Protein AF-A0AA36N0H1-F1 (afdb_monomer_lite)

pLDDT: mean 73.66, std 26.02, range [23.48, 98.62]

Radius of gyration: 35.35 Å; chains: 1; bounding box: 102×101×85 Å

Structure (mmCIF, N/CA/C/O backbone):
data_AF-A0AA36N0H1-F1
#
_entry.id   AF-A0AA36N0H1-F1
#
loop_
_atom_site.group_PDB
_atom_site.id
_atom_site.type_symbol
_atom_site.label_atom_id
_atom_site.label_alt_id
_atom_site.label_comp_id
_atom_site.label_asym_id
_atom_site.label_entity_id
_atom_site.label_seq_id
_atom_site.pdbx_PDB_ins_code
_atom_site.Cartn_x
_atom_site.Cartn_y
_atom_site.Cartn_z
_atom_site.occupancy
_atom_site.B_iso_or_equiv
_atom_site.auth_seq_id
_atom_site.auth_comp_id
_atom_site.auth_asym_id
_atom_site.auth_atom_id
_atom_site.pdbx_PDB_model_num
ATOM 1 N N . MET A 1 1 ? 51.788 9.303 34.465 1.00 32.78 1 MET A N 1
ATOM 2 C CA . MET A 1 1 ? 52.676 9.367 33.285 1.00 32.78 1 MET A CA 1
ATOM 3 C C . MET A 1 1 ? 52.301 8.208 32.376 1.00 32.78 1 MET A C 1
ATOM 5 O O . MET A 1 1 ? 52.505 7.072 32.776 1.00 32.78 1 MET A O 1
ATOM 9 N N . LEU A 1 2 ? 51.646 8.478 31.244 1.00 27.34 2 LEU A N 1
ATOM 10 C CA . LEU A 1 2 ? 51.284 7.454 30.258 1.00 27.34 2 LEU A CA 1
ATOM 11 C C . LEU A 1 2 ? 52.495 7.196 29.352 1.00 27.34 2 LEU A C 1
ATOM 13 O O . LEU A 1 2 ? 53.109 8.145 28.865 1.00 27.34 2 LEU A O 1
ATOM 17 N N . SER A 1 3 ? 52.852 5.928 29.170 1.00 23.48 3 SER A N 1
ATOM 18 C CA . SER A 1 3 ? 53.960 5.489 28.316 1.00 23.48 3 SER A CA 1
ATOM 19 C C . SER A 1 3 ? 53.719 5.873 26.846 1.00 23.48 3 SER A C 1
ATOM 21 O O . SER A 1 3 ? 52.572 5.820 26.393 1.00 23.48 3 SER A O 1
ATOM 23 N N . PRO A 1 4 ? 54.759 6.247 26.076 1.00 28.19 4 PRO A N 1
ATOM 24 C CA . PRO A 1 4 ? 54.595 6.610 24.674 1.00 28.19 4 PRO A CA 1
ATOM 25 C C . PRO A 1 4 ? 54.142 5.406 23.839 1.00 28.19 4 PRO A C 1
ATOM 27 O O . PRO A 1 4 ? 54.700 4.314 23.935 1.00 28.19 4 PRO A O 1
ATOM 30 N N . THR A 1 5 ? 53.133 5.631 22.996 1.00 26.50 5 THR A N 1
ATOM 31 C CA . THR A 1 5 ? 52.636 4.657 22.015 1.00 26.50 5 THR A CA 1
ATOM 32 C C . THR A 1 5 ? 53.769 4.258 21.057 1.00 26.50 5 THR A C 1
ATOM 34 O O . THR A 1 5 ? 54.412 5.153 20.496 1.00 26.50 5 THR A O 1
ATOM 37 N N . PRO A 1 6 ? 54.036 2.958 20.833 1.00 26.45 6 PRO A N 1
ATOM 38 C CA . PRO A 1 6 ? 55.079 2.529 19.909 1.00 26.45 6 PRO A CA 1
ATOM 39 C C . PRO A 1 6 ? 54.736 2.967 18.478 1.00 26.45 6 PRO A C 1
ATOM 41 O O . PRO A 1 6 ? 53.617 2.769 18.004 1.00 26.45 6 PRO A O 1
ATOM 44 N N . ARG A 1 7 ? 55.703 3.579 17.784 1.00 28.95 7 ARG A N 1
ATOM 45 C CA . ARG A 1 7 ? 55.581 3.889 16.353 1.00 28.95 7 ARG A CA 1
ATOM 46 C C . ARG A 1 7 ? 55.680 2.584 15.564 1.00 28.95 7 ARG A C 1
ATOM 48 O O . ARG A 1 7 ? 56.698 1.900 15.641 1.00 28.95 7 ARG A O 1
ATOM 55 N N . LEU A 1 8 ? 54.628 2.253 14.821 1.00 30.11 8 LEU A N 1
ATOM 56 C CA . LEU A 1 8 ? 54.619 1.104 13.919 1.00 30.11 8 LEU A CA 1
ATOM 57 C C . LEU A 1 8 ? 55.523 1.374 12.712 1.00 30.11 8 LEU A C 1
ATOM 59 O O . LEU A 1 8 ? 55.534 2.474 12.158 1.00 30.11 8 LEU A O 1
ATOM 63 N N . LYS A 1 9 ? 56.287 0.354 12.323 1.00 34.47 9 LYS A N 1
ATOM 64 C CA . LYS A 1 9 ? 57.103 0.354 11.110 1.00 34.47 9 LYS A CA 1
ATOM 65 C C . LYS A 1 9 ? 56.195 -0.022 9.926 1.00 34.47 9 LYS A C 1
ATOM 67 O O . LYS A 1 9 ? 55.383 -0.930 10.097 1.00 34.47 9 LYS A O 1
ATOM 72 N N . PRO A 1 10 ? 56.278 0.658 8.767 1.00 35.78 10 PRO A N 1
ATOM 73 C CA . PRO A 1 10 ? 55.526 0.251 7.583 1.00 35.78 10 PRO A CA 1
ATOM 74 C C . PRO A 1 10 ? 55.892 -1.183 7.185 1.00 35.78 10 PRO A C 1
ATOM 76 O O . PRO A 1 10 ? 57.054 -1.579 7.321 1.00 35.78 10 PRO A O 1
ATOM 79 N N . LEU A 1 11 ? 54.887 -1.934 6.727 1.00 36.00 11 LEU A N 1
ATOM 80 C CA . LEU A 1 11 ? 55.044 -3.317 6.283 1.00 36.00 11 LEU A CA 1
ATOM 81 C C . LEU A 1 11 ? 56.016 -3.375 5.098 1.00 36.00 11 LEU A C 1
ATOM 83 O O . LEU A 1 11 ? 55.912 -2.568 4.172 1.00 36.00 11 LEU A O 1
ATOM 87 N N . GLY A 1 12 ? 56.968 -4.302 5.141 1.00 53.69 12 GLY A N 1
ATOM 88 C CA . GLY A 1 12 ? 57.890 -4.563 4.039 1.00 53.69 12 GLY A CA 1
ATOM 89 C C . GLY A 1 12 ? 57.222 -5.340 2.903 1.00 53.69 12 GLY A C 1
ATOM 90 O O . GLY A 1 12 ? 56.177 -5.962 3.087 1.00 53.69 12 GLY A O 1
ATOM 91 N N . ASP A 1 13 ? 57.849 -5.354 1.727 1.00 48.09 13 ASP A N 1
ATOM 92 C CA . ASP A 1 13 ? 57.298 -5.986 0.515 1.00 48.09 13 ASP A CA 1
ATOM 93 C C . ASP A 1 13 ? 56.938 -7.474 0.713 1.00 48.09 13 ASP A C 1
ATOM 95 O O . ASP A 1 13 ? 55.920 -7.951 0.216 1.00 48.09 13 ASP A O 1
ATOM 99 N N . ALA A 1 14 ? 57.702 -8.197 1.539 1.00 44.94 14 ALA A N 1
ATOM 100 C CA . ALA A 1 14 ? 57.425 -9.595 1.876 1.00 44.94 14 ALA A CA 1
ATOM 101 C C . ALA A 1 14 ? 56.129 -9.792 2.690 1.00 44.94 14 ALA A C 1
ATOM 103 O O . ALA A 1 14 ? 55.500 -10.845 2.612 1.00 44.94 14 ALA A O 1
ATOM 104 N N . GLU A 1 15 ? 55.715 -8.795 3.475 1.00 45.62 15 GLU A N 1
ATOM 105 C CA . GLU A 1 15 ? 54.471 -8.833 4.254 1.00 45.62 15 GLU A CA 1
ATOM 106 C C . GLU A 1 15 ? 53.260 -8.499 3.362 1.00 45.62 15 GLU A C 1
ATOM 108 O O . GLU A 1 15 ? 52.176 -9.061 3.548 1.00 45.62 15 GLU A O 1
ATOM 113 N N . TRP A 1 16 ? 53.458 -7.674 2.326 1.00 48.97 16 TRP A N 1
ATOM 114 C CA . TRP A 1 16 ? 52.464 -7.422 1.277 1.00 48.97 16 TRP A CA 1
ATOM 115 C C . TRP A 1 16 ? 52.196 -8.651 0.399 1.00 48.97 16 TRP A C 1
ATOM 117 O O . TRP A 1 16 ? 51.037 -8.942 0.090 1.00 48.97 16 TRP A O 1
ATOM 127 N N . ASP A 1 17 ? 53.230 -9.429 0.072 1.00 46.94 17 ASP A N 1
ATOM 128 C CA . ASP A 1 17 ? 53.090 -10.686 -0.677 1.00 46.94 17 ASP A CA 1
ATOM 129 C C . ASP A 1 17 ? 52.258 -11.742 0.071 1.00 46.94 17 ASP A C 1
ATOM 131 O O . ASP A 1 17 ? 51.576 -12.566 -0.547 1.00 46.94 17 ASP A O 1
ATOM 135 N N . VAL A 1 18 ? 52.267 -11.718 1.409 1.00 51.19 18 VAL A N 1
ATOM 136 C CA . VAL A 1 18 ? 51.399 -12.578 2.227 1.00 51.19 18 VAL A CA 1
ATOM 137 C C . VAL A 1 18 ? 49.949 -12.103 2.150 1.00 51.19 18 VAL A C 1
ATOM 139 O O . VAL A 1 18 ? 49.066 -12.933 1.941 1.00 51.19 18 VAL A O 1
ATOM 142 N N . ALA A 1 19 ? 49.688 -10.794 2.238 1.00 49.66 19 ALA A N 1
ATOM 143 C CA . ALA A 1 19 ? 48.339 -10.228 2.133 1.00 49.66 19 ALA A CA 1
ATOM 144 C C . ALA A 1 19 ? 47.683 -10.506 0.764 1.00 49.66 19 ALA A C 1
ATOM 146 O O . ALA A 1 19 ? 46.480 -10.758 0.686 1.00 49.66 19 ALA A O 1
ATOM 147 N N . GLY A 1 20 ? 48.479 -10.563 -0.311 1.00 48.78 20 GLY A N 1
ATOM 148 C CA . GLY A 1 20 ? 48.015 -10.881 -1.665 1.00 48.78 20 GLY A CA 1
ATOM 149 C C . GLY A 1 20 ? 47.431 -12.291 -1.854 1.00 48.78 20 GLY A C 1
ATOM 150 O O . GLY A 1 20 ? 46.756 -12.526 -2.861 1.00 48.78 20 GLY A O 1
ATOM 151 N N . LYS A 1 21 ? 47.638 -13.219 -0.908 1.00 52.44 21 LYS A N 1
ATOM 152 C CA . LYS A 1 21 ? 47.177 -14.624 -0.979 1.00 52.44 21 LYS A CA 1
ATOM 153 C C . LYS A 1 21 ? 45.789 -14.871 -0.381 1.00 52.44 21 LYS A C 1
ATOM 155 O O . LYS A 1 21 ? 45.275 -15.984 -0.476 1.00 52.44 21 LYS A O 1
ATOM 160 N N . TRP A 1 22 ? 45.160 -13.846 0.187 1.00 54.78 22 TRP A N 1
ATOM 161 C CA . TRP A 1 22 ? 43.882 -13.971 0.889 1.00 54.78 22 TRP A CA 1
ATOM 162 C C . TRP A 1 22 ? 42.776 -13.189 0.176 1.00 54.78 22 TRP A C 1
ATOM 164 O O . TRP A 1 22 ? 43.028 -12.171 -0.473 1.00 54.78 22 TRP A O 1
ATOM 174 N N . ARG A 1 23 ? 41.538 -13.686 0.257 1.00 51.28 23 ARG A N 1
ATOM 175 C CA . ARG A 1 23 ? 40.329 -12.992 -0.204 1.00 51.28 23 ARG A CA 1
ATOM 176 C C . ARG A 1 23 ? 39.486 -12.639 1.020 1.00 51.28 23 ARG A C 1
ATOM 178 O O . ARG A 1 23 ? 39.202 -13.508 1.839 1.00 51.28 23 ARG A O 1
ATOM 185 N N . LEU A 1 24 ? 39.098 -11.369 1.121 1.00 56.41 24 LEU A N 1
ATOM 186 C CA . LEU A 1 24 ? 38.133 -10.886 2.107 1.00 56.41 24 LEU A CA 1
ATOM 187 C C . LEU A 1 24 ? 36.730 -10.997 1.515 1.00 56.41 24 LEU A C 1
ATOM 189 O O . LEU A 1 24 ? 36.490 -10.510 0.409 1.00 56.41 24 LEU A O 1
ATOM 193 N N . GLN A 1 25 ? 35.815 -11.614 2.251 1.00 55.75 25 GLN A N 1
ATOM 194 C CA . GLN A 1 25 ? 34.393 -11.618 1.936 1.00 55.75 25 GLN A CA 1
ATOM 195 C C . GLN A 1 25 ? 33.644 -10.981 3.107 1.00 55.75 25 GLN A C 1
ATOM 197 O O . GLN A 1 25 ? 33.822 -11.380 4.258 1.00 55.75 25 GLN A O 1
ATOM 202 N N . ALA A 1 26 ? 32.854 -9.942 2.830 1.00 53.56 26 ALA A N 1
ATOM 203 C CA . ALA A 1 26 ? 32.046 -9.295 3.857 1.00 53.56 26 ALA A CA 1
ATOM 204 C C . ALA A 1 26 ? 30.972 -10.278 4.346 1.00 53.56 26 ALA A C 1
ATOM 206 O O . ALA A 1 26 ? 30.194 -10.787 3.542 1.00 53.56 26 ALA A O 1
ATOM 207 N N . ALA A 1 27 ? 30.953 -10.547 5.652 1.00 51.19 27 ALA A N 1
ATOM 208 C CA . ALA A 1 27 ? 29.993 -11.445 6.297 1.00 51.19 27 ALA A CA 1
ATOM 209 C C . ALA A 1 27 ? 28.874 -10.679 7.032 1.00 51.19 27 ALA A C 1
ATOM 211 O O . ALA A 1 27 ? 27.872 -11.273 7.417 1.00 51.19 27 ALA A O 1
ATOM 212 N N . GLY A 1 28 ? 29.029 -9.362 7.216 1.00 46.56 28 GLY A N 1
ATOM 213 C CA . GLY A 1 28 ? 28.003 -8.474 7.766 1.00 46.56 28 GLY A CA 1
ATOM 214 C C . GLY A 1 28 ? 28.587 -7.206 8.393 1.00 46.56 28 GLY A C 1
ATOM 215 O O . GLY A 1 28 ? 29.769 -7.156 8.738 1.00 46.56 28 GLY A O 1
ATOM 216 N N . ALA A 1 29 ? 27.752 -6.179 8.563 1.00 55.22 29 ALA A N 1
ATOM 217 C CA . ALA A 1 29 ? 28.107 -4.927 9.228 1.00 55.22 29 ALA A CA 1
ATOM 218 C C . ALA A 1 29 ? 26.998 -4.502 10.200 1.00 55.22 29 ALA A C 1
ATOM 220 O O . ALA A 1 29 ? 25.815 -4.634 9.901 1.00 55.22 29 ALA A O 1
ATOM 221 N N . VAL A 1 30 ? 27.381 -3.991 11.371 1.00 49.50 30 VAL A N 1
ATOM 222 C CA . VAL A 1 30 ? 26.464 -3.478 12.397 1.00 49.50 30 VAL A CA 1
ATOM 223 C C . VAL A 1 30 ? 26.988 -2.133 12.891 1.00 49.50 30 VAL A C 1
ATOM 225 O O . VAL A 1 30 ? 28.095 -2.051 13.429 1.00 49.50 30 VAL A O 1
ATOM 228 N N . ALA A 1 31 ? 26.187 -1.080 12.743 1.00 58.91 31 ALA A N 1
ATOM 229 C CA . ALA A 1 31 ? 26.469 0.239 13.300 1.00 58.91 31 ALA A CA 1
ATOM 230 C C . ALA A 1 31 ? 25.674 0.448 14.594 1.00 58.91 31 ALA A C 1
ATOM 232 O O . ALA A 1 31 ? 24.497 0.103 14.666 1.00 58.91 31 ALA A O 1
ATOM 233 N N . ARG A 1 32 ? 26.317 0.997 15.628 1.00 61.44 32 ARG A N 1
ATOM 234 C CA . ARG A 1 32 ? 25.663 1.388 16.884 1.00 61.44 32 ARG A CA 1
ATOM 235 C C . ARG A 1 32 ? 26.231 2.717 17.375 1.00 61.44 32 ARG A C 1
ATOM 237 O O . ARG A 1 32 ? 27.434 2.968 17.256 1.00 61.44 32 ARG A O 1
ATOM 244 N N . SER A 1 33 ? 25.374 3.558 17.942 1.00 54.16 33 SER A N 1
ATOM 245 C CA . SER A 1 33 ? 25.821 4.656 18.797 1.00 54.16 33 SER A CA 1
ATOM 246 C C . SER A 1 33 ? 26.412 4.060 20.077 1.00 54.16 33 SER A C 1
ATOM 248 O O . SER A 1 33 ? 25.852 3.121 20.644 1.00 54.16 33 SER A O 1
ATOM 250 N N . ASP A 1 34 ? 27.585 4.539 20.494 1.00 57.97 34 ASP A N 1
ATOM 251 C CA . ASP A 1 34 ? 28.226 4.062 21.721 1.00 57.97 34 ASP A CA 1
ATOM 252 C C . ASP A 1 34 ? 27.785 4.959 22.896 1.00 57.97 34 ASP A C 1
ATOM 254 O O . ASP A 1 34 ? 28.158 6.134 22.930 1.00 57.97 34 ASP A O 1
ATOM 258 N N . PRO A 1 35 ? 26.960 4.464 23.838 1.00 51.69 35 PRO A N 1
ATOM 259 C CA . PRO A 1 35 ? 26.375 5.295 24.890 1.00 51.69 35 PRO A CA 1
ATOM 260 C C . PRO A 1 35 ? 27.415 5.839 25.880 1.00 51.69 35 PRO A C 1
ATOM 262 O O . PRO A 1 35 ? 27.178 6.876 26.496 1.00 51.69 35 PRO A O 1
ATOM 265 N N . GLU A 1 36 ? 28.583 5.199 26.008 1.00 56.59 36 GLU A N 1
ATOM 266 C CA . GLU A 1 36 ? 29.684 5.707 26.841 1.00 56.59 36 GLU A CA 1
ATOM 267 C C . GLU A 1 36 ? 30.500 6.794 26.125 1.00 56.59 36 GLU A C 1
ATOM 269 O O . GLU A 1 36 ? 31.177 7.606 26.760 1.00 56.59 36 GLU A O 1
ATOM 274 N N . MET A 1 37 ? 30.407 6.856 24.795 1.00 59.75 37 MET A N 1
ATOM 275 C CA . MET A 1 37 ? 31.049 7.862 23.961 1.00 59.75 37 MET A CA 1
ATOM 276 C C . MET A 1 37 ? 29.988 8.652 23.199 1.00 59.75 37 MET A C 1
ATOM 278 O O . MET A 1 37 ? 29.859 8.506 21.988 1.00 59.75 37 MET A O 1
ATOM 282 N N . ALA A 1 38 ? 29.279 9.547 23.894 1.00 56.31 38 ALA A N 1
ATOM 283 C CA . ALA A 1 38 ? 28.154 10.361 23.396 1.00 56.31 38 ALA A CA 1
ATOM 284 C C . ALA A 1 38 ? 28.392 11.177 22.094 1.00 56.31 38 ALA A C 1
ATOM 286 O O . ALA A 1 38 ? 27.498 11.878 21.629 1.00 56.31 38 ALA A O 1
ATOM 287 N N . LYS A 1 39 ? 29.589 11.111 21.497 1.00 70.88 39 LYS A N 1
ATOM 288 C CA . LYS A 1 39 ? 29.977 11.733 20.222 1.00 70.88 39 LYS A CA 1
ATOM 289 C C . LYS A 1 39 ? 30.722 10.787 19.267 1.00 70.88 39 LYS A C 1
ATOM 291 O O . LYS A 1 39 ? 31.436 11.255 18.377 1.00 70.88 39 LYS A O 1
ATOM 296 N N . ALA A 1 40 ? 30.628 9.475 19.473 1.00 71.81 40 ALA A N 1
ATOM 297 C CA . ALA A 1 40 ? 31.291 8.490 18.634 1.00 71.81 40 ALA A CA 1
ATOM 298 C C . ALA A 1 40 ? 30.291 7.533 17.977 1.00 71.81 40 ALA A C 1
ATOM 300 O O . ALA A 1 40 ? 29.394 6.993 18.624 1.00 71.81 40 ALA A O 1
ATOM 301 N N . LEU A 1 41 ? 30.482 7.300 16.678 1.00 71.50 41 LEU A N 1
ATOM 302 C CA . LEU A 1 41 ? 29.772 6.267 15.932 1.00 71.50 41 LEU A CA 1
ATOM 303 C C . LEU A 1 41 ? 30.672 5.038 15.833 1.00 71.50 41 LEU A C 1
ATOM 305 O O . LEU A 1 41 ? 31.784 5.117 15.306 1.00 71.50 41 LEU A O 1
ATOM 309 N N . ARG A 1 42 ? 30.189 3.895 16.317 1.00 76.31 42 ARG A N 1
ATOM 310 C CA . ARG A 1 42 ? 30.919 2.632 16.270 1.00 76.31 42 ARG A CA 1
ATOM 311 C C . ARG A 1 42 ? 30.312 1.726 15.210 1.00 76.31 42 ARG A C 1
ATOM 313 O O . ARG A 1 42 ? 29.188 1.254 15.345 1.00 76.31 42 ARG A O 1
ATOM 320 N N . VAL A 1 43 ? 31.087 1.436 14.176 1.00 76.38 43 VAL A N 1
ATOM 321 C CA . VAL A 1 43 ? 30.733 0.482 13.124 1.00 76.38 43 VAL A CA 1
ATOM 322 C C . VAL A 1 43 ? 31.564 -0.777 13.331 1.00 76.38 43 VAL A C 1
ATOM 324 O O . VAL A 1 43 ? 32.784 -0.705 13.436 1.00 76.38 43 VAL A O 1
ATOM 327 N N . SER A 1 44 ? 30.918 -1.930 13.461 1.00 69.69 44 SER A N 1
ATOM 328 C CA . SER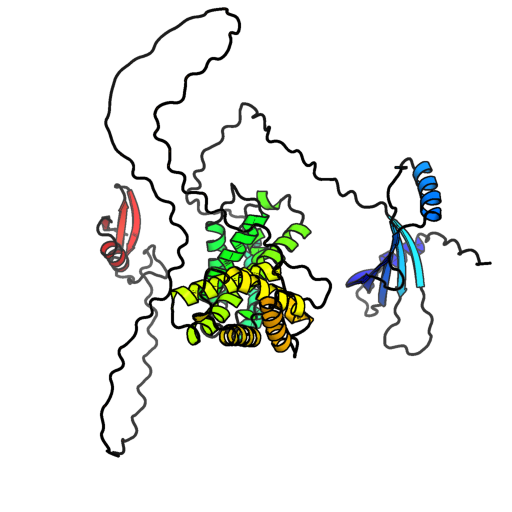 A 1 44 ? 31.581 -3.234 13.512 1.00 69.69 44 SER A CA 1
ATOM 329 C C . SER A 1 44 ? 31.282 -3.993 12.230 1.00 69.69 44 SER A C 1
ATOM 331 O O . SER A 1 44 ? 30.128 -4.298 11.955 1.00 69.69 44 SER A O 1
ATOM 333 N N . GLU A 1 45 ? 32.318 -4.337 11.485 1.00 76.75 45 GLU A N 1
ATOM 334 C CA . GLU A 1 45 ? 32.256 -5.150 10.277 1.00 76.75 45 GLU A CA 1
ATOM 335 C C . GLU A 1 45 ? 32.917 -6.498 10.565 1.00 76.75 45 GLU A C 1
ATOM 337 O O . GLU A 1 45 ? 33.949 -6.572 11.241 1.00 76.75 45 GLU A O 1
ATOM 342 N N . LEU A 1 46 ? 32.302 -7.578 10.093 1.00 70.31 46 LEU A N 1
ATOM 343 C CA . LEU A 1 46 ? 32.854 -8.922 10.182 1.00 70.31 46 LEU A CA 1
ATOM 344 C C . LEU A 1 46 ? 33.203 -9.397 8.774 1.00 70.31 46 LEU A C 1
ATOM 346 O O . LEU A 1 46 ? 32.365 -9.389 7.873 1.00 70.31 46 LEU A O 1
ATOM 350 N N . PHE A 1 47 ? 34.446 -9.822 8.602 1.00 75.81 47 PHE A N 1
ATOM 351 C CA . PHE A 1 47 ? 34.969 -10.358 7.358 1.00 75.81 47 PHE A CA 1
ATOM 352 C C . PHE A 1 47 ? 35.347 -11.816 7.558 1.00 75.81 47 PHE A C 1
ATOM 354 O O . PHE A 1 47 ? 36.020 -12.171 8.527 1.00 75.81 47 PHE A O 1
ATOM 361 N N . GLU A 1 48 ? 34.950 -12.649 6.610 1.00 74.19 48 GLU A N 1
ATOM 362 C CA . GLU A 1 48 ? 35.507 -13.981 6.461 1.00 74.19 48 GLU A CA 1
ATOM 363 C C . GLU A 1 48 ? 36.742 -13.886 5.561 1.00 74.19 48 GLU A C 1
ATOM 365 O O . GLU A 1 48 ? 36.704 -13.289 4.479 1.00 74.19 48 GLU A O 1
ATOM 370 N N . VAL A 1 49 ? 37.858 -14.441 6.022 1.00 76.56 49 VAL A N 1
ATOM 371 C CA . VAL A 1 49 ? 39.125 -14.446 5.295 1.00 76.56 49 VAL A CA 1
ATOM 372 C C . VAL A 1 49 ? 39.406 -15.864 4.841 1.00 76.56 49 VAL A C 1
ATOM 374 O O . VAL A 1 49 ? 39.618 -16.749 5.668 1.00 76.56 49 VAL A O 1
ATOM 377 N N . ARG A 1 50 ? 39.432 -16.071 3.522 1.00 70.44 50 ARG A N 1
ATOM 378 C CA . ARG A 1 50 ? 39.739 -17.373 2.918 1.00 70.44 50 ARG A CA 1
ATOM 379 C C . ARG A 1 50 ? 41.046 -17.331 2.121 1.00 70.44 50 ARG A C 1
ATOM 381 O O . ARG A 1 50 ? 41.340 -16.301 1.498 1.00 70.44 50 ARG A O 1
ATOM 388 N N . PRO A 1 51 ? 41.822 -18.429 2.085 1.00 73.69 51 PRO A N 1
ATOM 389 C CA . PRO A 1 51 ? 42.924 -18.576 1.144 1.00 73.69 51 PRO A CA 1
ATOM 390 C C . PRO A 1 51 ? 42.386 -18.500 -0.289 1.00 73.69 51 PRO A C 1
ATOM 392 O O . PRO A 1 51 ? 41.360 -19.108 -0.598 1.00 73.69 51 PRO A O 1
ATOM 395 N N . LYS A 1 52 ? 43.075 -17.789 -1.190 1.00 71.88 52 LYS A N 1
ATOM 396 C CA . LYS A 1 52 ? 42.669 -17.714 -2.608 1.00 71.88 52 LYS A CA 1
ATOM 397 C C . LYS A 1 52 ? 42.636 -19.081 -3.297 1.00 71.88 52 LYS A C 1
ATOM 399 O O . LYS A 1 52 ? 41.837 -19.266 -4.209 1.00 71.88 52 LYS A O 1
ATOM 404 N N . ASP A 1 53 ? 43.447 -20.020 -2.821 1.00 80.44 53 ASP A N 1
ATOM 405 C CA . ASP A 1 53 ? 43.580 -21.362 -3.392 1.00 80.44 53 ASP A CA 1
ATOM 406 C C . ASP A 1 53 ? 42.501 -22.349 -2.893 1.00 80.44 53 ASP A C 1
ATOM 408 O O . ASP A 1 53 ? 42.557 -23.531 -3.216 1.00 80.44 53 ASP A O 1
ATOM 412 N N . GLY A 1 54 ? 41.508 -21.883 -2.119 1.00 68.19 54 GLY A N 1
ATOM 413 C CA . GLY A 1 54 ? 40.341 -22.688 -1.733 1.00 68.19 54 GLY A CA 1
ATOM 414 C C . GLY A 1 54 ? 40.570 -23.685 -0.591 1.00 68.19 54 GLY A C 1
ATOM 415 O O . GLY A 1 54 ? 39.878 -24.694 -0.534 1.00 68.19 54 GLY A O 1
ATOM 416 N N . GLY A 1 55 ? 41.532 -23.428 0.303 1.00 72.00 55 GLY A N 1
ATOM 417 C CA . GLY A 1 55 ? 41.748 -24.247 1.504 1.00 72.00 55 GLY A CA 1
ATOM 418 C C . GLY A 1 55 ? 40.693 -24.023 2.601 1.00 72.00 55 GLY A C 1
ATOM 419 O O . GLY A 1 55 ? 40.130 -22.936 2.704 1.00 72.00 55 GLY A O 1
ATOM 420 N N . ASP A 1 56 ? 40.487 -25.037 3.449 1.00 65.81 56 ASP A N 1
ATOM 421 C CA . ASP A 1 56 ? 39.415 -25.102 4.466 1.00 65.81 56 ASP A CA 1
ATOM 422 C C . ASP A 1 56 ? 39.591 -24.161 5.678 1.00 65.81 56 ASP A C 1
ATOM 424 O O . ASP A 1 56 ? 38.687 -24.031 6.500 1.00 65.81 56 ASP A O 1
ATOM 428 N N . LEU A 1 57 ? 40.736 -23.485 5.809 1.00 57.16 57 LEU A N 1
ATOM 429 C CA . LEU A 1 57 ? 41.014 -22.585 6.933 1.00 57.16 57 LEU A CA 1
ATOM 430 C C . LEU A 1 57 ? 40.443 -21.187 6.668 1.00 57.16 57 LEU A C 1
ATOM 432 O O . LEU A 1 57 ? 41.107 -20.340 6.068 1.00 57.16 57 LEU A O 1
ATOM 436 N N . ALA A 1 58 ? 39.220 -20.944 7.138 1.00 64.31 58 ALA A N 1
ATOM 437 C CA . ALA A 1 58 ? 38.624 -19.614 7.182 1.00 64.31 58 ALA A CA 1
ATOM 438 C C . ALA A 1 58 ? 38.923 -18.945 8.533 1.00 64.31 58 ALA A C 1
ATOM 440 O O . ALA A 1 58 ? 38.525 -19.441 9.585 1.00 64.31 58 ALA A O 1
ATOM 441 N N . ALA A 1 59 ? 39.606 -17.800 8.518 1.00 74.00 59 ALA A N 1
ATOM 442 C CA . ALA A 1 59 ? 39.732 -16.957 9.705 1.00 74.00 59 ALA A CA 1
ATOM 443 C C . ALA A 1 59 ? 38.630 -15.892 9.690 1.00 74.00 59 ALA A C 1
ATOM 445 O O . ALA A 1 59 ? 38.337 -15.315 8.643 1.00 74.00 59 ALA A O 1
ATOM 446 N N . ALA A 1 60 ? 38.043 -15.584 10.845 1.00 75.00 60 ALA A N 1
ATOM 447 C CA . ALA A 1 60 ? 37.134 -14.451 10.967 1.00 75.00 60 ALA A CA 1
ATOM 448 C C . ALA A 1 60 ? 37.910 -13.219 11.450 1.00 75.00 60 ALA A C 1
ATOM 450 O O . ALA A 1 60 ? 38.590 -13.246 12.478 1.00 75.00 60 ALA A O 1
ATOM 451 N N . VAL A 1 61 ? 37.805 -12.121 10.707 1.00 80.50 61 VAL A N 1
ATOM 452 C CA . VAL A 1 61 ? 38.382 -10.826 11.065 1.00 80.50 61 VAL A CA 1
ATOM 453 C C . VAL A 1 61 ? 37.256 -9.877 11.420 1.00 80.50 61 VAL A C 1
ATOM 455 O O . VAL A 1 61 ? 36.376 -9.599 10.611 1.00 80.50 61 VAL A O 1
ATOM 458 N N . ARG A 1 62 ? 37.300 -9.331 12.632 1.00 77.44 62 ARG A N 1
ATOM 459 C CA . ARG A 1 62 ? 36.412 -8.247 13.040 1.00 77.44 62 ARG A CA 1
ATOM 460 C C . ARG A 1 62 ? 37.139 -6.920 12.878 1.00 77.44 62 ARG A C 1
ATOM 462 O O . ARG A 1 62 ? 38.182 -6.715 13.496 1.00 77.44 62 ARG A O 1
ATOM 469 N N . VAL A 1 63 ? 36.567 -6.011 12.101 1.00 80.94 63 VAL A N 1
ATOM 470 C CA . VAL A 1 63 ? 37.026 -4.626 11.984 1.00 80.94 63 VAL A CA 1
ATOM 471 C C . VAL A 1 63 ? 36.041 -3.741 12.727 1.00 80.94 63 VAL A C 1
ATOM 473 O O . VAL A 1 63 ? 34.855 -3.707 12.423 1.00 80.94 63 VAL A O 1
ATOM 476 N N . VAL A 1 64 ? 36.513 -3.027 13.740 1.00 77.62 64 VAL A N 1
ATOM 477 C CA . VAL A 1 64 ? 35.714 -2.034 14.457 1.00 77.62 64 VAL A CA 1
ATOM 478 C C . VAL A 1 64 ? 36.218 -0.657 14.063 1.00 77.62 64 VAL A C 1
ATOM 480 O O . VAL A 1 64 ? 37.321 -0.278 14.446 1.00 77.62 64 VAL A O 1
ATOM 483 N N . THR A 1 65 ? 35.411 0.092 13.321 1.00 83.12 65 THR A N 1
ATOM 484 C CA . THR A 1 65 ? 35.670 1.489 12.974 1.00 83.12 65 THR A CA 1
ATOM 485 C C . THR A 1 65 ? 34.944 2.395 13.961 1.00 83.12 65 THR A C 1
ATOM 487 O O . THR A 1 65 ? 33.717 2.410 14.024 1.00 83.12 65 THR A O 1
ATOM 490 N N . ILE A 1 66 ? 35.699 3.160 14.743 1.00 79.00 66 ILE A N 1
ATOM 491 C CA . ILE A 1 66 ? 35.167 4.154 15.677 1.00 79.00 66 ILE A CA 1
ATOM 492 C C . ILE A 1 66 ? 35.392 5.532 15.074 1.00 79.00 66 ILE A C 1
ATOM 494 O O . ILE A 1 66 ? 36.530 5.993 14.991 1.00 79.00 66 ILE A O 1
ATOM 498 N N . TRP A 1 67 ? 34.314 6.191 14.675 1.00 80.50 67 TRP A N 1
ATOM 499 C CA . TRP A 1 67 ? 34.324 7.578 14.231 1.00 80.50 67 TRP A CA 1
ATOM 500 C C . TRP A 1 67 ? 34.134 8.483 15.433 1.00 80.50 67 TRP A C 1
ATOM 502 O O . TRP A 1 67 ? 33.171 8.313 16.174 1.00 80.50 67 TRP A O 1
ATOM 512 N N . ARG A 1 68 ? 35.025 9.451 15.625 1.00 81.44 68 ARG A N 1
ATOM 513 C CA . ARG A 1 68 ? 34.909 10.458 16.681 1.00 81.44 68 ARG A CA 1
ATOM 514 C C . ARG A 1 68 ? 35.236 11.843 16.151 1.00 81.44 68 ARG A C 1
ATOM 516 O O . ARG A 1 68 ? 36.089 11.997 15.276 1.00 81.44 68 ARG A O 1
ATOM 523 N N . GLU A 1 69 ? 34.589 12.846 16.724 1.00 77.56 69 GLU A N 1
ATOM 524 C CA . GLU A 1 69 ? 34.990 14.240 16.555 1.00 77.56 69 GLU A CA 1
ATOM 525 C C . GLU A 1 69 ? 36.421 14.408 17.098 1.00 77.56 69 GLU A C 1
ATOM 527 O O . GLU A 1 69 ? 36.728 13.964 18.210 1.00 77.56 69 GLU A O 1
ATOM 532 N N . SER A 1 70 ? 37.334 14.961 16.293 1.00 71.94 70 SER A N 1
ATOM 533 C CA . SER A 1 70 ? 38.707 15.192 16.744 1.00 71.94 70 SER A CA 1
ATOM 534 C C . SER A 1 70 ? 38.706 16.159 17.930 1.00 71.94 70 SER A C 1
ATOM 536 O O . SER A 1 70 ? 38.014 17.176 17.905 1.00 71.94 70 SER A O 1
ATOM 538 N N . SER A 1 71 ? 39.499 15.873 18.969 1.00 76.06 71 SER A N 1
ATOM 539 C CA . SER A 1 71 ? 39.713 16.837 20.055 1.00 76.06 71 SER A CA 1
ATOM 540 C C . SER A 1 71 ? 40.343 18.120 19.505 1.00 76.06 71 SER A C 1
ATOM 542 O O . SER A 1 71 ? 41.007 18.077 18.468 1.00 76.06 71 SER A O 1
ATOM 544 N N . ALA A 1 72 ? 40.173 19.247 20.203 1.00 71.88 72 ALA A N 1
ATOM 545 C CA . ALA A 1 72 ? 40.751 20.531 19.793 1.00 71.88 72 ALA A CA 1
ATOM 546 C C . ALA A 1 72 ? 42.276 20.435 19.571 1.00 71.88 72 ALA A C 1
ATOM 548 O O . ALA A 1 72 ? 42.764 20.831 18.519 1.00 71.88 72 ALA A O 1
ATOM 549 N N . GLU A 1 73 ? 43.003 19.790 20.490 1.00 73.12 73 GLU A N 1
ATOM 550 C CA . GLU A 1 73 ? 44.451 19.548 20.358 1.00 73.12 73 GLU A CA 1
ATOM 551 C C . GLU A 1 73 ? 44.798 18.642 19.163 1.00 73.12 73 GLU A C 1
ATOM 553 O O . GLU A 1 73 ? 45.767 18.885 18.444 1.00 73.12 73 GLU A O 1
ATOM 558 N N . GLY A 1 74 ? 43.992 17.600 18.920 1.00 70.50 74 GLY A N 1
ATOM 559 C CA . GLY A 1 74 ? 44.172 16.713 17.771 1.00 70.50 74 GLY A CA 1
ATOM 560 C C . GLY A 1 74 ? 43.876 17.418 16.450 1.00 70.50 74 GLY A C 1
ATOM 561 O O . GLY A 1 74 ? 44.559 17.172 15.463 1.00 70.50 74 GLY A O 1
ATOM 562 N N . ALA A 1 75 ? 42.896 18.323 16.437 1.00 69.00 75 ALA A N 1
ATOM 563 C CA . ALA A 1 75 ? 42.539 19.119 15.273 1.00 69.00 75 ALA A CA 1
ATOM 564 C C . ALA A 1 75 ? 43.622 20.159 14.945 1.00 69.00 75 ALA A C 1
ATOM 566 O O . ALA A 1 75 ? 43.883 20.382 13.767 1.00 69.00 75 ALA A O 1
ATOM 567 N N . GLU A 1 76 ? 44.286 20.744 15.948 1.00 74.56 76 GLU A N 1
ATOM 568 C CA . GLU A 1 76 ? 45.387 21.698 15.751 1.00 74.56 76 GLU A CA 1
ATOM 569 C C . GLU A 1 76 ? 46.639 21.038 15.158 1.00 74.56 76 GLU A C 1
ATOM 571 O O . GLU A 1 76 ? 47.119 21.497 14.121 1.00 74.56 76 GLU A O 1
ATOM 576 N N . GLN A 1 77 ? 47.117 19.920 15.725 1.00 73.56 77 GLN A N 1
ATOM 577 C CA . GLN A 1 77 ? 48.248 19.166 15.148 1.00 73.56 77 GLN A CA 1
ATOM 578 C C . GLN A 1 77 ? 47.970 18.727 13.707 1.00 73.56 77 GLN A C 1
ATOM 580 O O . GLN A 1 77 ? 48.850 18.744 12.848 1.00 73.56 77 GLN A O 1
ATOM 585 N N . LEU A 1 78 ? 46.726 18.342 13.431 1.00 65.50 78 LEU A N 1
ATOM 586 C CA . LEU A 1 78 ? 46.312 17.871 12.120 1.00 65.50 78 LEU A CA 1
ATOM 587 C C . LEU A 1 78 ? 46.157 19.014 11.112 1.00 65.50 78 LEU A C 1
ATOM 589 O O . LEU A 1 78 ? 46.528 18.857 9.952 1.00 65.50 78 LEU A O 1
ATOM 593 N N . GLN A 1 79 ? 45.645 20.171 11.542 1.00 71.31 79 GLN A N 1
ATOM 594 C CA . GLN A 1 79 ? 45.628 21.383 10.726 1.00 71.31 79 GLN A CA 1
ATOM 595 C C . GLN A 1 79 ? 47.044 21.840 10.387 1.00 71.31 79 GLN A C 1
ATOM 597 O O . GLN A 1 79 ? 47.263 22.308 9.275 1.00 71.31 79 GLN A O 1
ATOM 602 N N . GLU A 1 80 ? 48.003 21.678 11.298 1.00 75.25 80 GLU A N 1
ATOM 603 C CA . GLU A 1 80 ? 49.410 21.986 11.044 1.00 75.25 80 GLU A CA 1
ATOM 604 C C . GLU A 1 80 ? 50.010 21.043 9.986 1.00 75.25 80 GLU A C 1
ATOM 606 O O . GLU A 1 80 ? 50.558 21.526 8.997 1.00 75.25 80 GLU A O 1
ATOM 611 N N . SER A 1 81 ? 49.776 19.726 10.078 1.00 68.06 81 SER A N 1
ATOM 612 C CA . SER A 1 81 ? 50.186 18.770 9.030 1.00 68.06 81 SER A CA 1
ATOM 613 C C . SER A 1 81 ? 49.480 18.994 7.681 1.00 68.06 81 SER A C 1
ATOM 615 O O . SER A 1 81 ? 50.112 18.920 6.631 1.00 68.06 81 SER A O 1
ATOM 617 N N . LEU A 1 82 ? 48.182 19.317 7.669 1.00 66.25 82 LEU A N 1
ATOM 618 C CA . LEU A 1 82 ? 47.441 19.636 6.435 1.00 66.25 82 LEU A CA 1
ATOM 619 C C . LEU A 1 82 ? 47.900 20.962 5.811 1.00 66.25 82 LEU A C 1
ATOM 621 O O . LEU A 1 82 ? 47.876 21.119 4.590 1.00 66.25 82 LEU A O 1
ATOM 625 N N . LYS A 1 83 ? 48.353 21.912 6.635 1.00 73.56 83 LYS A N 1
ATOM 626 C CA . LYS A 1 83 ? 48.947 23.177 6.189 1.00 73.56 83 LYS A CA 1
ATOM 627 C C . LYS A 1 83 ? 50.299 22.959 5.521 1.00 73.56 83 LYS A C 1
ATOM 629 O O . LYS A 1 83 ? 50.574 23.624 4.526 1.00 73.56 83 LYS A O 1
ATOM 634 N N . GLU A 1 84 ? 51.094 22.008 6.005 1.00 75.12 84 GLU A N 1
ATOM 635 C CA . GLU A 1 84 ? 52.332 21.579 5.342 1.00 75.12 84 GLU A CA 1
ATOM 636 C C . GLU A 1 84 ? 52.066 20.899 3.987 1.00 75.12 84 GLU A C 1
ATOM 638 O O . GLU A 1 84 ? 52.854 21.070 3.060 1.00 75.12 84 GLU A O 1
ATOM 643 N N . MET A 1 85 ? 50.928 20.207 3.829 1.00 61.84 85 MET A N 1
ATOM 644 C CA . MET A 1 85 ? 50.505 19.603 2.553 1.00 61.84 85 MET A CA 1
ATOM 645 C C . MET A 1 85 ? 49.755 20.563 1.606 1.00 61.84 85 MET A C 1
ATOM 647 O O . MET A 1 85 ? 49.375 20.162 0.509 1.00 61.84 85 MET A O 1
ATOM 651 N N . GLY A 1 86 ? 49.545 21.827 1.993 1.00 64.75 86 GLY A N 1
ATOM 652 C CA . GLY A 1 86 ? 48.868 22.832 1.159 1.00 64.75 86 GLY A CA 1
ATOM 653 C C . GLY A 1 86 ? 47.334 22.743 1.126 1.00 64.75 86 GLY A C 1
ATOM 654 O O . GLY A 1 86 ? 46.713 23.405 0.298 1.00 64.75 86 GLY A O 1
ATOM 655 N N . GLU A 1 87 ? 46.712 21.982 2.031 1.00 60.69 87 GLU A N 1
ATOM 656 C CA . GLU A 1 87 ? 45.260 21.713 2.062 1.00 60.69 87 GLU A CA 1
ATOM 657 C C . GLU A 1 87 ? 44.534 22.349 3.267 1.00 60.69 87 GLU A C 1
ATOM 659 O O . GLU A 1 87 ? 43.422 21.956 3.627 1.00 60.69 87 GLU A O 1
ATOM 664 N N . ALA A 1 88 ? 45.142 23.335 3.934 1.00 51.50 88 ALA A N 1
ATOM 665 C CA . ALA A 1 88 ? 44.555 23.939 5.130 1.00 51.50 88 ALA A CA 1
ATOM 666 C C . ALA A 1 88 ? 43.335 24.828 4.821 1.00 51.50 88 ALA A C 1
ATOM 668 O O . ALA A 1 88 ? 43.471 25.997 4.457 1.00 51.50 88 ALA A O 1
ATOM 669 N N . GLU A 1 89 ? 42.134 24.310 5.080 1.00 56.31 89 GLU A N 1
ATOM 670 C CA . GLU A 1 89 ? 40.912 25.107 5.206 1.00 56.31 89 GLU A CA 1
ATOM 671 C C . GLU A 1 89 ? 40.529 25.310 6.681 1.00 56.31 89 GLU A C 1
ATOM 673 O O . GLU A 1 89 ? 40.414 24.361 7.459 1.00 56.31 89 GLU A O 1
ATOM 678 N N . LYS A 1 90 ? 40.302 26.569 7.076 1.00 56.00 90 LYS A N 1
ATOM 679 C CA . LYS A 1 90 ? 39.852 26.927 8.429 1.00 56.00 90 LYS A CA 1
ATOM 680 C C . LYS A 1 90 ? 38.369 26.585 8.613 1.00 56.00 90 LYS A C 1
ATOM 682 O O . LYS A 1 90 ? 37.537 27.063 7.850 1.00 56.00 90 LYS A O 1
ATOM 687 N N . GLY A 1 91 ? 38.045 25.847 9.678 1.00 57.34 91 GLY A N 1
ATOM 688 C CA . GLY A 1 91 ? 36.674 25.729 10.199 1.00 57.34 91 GLY A CA 1
ATOM 689 C C . GLY A 1 91 ? 35.928 24.420 9.918 1.00 57.34 91 GLY A C 1
ATOM 690 O O . GLY A 1 91 ? 34.714 24.388 10.089 1.00 57.34 91 GLY A O 1
ATOM 691 N N . ARG A 1 92 ? 36.607 23.343 9.500 1.00 62.06 92 ARG A N 1
ATOM 692 C CA . ARG A 1 92 ? 35.972 22.025 9.316 1.00 62.06 92 ARG A CA 1
ATOM 693 C C . ARG A 1 92 ? 36.133 21.149 10.559 1.00 62.06 92 ARG A C 1
ATOM 695 O O . ARG A 1 92 ? 37.240 21.020 11.080 1.00 62.06 92 ARG A O 1
ATOM 702 N N . ASN A 1 93 ? 35.048 20.499 10.980 1.00 63.19 93 ASN A N 1
ATOM 703 C CA . ASN A 1 93 ? 35.102 19.444 11.990 1.00 63.19 93 ASN A CA 1
ATOM 704 C C . ASN A 1 93 ? 35.764 18.211 11.364 1.00 63.19 93 ASN A C 1
ATOM 706 O O . ASN A 1 93 ? 35.228 17.607 10.434 1.00 63.19 93 ASN A O 1
ATOM 710 N N . LEU A 1 94 ? 36.962 17.875 11.838 1.00 64.00 94 LEU A N 1
ATOM 711 C CA . LEU A 1 94 ? 37.710 16.711 11.374 1.00 64.00 94 LEU A CA 1
ATOM 712 C C . LEU A 1 94 ? 37.207 15.480 12.131 1.00 64.00 94 LEU A C 1
ATOM 714 O O . LEU A 1 94 ? 37.209 15.455 13.365 1.00 64.00 94 LEU A O 1
ATOM 718 N N . LEU A 1 95 ? 36.762 14.467 11.387 1.00 69.44 95 LEU A N 1
ATOM 719 C CA . LEU A 1 95 ? 36.380 13.179 11.951 1.00 69.44 95 LEU A CA 1
ATOM 720 C C . LEU A 1 95 ? 37.600 12.260 11.940 1.00 69.44 95 LEU A C 1
ATOM 722 O O . LEU A 1 95 ? 38.229 12.023 10.908 1.00 69.44 95 LEU A O 1
ATOM 726 N N . GLN A 1 96 ? 37.936 11.729 13.108 1.00 74.75 96 GLN A N 1
ATOM 727 C CA . GLN A 1 96 ? 38.962 10.712 13.241 1.00 74.75 96 GLN A CA 1
ATOM 728 C C . GLN A 1 96 ? 38.297 9.341 13.248 1.00 74.75 96 GLN A C 1
ATOM 730 O O . GLN A 1 96 ? 37.406 9.097 14.061 1.00 74.75 96 GLN A O 1
ATOM 735 N N . ALA A 1 97 ? 38.766 8.437 12.392 1.00 75.75 97 ALA A N 1
ATOM 736 C CA . ALA A 1 97 ? 38.356 7.044 12.421 1.00 75.75 97 ALA A CA 1
ATOM 737 C C . ALA A 1 97 ? 39.478 6.192 13.022 1.00 75.75 97 ALA A C 1
ATOM 739 O O . ALA A 1 97 ? 40.619 6.182 12.553 1.00 75.75 97 ALA A O 1
ATOM 740 N N . VAL A 1 98 ? 39.167 5.454 14.077 1.00 77.12 98 VAL A N 1
ATOM 741 C CA . VAL A 1 98 ? 40.076 4.454 14.637 1.00 77.12 98 VAL A CA 1
ATOM 742 C C . VAL A 1 98 ? 39.576 3.090 14.199 1.00 77.12 98 VAL A C 1
ATOM 744 O O . VAL A 1 98 ? 38.480 2.696 14.587 1.00 77.12 98 VAL A O 1
ATOM 747 N N . GLN A 1 99 ? 40.366 2.382 13.395 1.00 78.31 99 GLN A N 1
ATOM 748 C CA . GLN A 1 99 ? 40.064 1.015 12.991 1.00 78.31 99 GLN A CA 1
ATOM 749 C C . GLN A 1 99 ? 40.832 0.039 13.875 1.00 78.31 99 GLN A C 1
ATOM 751 O O . GLN A 1 99 ? 42.062 0.052 13.938 1.00 78.31 99 GLN A O 1
ATOM 756 N N . ILE A 1 100 ? 40.092 -0.807 14.578 1.00 77.19 100 ILE A N 1
ATOM 757 C CA . ILE A 1 100 ? 40.637 -1.889 15.390 1.00 77.19 100 ILE A CA 1
ATOM 758 C C . ILE A 1 100 ? 40.338 -3.184 14.653 1.00 77.19 100 ILE A C 1
ATOM 760 O O . ILE A 1 100 ? 39.176 -3.547 14.482 1.00 77.19 100 ILE A O 1
ATOM 764 N N . VAL A 1 101 ? 41.387 -3.874 14.223 1.00 76.44 101 VAL A N 1
ATOM 765 C CA . VAL A 1 101 ? 41.285 -5.160 13.538 1.00 76.44 101 VAL A CA 1
ATOM 766 C C . VAL A 1 101 ? 41.627 -6.254 14.540 1.00 76.44 101 VAL A C 1
ATOM 768 O O . VAL A 1 101 ? 42.696 -6.243 15.154 1.00 76.44 101 VAL A O 1
ATOM 771 N N . SER A 1 102 ? 40.696 -7.180 14.747 1.00 75.06 102 SER A N 1
ATOM 772 C CA . SER A 1 102 ? 40.860 -8.333 15.632 1.00 75.06 102 SER A CA 1
ATOM 773 C C . SER A 1 102 ? 40.697 -9.622 14.839 1.00 75.06 102 SER A C 1
ATOM 775 O O . SER A 1 102 ? 39.672 -9.822 14.187 1.00 75.06 102 SER A O 1
ATOM 777 N N . LEU A 1 103 ? 41.700 -10.493 14.914 1.00 75.56 103 LEU A N 1
ATOM 778 C CA . LEU A 1 103 ? 41.588 -11.879 14.466 1.00 75.56 103 LEU A CA 1
ATOM 779 C C . LEU A 1 103 ? 40.816 -12.669 15.524 1.00 75.56 103 LEU A C 1
ATOM 781 O O . LEU A 1 103 ? 41.189 -12.656 16.699 1.00 75.56 103 LEU A O 1
ATOM 785 N N . LEU A 1 104 ? 39.724 -13.313 15.122 1.00 71.12 104 LEU A N 1
ATOM 786 C CA . LEU A 1 104 ? 38.945 -14.182 15.996 1.00 71.12 104 LEU A CA 1
ATOM 787 C C . LEU A 1 104 ? 39.498 -15.614 15.897 1.00 71.12 104 LEU A C 1
ATOM 789 O O . LEU A 1 104 ? 39.739 -16.082 14.781 1.00 71.12 104 LEU A O 1
ATOM 793 N N . PRO A 1 105 ? 39.722 -16.310 17.026 1.00 60.78 105 PRO A N 1
ATOM 794 C CA . PRO A 1 105 ? 40.154 -17.702 16.999 1.00 60.78 105 PRO A CA 1
ATOM 795 C C . PRO A 1 105 ? 39.058 -18.607 16.421 1.00 60.78 105 PRO A C 1
ATOM 797 O O . PRO A 1 105 ? 37.867 -18.297 16.513 1.00 60.78 105 PRO A O 1
ATOM 800 N N . GLU A 1 106 ? 39.465 -19.747 15.859 1.00 57.44 106 GLU A N 1
ATOM 801 C CA . GLU A 1 106 ? 38.532 -20.809 15.484 1.00 57.44 106 GLU A CA 1
ATOM 802 C C . GLU A 1 106 ? 37.733 -21.269 16.717 1.00 57.44 106 GLU A C 1
ATOM 804 O O . GLU A 1 106 ? 38.305 -21.437 17.799 1.00 57.44 106 GLU A O 1
ATOM 809 N N . PRO A 1 107 ? 36.427 -21.551 16.576 1.00 49.16 107 PRO A N 1
ATOM 810 C CA . PRO A 1 107 ? 35.583 -21.972 17.694 1.00 49.16 107 PRO A CA 1
ATOM 811 C C . PRO A 1 107 ? 35.982 -23.328 18.317 1.00 49.16 107 PRO A C 1
ATOM 813 O O . PRO A 1 107 ? 35.389 -23.722 19.318 1.00 49.16 107 PRO A O 1
ATOM 816 N N . ALA A 1 108 ? 36.974 -24.043 17.767 1.00 45.50 108 ALA A N 1
ATOM 817 C CA . ALA A 1 108 ? 37.363 -25.387 18.196 1.00 45.50 108 ALA A CA 1
ATOM 818 C C . ALA A 1 108 ? 38.625 -25.474 19.085 1.00 45.50 108 ALA A C 1
ATOM 820 O O . ALA A 1 108 ? 38.868 -26.536 19.658 1.00 45.50 108 ALA A O 1
ATOM 821 N N . SER A 1 109 ? 39.427 -24.413 19.258 1.00 45.53 109 SER A N 1
ATOM 822 C CA . SER A 1 109 ? 40.652 -24.489 20.077 1.00 45.53 109 SER A CA 1
ATOM 823 C C . SER A 1 109 ? 40.459 -23.847 21.455 1.00 45.53 109 SER A C 1
ATOM 825 O O . SER A 1 109 ? 40.628 -22.643 21.632 1.00 45.53 109 SER A O 1
ATOM 827 N N . SER A 1 110 ? 40.128 -24.655 22.464 1.00 44.69 110 SER A N 1
ATOM 828 C CA . SER A 1 110 ? 39.907 -24.218 23.852 1.00 44.69 110 SER A CA 1
ATOM 829 C C . SER A 1 110 ? 41.191 -23.934 24.651 1.00 44.69 110 SER A C 1
ATOM 831 O O . SER A 1 110 ? 41.180 -24.038 25.878 1.00 44.69 110 SER A O 1
ATOM 833 N N . THR A 1 111 ? 42.310 -23.601 24.010 1.00 45.84 111 THR A N 1
ATOM 834 C CA . THR A 1 111 ? 43.565 -23.322 24.719 1.00 45.84 111 THR A CA 1
ATOM 835 C C . THR A 1 111 ? 44.327 -22.163 24.084 1.00 45.84 111 THR A C 1
ATOM 837 O O . THR A 1 111 ? 44.744 -22.251 22.936 1.00 45.84 111 THR A O 1
ATOM 840 N N . GLU A 1 112 ? 44.537 -21.139 24.920 1.00 39.97 112 GLU A N 1
ATOM 841 C CA . GLU A 1 112 ? 45.397 -19.948 24.793 1.00 39.97 112 GLU A CA 1
ATOM 842 C C . GLU A 1 112 ? 44.768 -18.647 24.243 1.00 39.97 112 GLU A C 1
ATOM 844 O O . GLU A 1 112 ? 44.624 -18.405 23.049 1.00 39.97 112 GLU A O 1
ATOM 849 N N . ASN A 1 113 ? 44.462 -17.754 25.196 1.00 42.00 113 ASN A N 1
ATOM 850 C CA . ASN A 1 113 ? 43.984 -16.376 25.044 1.00 42.00 113 ASN A CA 1
ATOM 851 C C . ASN A 1 113 ? 45.083 -15.420 24.534 1.00 42.00 113 ASN A C 1
ATOM 853 O O . ASN A 1 113 ? 45.510 -14.531 25.269 1.00 42.00 113 ASN A O 1
ATOM 857 N N . ASN A 1 114 ? 45.530 -15.560 23.288 1.00 39.06 114 ASN A N 1
ATOM 858 C CA . ASN A 1 114 ? 46.386 -14.553 22.656 1.00 39.06 114 ASN A CA 1
ATOM 859 C C . ASN A 1 114 ? 45.659 -13.909 21.473 1.00 39.06 114 ASN A C 1
ATOM 861 O O . ASN A 1 114 ? 45.754 -14.356 20.334 1.00 39.06 114 ASN A O 1
ATOM 865 N N . PHE A 1 115 ? 44.929 -12.827 21.748 1.00 43.84 115 PHE A N 1
ATOM 866 C CA . PHE A 1 115 ? 44.386 -11.971 20.698 1.00 43.84 115 PHE A CA 1
ATOM 867 C C . PHE A 1 115 ? 45.519 -11.144 20.086 1.00 43.84 115 PHE A C 1
ATOM 869 O O . PHE A 1 115 ? 46.108 -10.295 20.754 1.00 43.84 115 PHE A O 1
ATOM 876 N N . ALA A 1 116 ? 45.802 -11.344 18.801 1.00 48.41 116 ALA A N 1
ATOM 877 C CA . ALA A 1 116 ? 46.563 -10.369 18.032 1.00 48.41 116 ALA A CA 1
ATOM 878 C C . ALA A 1 116 ? 45.600 -9.253 17.592 1.00 48.41 116 ALA A C 1
ATOM 880 O O . ALA A 1 116 ? 44.782 -9.443 16.691 1.00 48.41 116 ALA A O 1
ATOM 881 N N . SER A 1 117 ? 45.663 -8.096 18.256 1.00 45.22 117 SER A N 1
ATOM 882 C CA . SER A 1 117 ? 44.927 -6.896 17.843 1.00 45.22 117 SER A CA 1
ATOM 883 C C . SER A 1 117 ? 45.866 -5.914 17.153 1.00 45.22 117 SER A C 1
ATOM 885 O O . SER A 1 117 ? 46.873 -5.512 17.739 1.00 45.22 117 SER A O 1
ATOM 887 N N . VAL A 1 118 ? 45.509 -5.467 15.950 1.00 51.59 118 VAL A N 1
ATOM 888 C CA . VAL A 1 118 ? 46.194 -4.365 15.262 1.00 51.59 118 VAL A CA 1
ATOM 889 C C . VAL A 1 118 ? 45.273 -3.154 15.289 1.00 51.59 118 VAL A C 1
ATOM 891 O O . VAL A 1 118 ? 44.117 -3.226 14.880 1.00 51.59 118 VAL A O 1
ATOM 894 N N . THR A 1 119 ? 45.772 -2.034 15.809 1.00 46.06 119 THR A N 1
ATOM 895 C CA . THR A 1 119 ? 45.040 -0.762 15.817 1.00 46.06 119 THR A CA 1
ATOM 896 C C . THR A 1 119 ? 45.670 0.180 14.808 1.00 46.06 119 THR A C 1
ATOM 898 O O . THR A 1 119 ? 46.820 0.586 14.979 1.00 46.06 119 THR A O 1
ATOM 901 N N . THR A 1 120 ? 44.898 0.574 13.801 1.00 48.62 120 THR A N 1
ATOM 902 C CA . THR A 1 120 ? 45.317 1.549 12.794 1.00 48.62 120 THR A CA 1
ATOM 903 C C . THR A 1 120 ? 44.455 2.801 12.916 1.00 48.62 120 THR A C 1
ATOM 905 O O . THR A 1 120 ? 43.239 2.734 13.097 1.00 48.62 120 THR A O 1
ATOM 908 N N . ARG A 1 121 ? 45.085 3.977 12.866 1.00 41.97 121 ARG A N 1
ATOM 909 C CA . ARG A 1 121 ? 44.380 5.262 12.921 1.00 41.97 121 ARG A CA 1
ATOM 910 C C . ARG A 1 121 ? 44.367 5.885 11.538 1.00 41.97 121 ARG A C 1
ATOM 912 O O . ARG A 1 121 ? 45.431 6.137 10.982 1.00 41.97 121 ARG A O 1
ATOM 919 N N . PHE A 1 122 ? 43.172 6.170 11.039 1.00 52.50 122 PHE A N 1
ATOM 920 C CA . PHE A 1 122 ? 42.965 6.885 9.791 1.00 52.50 122 PHE A CA 1
ATOM 921 C C . PHE A 1 122 ? 42.298 8.227 10.081 1.00 52.50 122 PHE A C 1
ATOM 923 O O . PHE A 1 122 ? 41.498 8.384 11.006 1.00 52.50 122 PHE A O 1
ATOM 930 N N . VAL A 1 123 ? 42.664 9.228 9.298 1.00 45.94 123 VAL A N 1
ATOM 931 C CA . VAL A 1 123 ? 42.077 10.559 9.383 1.00 45.94 123 VAL A CA 1
ATOM 932 C C . VAL A 1 123 ? 41.387 10.813 8.062 1.00 45.94 123 VAL A C 1
ATOM 934 O O . VAL A 1 123 ? 42.023 10.750 7.014 1.00 45.94 123 VAL A O 1
ATOM 937 N N . TYR A 1 124 ? 40.090 11.087 8.126 1.00 51.41 124 TYR A N 1
ATOM 938 C CA . TYR A 1 124 ? 39.289 11.363 6.949 1.00 51.41 124 TYR A CA 1
ATOM 939 C C . TYR A 1 124 ? 38.895 12.839 6.953 1.00 51.41 124 TYR A C 1
ATOM 941 O O . TYR A 1 124 ? 38.406 13.370 7.951 1.00 51.41 124 TYR A O 1
ATOM 949 N N . SER A 1 125 ? 39.094 13.505 5.818 1.00 37.62 125 SER A N 1
ATOM 950 C CA . SER A 1 125 ? 38.401 14.762 5.542 1.00 37.62 125 SER A CA 1
ATOM 951 C C . SER A 1 125 ? 36.945 14.420 5.202 1.00 37.62 125 SER A C 1
ATOM 953 O O . SER A 1 125 ? 36.729 13.458 4.457 1.00 37.62 125 SER A O 1
ATOM 955 N N . PRO A 1 126 ? 35.937 15.126 5.746 1.00 41.22 126 PRO A N 1
ATOM 956 C CA . PRO A 1 126 ? 34.545 14.845 5.418 1.00 41.22 126 PRO A CA 1
ATOM 957 C C . PRO A 1 126 ? 34.322 14.897 3.900 1.00 41.22 126 PRO A C 1
ATOM 959 O O . PRO A 1 126 ? 34.813 15.796 3.211 1.00 41.22 126 PRO A O 1
ATOM 962 N N . ILE A 1 127 ? 33.580 13.910 3.388 1.00 36.84 127 ILE A N 1
ATOM 963 C CA . ILE A 1 127 ? 33.171 13.829 1.982 1.00 36.84 127 ILE A CA 1
ATOM 964 C C . ILE A 1 127 ? 32.443 15.129 1.630 1.00 36.84 127 ILE A C 1
ATOM 966 O O . ILE A 1 127 ? 31.538 15.556 2.349 1.00 36.84 127 ILE A O 1
ATOM 970 N N . ARG A 1 128 ? 32.848 15.774 0.528 1.00 32.59 128 ARG A N 1
ATOM 971 C CA . ARG A 1 128 ? 32.169 16.965 0.006 1.00 32.59 128 ARG A CA 1
ATOM 972 C C . ARG A 1 128 ? 30.724 16.605 -0.334 1.00 32.59 128 ARG A C 1
ATOM 974 O O . ARG A 1 128 ? 30.462 16.064 -1.402 1.00 32.59 128 ARG A O 1
ATOM 981 N N . VAL A 1 129 ? 29.784 16.958 0.532 1.00 30.81 129 VAL A N 1
ATOM 982 C CA . VAL A 1 129 ? 28.397 17.141 0.112 1.00 30.81 129 VAL A CA 1
ATOM 983 C C . VAL A 1 129 ? 28.318 18.572 -0.395 1.00 30.81 129 VAL A C 1
ATOM 985 O O . VAL A 1 129 ? 28.243 19.518 0.387 1.00 30.81 129 VAL A O 1
ATOM 988 N N . SER A 1 130 ? 28.462 18.753 -1.708 1.00 27.25 130 SER A N 1
ATOM 989 C CA . SER A 1 130 ? 28.249 20.063 -2.323 1.00 27.25 130 SER A CA 1
ATOM 990 C C . SER A 1 130 ? 26.832 20.533 -1.973 1.00 27.25 130 SER A C 1
ATOM 992 O O . SER A 1 130 ? 25.888 19.777 -2.214 1.00 27.25 130 SER A O 1
ATOM 994 N N . PRO A 1 131 ? 26.638 21.743 -1.419 1.00 29.77 131 PRO A N 1
ATOM 995 C CA . PRO A 1 131 ? 25.297 22.282 -1.272 1.00 29.77 131 PRO A CA 1
ATOM 996 C C . PRO A 1 131 ? 24.684 22.421 -2.667 1.00 29.77 131 PRO A C 1
ATOM 998 O O . PRO A 1 131 ? 25.280 23.030 -3.557 1.00 29.77 131 PRO A O 1
ATOM 1001 N N . ILE A 1 132 ? 23.498 21.844 -2.857 1.00 34.28 132 ILE A N 1
ATOM 1002 C CA . ILE A 1 132 ? 22.661 22.124 -4.024 1.00 34.28 132 ILE A CA 1
ATOM 1003 C C . ILE A 1 132 ? 22.356 23.631 -3.969 1.00 34.28 132 ILE A C 1
ATOM 1005 O O . ILE A 1 132 ? 21.778 24.087 -2.978 1.00 34.28 132 ILE A O 1
ATOM 1009 N N . PRO A 1 133 ? 22.772 24.442 -4.958 1.00 32.00 133 PRO A N 1
ATOM 1010 C CA . PRO A 1 133 ? 22.506 25.871 -4.922 1.00 32.00 133 PRO A CA 1
ATOM 1011 C C . PRO A 1 133 ? 20.997 26.114 -5.020 1.00 32.00 133 PRO A C 1
ATOM 1013 O O . PRO A 1 133 ? 20.349 25.706 -5.980 1.00 32.00 133 PRO A O 1
ATOM 1016 N N . ALA A 1 134 ? 20.450 26.828 -4.036 1.00 38.03 134 ALA A N 1
ATOM 1017 C CA . ALA A 1 134 ? 19.026 27.145 -3.895 1.00 38.03 134 ALA A CA 1
ATOM 1018 C C . ALA A 1 134 ? 18.470 28.127 -4.952 1.00 38.03 134 ALA A C 1
ATOM 1020 O O . ALA A 1 134 ? 17.374 28.644 -4.782 1.00 38.03 134 ALA A O 1
ATOM 1021 N N . ASN A 1 135 ? 19.200 28.394 -6.038 1.00 38.47 135 ASN A N 1
ATOM 1022 C CA . ASN A 1 135 ? 18.783 29.286 -7.118 1.00 38.47 135 ASN A CA 1
ATOM 1023 C C . ASN A 1 135 ? 19.221 28.717 -8.473 1.00 38.47 135 ASN A C 1
ATOM 1025 O O . ASN A 1 135 ? 20.183 29.189 -9.074 1.00 38.47 135 ASN A O 1
ATOM 1029 N N . PHE A 1 136 ? 18.491 27.721 -8.970 1.00 34.91 136 PHE A N 1
ATOM 1030 C CA . PHE A 1 136 ? 18.392 27.487 -10.410 1.00 34.91 136 PHE A CA 1
ATOM 1031 C C . PHE A 1 136 ? 17.075 28.097 -10.887 1.00 34.91 136 PHE A C 1
ATOM 1033 O O . PHE A 1 136 ? 16.039 27.443 -10.976 1.00 34.91 136 PHE A O 1
ATOM 1040 N N . GLY A 1 137 ? 17.123 29.408 -11.122 1.00 32.25 137 GLY A N 1
ATOM 1041 C CA . GLY A 1 137 ? 16.103 30.102 -11.889 1.00 32.25 137 GLY A CA 1
ATOM 1042 C C . GLY A 1 137 ? 16.103 29.574 -13.320 1.00 32.25 137 GLY A C 1
ATOM 1043 O O . GLY A 1 137 ? 17.149 29.396 -13.941 1.00 32.25 137 GLY A O 1
ATOM 1044 N N . THR A 1 138 ? 14.908 29.308 -13.823 1.00 41.19 138 THR A N 1
ATOM 1045 C CA . THR A 1 138 ? 14.601 29.040 -15.224 1.00 41.19 138 THR A CA 1
ATOM 1046 C C . THR A 1 138 ? 15.090 30.181 -16.115 1.00 41.19 138 THR A C 1
ATOM 1048 O O . THR A 1 138 ? 14.380 31.164 -16.306 1.00 41.19 138 THR A O 1
ATOM 1051 N N . GLU A 1 139 ? 16.273 30.035 -16.699 1.00 32.47 139 GLU A N 1
ATOM 1052 C CA . GLU A 1 139 ? 16.666 30.792 -17.886 1.00 32.47 139 GLU A CA 1
ATOM 1053 C C . GLU A 1 139 ? 17.493 29.892 -18.814 1.00 32.47 139 GLU A C 1
ATOM 1055 O O . GLU A 1 139 ? 18.708 30.005 -18.952 1.00 32.47 139 GLU A O 1
ATOM 1060 N N . LEU A 1 140 ? 16.809 28.934 -19.449 1.00 33.16 140 LEU A N 1
ATOM 1061 C CA . LEU A 1 140 ? 17.327 28.291 -20.651 1.00 33.16 140 LEU A CA 1
ATOM 1062 C C . LEU A 1 140 ? 17.110 29.272 -21.809 1.00 33.16 140 LEU A C 1
ATOM 1064 O O . LEU A 1 140 ? 16.034 29.332 -22.407 1.00 33.16 140 LEU A O 1
ATOM 1068 N N . VAL A 1 141 ? 18.134 30.066 -22.114 1.00 32.41 141 VAL A N 1
ATOM 1069 C CA . VAL A 1 141 ? 18.213 30.768 -23.396 1.00 32.41 141 VAL A CA 1
ATOM 1070 C C . VAL A 1 141 ? 18.309 29.695 -24.476 1.00 32.41 141 VAL A C 1
ATOM 1072 O O . VAL A 1 141 ? 19.309 28.986 -24.590 1.00 32.41 141 VAL A O 1
ATOM 1075 N N . ALA A 1 142 ? 17.230 29.544 -25.241 1.00 32.69 142 ALA A N 1
ATOM 1076 C CA . ALA A 1 142 ? 17.178 28.669 -26.396 1.00 32.69 142 ALA A CA 1
ATOM 1077 C C . ALA A 1 142 ? 18.286 29.057 -27.388 1.00 32.69 142 ALA A C 1
ATOM 1079 O O . ALA A 1 142 ? 18.310 30.174 -27.906 1.00 32.69 142 ALA A O 1
ATOM 1080 N N . ALA A 1 143 ? 19.186 28.118 -27.680 1.00 29.89 143 ALA A N 1
ATOM 1081 C CA . ALA A 1 143 ? 20.031 28.217 -28.859 1.00 29.89 143 ALA A CA 1
ATOM 1082 C C . ALA A 1 143 ? 19.121 28.183 -30.106 1.00 29.89 143 ALA A C 1
ATOM 1084 O O . ALA A 1 143 ? 18.306 27.262 -30.239 1.00 29.89 143 ALA A O 1
ATOM 1085 N N . PRO A 1 144 ? 19.211 29.158 -31.026 1.00 30.34 144 PRO A N 1
ATOM 1086 C CA . PRO A 1 144 ? 18.408 29.144 -32.239 1.00 30.34 144 PRO A CA 1
ATOM 1087 C C . PRO A 1 144 ? 18.909 28.021 -33.154 1.00 30.34 144 PRO A C 1
ATOM 1089 O O . PRO A 1 144 ? 20.007 28.107 -33.699 1.00 30.34 144 PRO A O 1
ATOM 1092 N N . GLY A 1 145 ? 18.116 26.957 -33.320 1.00 34.38 145 GLY A N 1
ATOM 1093 C CA . GLY A 1 145 ? 18.392 25.938 -34.339 1.00 34.38 145 GLY A CA 1
ATOM 1094 C C . GLY A 1 145 ? 17.915 24.512 -34.068 1.00 34.38 145 GLY A C 1
ATOM 1095 O O . GLY A 1 145 ? 17.954 23.706 -34.993 1.00 34.38 145 GLY A O 1
ATOM 1096 N N . VAL A 1 146 ? 17.435 24.172 -32.867 1.00 31.45 146 VAL A N 1
ATOM 1097 C CA . VAL A 1 146 ? 16.929 22.813 -32.599 1.00 31.45 146 VAL A CA 1
ATOM 1098 C C . VAL A 1 146 ? 15.405 22.796 -32.690 1.00 31.45 146 VAL A C 1
ATOM 1100 O O . VAL A 1 146 ? 14.695 23.289 -31.817 1.00 31.45 146 VAL A O 1
ATOM 1103 N N . SER A 1 147 ? 14.906 22.252 -33.798 1.00 32.59 147 SER A N 1
ATOM 1104 C CA . SER A 1 147 ? 13.487 21.993 -34.029 1.00 32.59 147 SER A CA 1
ATOM 1105 C C . SER A 1 147 ? 12.982 20.944 -33.031 1.00 32.59 147 SER A C 1
ATOM 1107 O O . SER A 1 147 ? 13.364 19.777 -33.099 1.00 32.59 147 SER A O 1
ATOM 1109 N N . LEU A 1 148 ? 12.127 21.363 -32.095 1.00 32.97 148 LEU A N 1
ATOM 1110 C CA . LEU A 1 148 ? 11.306 20.466 -31.282 1.00 32.97 148 LEU A CA 1
ATOM 1111 C C . LEU A 1 148 ? 10.305 19.763 -32.207 1.00 32.97 148 LEU A C 1
ATOM 1113 O O . LEU A 1 148 ? 9.349 20.376 -32.686 1.00 32.97 148 LEU A O 1
ATOM 1117 N N . MET A 1 149 ? 10.546 18.482 -32.486 1.00 28.88 149 MET A N 1
ATOM 1118 C CA . MET A 1 149 ? 9.593 17.647 -33.213 1.00 28.88 149 MET A CA 1
ATOM 1119 C C . MET A 1 149 ? 8.343 17.373 -32.360 1.00 28.88 149 MET A C 1
ATOM 1121 O O . MET A 1 149 ? 8.469 17.096 -31.167 1.00 28.88 149 MET A O 1
ATOM 1125 N N . PRO A 1 150 ? 7.133 17.391 -32.949 1.00 34.47 150 PRO A N 1
ATOM 1126 C CA . PRO A 1 150 ? 5.921 16.992 -32.248 1.00 34.47 150 PRO A CA 1
ATOM 1127 C C . PRO A 1 150 ? 5.901 15.474 -32.018 1.00 34.47 150 PRO A C 1
ATOM 1129 O O . PRO A 1 150 ? 6.154 14.677 -32.924 1.00 34.47 150 PRO A O 1
ATOM 1132 N N . ALA A 1 151 ? 5.570 15.077 -30.790 1.00 39.38 151 ALA A N 1
ATOM 1133 C CA . ALA A 1 151 ? 5.481 13.690 -30.359 1.00 39.38 151 ALA A CA 1
ATOM 1134 C C . ALA A 1 151 ? 4.334 12.945 -31.069 1.00 39.38 151 ALA A C 1
ATOM 1136 O O . ALA A 1 151 ? 3.182 12.972 -30.645 1.00 39.38 151 ALA A O 1
ATOM 1137 N N . ARG A 1 152 ? 4.671 12.214 -32.136 1.00 33.34 152 ARG A N 1
ATOM 1138 C CA . ARG A 1 152 ? 3.935 11.022 -32.578 1.00 33.34 152 ARG A CA 1
ATOM 1139 C C . ARG A 1 152 ? 4.635 9.789 -32.009 1.00 33.34 152 ARG A C 1
ATOM 1141 O O . ARG A 1 152 ? 5.417 9.141 -32.697 1.00 33.34 152 ARG A O 1
ATOM 1148 N N . TRP A 1 153 ? 4.337 9.439 -30.760 1.00 38.44 153 TRP A N 1
ATOM 1149 C CA . TRP A 1 153 ? 4.571 8.083 -30.251 1.00 38.44 153 TRP A CA 1
ATOM 1150 C C . TRP A 1 153 ? 3.407 7.202 -30.723 1.00 38.44 153 TRP A C 1
ATOM 1152 O O . TRP A 1 153 ? 2.525 6.810 -29.968 1.00 38.44 153 TRP A O 1
ATOM 1162 N N . ALA A 1 154 ? 3.357 6.977 -32.038 1.00 34.25 154 ALA A N 1
ATOM 1163 C CA . ALA A 1 154 ? 2.499 5.966 -32.632 1.00 34.25 154 ALA A CA 1
ATOM 1164 C C . ALA A 1 154 ? 3.090 4.589 -32.315 1.00 34.25 154 ALA A C 1
ATOM 1166 O O . ALA A 1 154 ? 4.308 4.441 -32.371 1.00 34.25 154 ALA A O 1
ATOM 1167 N N . LYS A 1 155 ? 2.206 3.632 -32.001 1.00 37.03 155 LYS A N 1
ATOM 1168 C CA . LYS A 1 155 ? 2.349 2.166 -31.871 1.00 37.03 155 LYS A CA 1
ATOM 1169 C C . LYS A 1 155 ? 3.474 1.520 -32.712 1.00 37.03 155 LYS A C 1
ATOM 1171 O O . LYS A 1 155 ? 3.219 0.678 -33.568 1.00 37.03 155 LYS A O 1
ATOM 1176 N N . LYS A 1 156 ? 4.735 1.873 -32.480 1.00 30.64 156 LYS A N 1
ATOM 1177 C CA . LYS A 1 156 ? 5.876 1.188 -33.067 1.00 30.64 156 LYS A CA 1
ATOM 1178 C C . LYS A 1 156 ? 6.109 -0.019 -32.178 1.00 30.64 156 LYS A C 1
ATOM 1180 O O . LYS A 1 156 ? 6.522 0.134 -31.031 1.00 30.64 156 LYS A O 1
ATOM 1185 N N . LYS A 1 157 ? 5.766 -1.206 -32.691 1.00 37.75 157 LYS A N 1
ATOM 1186 C CA . LYS A 1 157 ? 6.246 -2.480 -32.148 1.00 37.75 157 LYS A CA 1
ATOM 1187 C C . LYS A 1 157 ? 7.745 -2.297 -31.908 1.00 37.75 157 LYS A C 1
ATOM 1189 O O . LYS A 1 157 ? 8.491 -2.071 -32.859 1.00 37.75 157 LYS A O 1
ATOM 1194 N N . TRP A 1 158 ? 8.142 -2.287 -30.641 1.00 38.56 158 TRP A N 1
ATOM 1195 C CA . TRP A 1 158 ? 9.537 -2.350 -30.231 1.00 38.56 158 TRP A CA 1
ATOM 1196 C C . TRP A 1 158 ? 10.057 -3.711 -30.718 1.00 38.56 158 TRP A C 1
ATOM 1198 O O . TRP A 1 158 ? 9.837 -4.735 -30.087 1.00 38.56 158 TRP A O 1
ATOM 1208 N N . GLN A 1 159 ? 10.607 -3.725 -31.930 1.00 34.72 159 GLN A N 1
ATOM 1209 C CA . GLN A 1 159 ? 11.417 -4.801 -32.492 1.00 34.72 159 GLN A CA 1
ATOM 1210 C C . GLN A 1 159 ? 12.838 -4.243 -32.520 1.00 34.72 159 GLN A C 1
ATOM 1212 O O . GLN A 1 159 ? 13.236 -3.574 -33.472 1.00 34.72 159 GLN A O 1
ATOM 1217 N N . GLY A 1 160 ? 13.529 -4.368 -31.390 1.00 37.19 160 GLY A N 1
ATOM 1218 C CA . GLY A 1 160 ? 14.962 -4.143 -31.291 1.00 37.19 160 GLY A CA 1
ATOM 1219 C C . GLY A 1 160 ? 15.621 -5.499 -31.100 1.00 37.19 160 GLY A C 1
ATOM 1220 O O . GLY A 1 160 ? 15.496 -6.082 -30.029 1.00 37.19 160 GLY A O 1
ATOM 1221 N N . ASP A 1 161 ? 16.309 -5.987 -32.130 1.00 36.50 161 ASP A N 1
ATOM 1222 C CA . ASP A 1 161 ? 16.937 -7.317 -32.207 1.00 36.50 161 ASP A CA 1
ATOM 1223 C C . ASP A 1 161 ? 18.219 -7.440 -31.342 1.00 36.50 161 ASP A C 1
ATOM 1225 O O . ASP A 1 161 ? 19.227 -8.008 -31.752 1.00 36.50 161 ASP A O 1
ATOM 1229 N N . GLY A 1 162 ? 18.204 -6.868 -30.136 1.00 42.16 162 GLY A N 1
ATOM 1230 C CA . GLY A 1 162 ? 19.315 -6.884 -29.175 1.00 42.16 162 GLY A CA 1
ATOM 1231 C C . GLY A 1 162 ? 18.854 -6.780 -27.717 1.00 42.16 162 GLY A C 1
ATOM 1232 O O . GLY A 1 162 ? 19.579 -6.247 -26.882 1.00 42.16 162 GLY A O 1
ATOM 1233 N N . GLN A 1 163 ? 17.628 -7.230 -27.433 1.00 44.75 163 GLN A N 1
ATOM 1234 C CA . GLN A 1 163 ? 16.895 -7.020 -26.180 1.00 44.75 163 GLN A CA 1
ATOM 1235 C C . GLN A 1 163 ? 16.470 -8.344 -25.517 1.00 44.75 163 GLN A C 1
ATOM 1237 O O . GLN A 1 163 ? 15.405 -8.407 -24.917 1.00 44.75 163 GLN A O 1
ATOM 1242 N N . ASP A 1 164 ? 17.275 -9.403 -25.621 1.00 47.69 164 ASP A N 1
ATOM 1243 C CA . ASP A 1 164 ? 16.935 -10.681 -24.972 1.00 47.69 164 ASP A CA 1
ATOM 1244 C C . ASP A 1 164 ? 17.463 -10.770 -23.525 1.00 47.69 164 ASP A C 1
ATOM 1246 O O . ASP A 1 164 ? 16.778 -11.309 -22.668 1.00 47.69 164 ASP A O 1
ATOM 1250 N N . ASP A 1 165 ? 18.598 -10.144 -23.187 1.00 52.56 165 ASP A N 1
ATOM 1251 C CA . ASP A 1 165 ? 19.235 -10.348 -21.864 1.00 52.56 165 ASP A CA 1
ATOM 1252 C C . ASP A 1 165 ? 18.578 -9.547 -20.713 1.00 52.56 165 ASP A C 1
ATOM 1254 O O . ASP A 1 165 ? 18.638 -9.920 -19.545 1.00 52.56 165 ASP A O 1
ATOM 1258 N N . TRP A 1 166 ? 17.901 -8.432 -21.019 1.00 49.25 166 TRP A N 1
ATOM 1259 C CA . TRP A 1 166 ? 17.244 -7.604 -19.991 1.00 49.25 166 TRP A CA 1
ATOM 1260 C C . TRP A 1 166 ? 15.816 -8.053 -19.671 1.00 49.25 166 TRP A C 1
ATOM 1262 O O . TRP A 1 166 ? 15.366 -7.846 -18.547 1.00 49.25 166 TRP A O 1
ATOM 1272 N N . GLN A 1 167 ? 15.123 -8.713 -20.610 1.00 58.09 167 GLN A N 1
ATOM 1273 C CA . GLN A 1 167 ? 13.805 -9.319 -20.351 1.00 58.09 167 GLN A CA 1
ATOM 1274 C C . GLN A 1 167 ? 13.874 -10.457 -19.319 1.00 58.09 167 GLN A C 1
ATOM 1276 O O . GLN A 1 167 ? 12.855 -10.824 -18.711 1.00 58.09 167 GLN A O 1
ATOM 1281 N N . ASP A 1 168 ? 15.079 -10.973 -19.079 1.00 81.50 168 ASP A N 1
ATOM 1282 C CA . ASP A 1 168 ? 15.334 -12.000 -18.084 1.00 81.50 168 ASP A CA 1
ATOM 1283 C C . ASP A 1 168 ? 15.383 -11.449 -16.658 1.00 81.50 168 ASP A C 1
ATOM 1285 O O . ASP A 1 168 ? 14.957 -12.153 -15.747 1.00 81.50 168 ASP A O 1
ATOM 1289 N N . GLN A 1 169 ? 15.787 -10.193 -16.423 1.00 93.25 169 GLN A N 1
ATOM 1290 C CA . GLN A 1 169 ? 15.913 -9.677 -15.050 1.00 93.25 169 GLN A CA 1
ATOM 1291 C C . GLN A 1 169 ? 14.562 -9.569 -14.345 1.00 93.25 169 GLN A C 1
ATOM 1293 O O . GLN A 1 169 ? 14.408 -10.060 -13.226 1.00 93.25 169 GLN A O 1
ATOM 1298 N N . LEU A 1 170 ? 13.555 -8.990 -15.008 1.00 96.00 170 LEU A N 1
ATOM 1299 C CA . LEU A 1 170 ? 12.212 -8.934 -14.442 1.00 96.00 170 LEU A CA 1
ATOM 1300 C C . LEU A 1 170 ? 11.599 -10.330 -14.312 1.00 96.00 170 LEU A C 1
ATOM 1302 O O . LEU A 1 170 ? 10.941 -10.629 -13.318 1.00 96.00 170 LEU A O 1
ATOM 1306 N N . SER A 1 171 ? 11.803 -11.199 -15.302 1.00 96.00 171 SER A N 1
ATOM 1307 C CA . SER A 1 171 ? 11.281 -12.567 -15.244 1.00 96.00 171 SER A CA 1
ATOM 1308 C C . SER A 1 171 ? 11.901 -13.357 -14.087 1.00 96.00 171 SER A C 1
ATOM 1310 O O . SER A 1 171 ? 11.165 -14.015 -13.351 1.00 96.00 171 SER A O 1
ATOM 1312 N N . ALA A 1 172 ? 13.211 -13.234 -13.868 1.00 96.62 172 ALA A N 1
ATOM 1313 C CA . ALA A 1 172 ? 13.919 -13.838 -12.747 1.00 96.62 172 ALA A CA 1
ATOM 1314 C C . ALA A 1 172 ? 13.431 -13.279 -11.405 1.00 96.62 172 ALA A C 1
ATOM 1316 O O . ALA A 1 172 ? 13.106 -14.061 -10.515 1.00 96.62 172 ALA A O 1
ATOM 1317 N N . ALA A 1 173 ? 13.286 -11.954 -11.281 1.00 97.75 173 ALA A N 1
ATOM 1318 C CA . ALA A 1 173 ? 12.780 -11.320 -10.063 1.00 97.75 173 ALA A CA 1
ATOM 1319 C C . ALA A 1 173 ? 11.358 -11.788 -9.715 1.00 97.75 173 ALA A C 1
ATOM 1321 O O . ALA A 1 173 ? 11.073 -12.101 -8.561 1.00 97.75 173 ALA A O 1
ATOM 1322 N N . VAL A 1 174 ? 10.466 -11.889 -10.709 1.00 98.00 174 VAL A N 1
ATOM 1323 C CA . VAL A 1 174 ? 9.098 -12.394 -10.500 1.00 98.00 174 VAL A CA 1
ATOM 1324 C C . VAL A 1 174 ? 9.115 -13.872 -10.107 1.00 98.00 174 VAL A C 1
ATOM 1326 O O . VAL A 1 174 ? 8.410 -14.253 -9.178 1.00 98.00 174 VAL A O 1
ATOM 1329 N N . THR A 1 175 ? 9.931 -14.696 -10.767 1.00 97.56 175 THR A N 1
ATOM 1330 C CA . THR A 1 175 ? 10.074 -16.125 -10.430 1.00 97.56 175 THR A CA 1
ATOM 1331 C C . THR A 1 175 ? 10.540 -16.290 -8.981 1.00 97.56 175 THR A C 1
ATOM 1333 O O . THR A 1 175 ? 9.923 -17.021 -8.210 1.00 97.56 175 THR A O 1
ATOM 1336 N N . GLN A 1 176 ? 11.584 -15.554 -8.594 1.00 97.75 176 GLN A N 1
ATOM 1337 C CA . GLN A 1 176 ? 12.169 -15.589 -7.256 1.00 97.75 176 GLN A CA 1
ATOM 1338 C C . GLN A 1 176 ? 11.183 -15.122 -6.177 1.00 97.75 176 GLN A C 1
ATOM 1340 O O . GLN A 1 176 ? 11.095 -15.742 -5.121 1.00 97.75 176 GLN A O 1
ATOM 1345 N N . ALA A 1 177 ? 10.417 -14.059 -6.435 1.00 98.12 177 ALA A N 1
ATOM 1346 C CA . ALA A 1 177 ? 9.416 -13.560 -5.491 1.00 98.12 177 ALA A CA 1
ATOM 1347 C C . ALA A 1 177 ? 8.264 -14.557 -5.267 1.00 98.12 177 ALA A C 1
ATOM 1349 O O . ALA A 1 177 ? 7.718 -14.642 -4.169 1.00 98.12 177 ALA A O 1
ATOM 1350 N N . LEU A 1 178 ? 7.883 -15.316 -6.301 1.00 98.00 178 LEU A N 1
ATOM 1351 C CA . LEU A 1 178 ? 6.762 -16.259 -6.239 1.00 98.00 178 LEU A CA 1
ATOM 1352 C C . LEU A 1 178 ? 7.157 -17.656 -5.741 1.00 98.00 178 LEU A C 1
ATOM 1354 O O . LEU A 1 178 ? 6.286 -18.404 -5.294 1.00 98.00 178 LEU A O 1
ATOM 1358 N N . GLU A 1 179 ? 8.442 -18.012 -5.792 1.00 97.69 179 GLU A N 1
ATOM 1359 C CA . GLU A 1 179 ? 8.948 -19.326 -5.378 1.00 97.69 179 GLU A CA 1
ATOM 1360 C C . GLU A 1 179 ? 8.484 -19.744 -3.965 1.00 97.69 179 GLU A C 1
ATOM 1362 O O . GLU A 1 179 ? 7.979 -20.862 -3.826 1.00 97.69 179 GLU A O 1
ATOM 1367 N N . PRO A 1 180 ? 8.525 -18.882 -2.925 1.00 97.75 180 PRO A N 1
ATOM 1368 C CA . PRO A 1 180 ? 8.102 -19.273 -1.578 1.00 97.75 180 PRO A CA 1
ATOM 1369 C C . PRO A 1 180 ? 6.600 -19.563 -1.450 1.00 97.75 180 PRO A C 1
ATOM 1371 O O . PRO A 1 180 ? 6.198 -20.313 -0.561 1.00 97.75 180 PRO A O 1
ATOM 1374 N N . ILE A 1 181 ? 5.761 -18.984 -2.320 1.00 97.88 181 ILE A N 1
ATOM 1375 C CA . ILE A 1 181 ? 4.296 -19.089 -2.221 1.00 97.88 181 ILE A CA 1
ATOM 1376 C C . ILE A 1 181 ? 3.680 -20.047 -3.229 1.00 97.88 181 ILE A C 1
ATOM 1378 O O . ILE A 1 181 ? 2.472 -20.278 -3.180 1.00 97.88 181 ILE A O 1
ATOM 1382 N N . ILE A 1 182 ? 4.469 -20.635 -4.133 1.00 97.00 182 ILE A N 1
ATOM 1383 C CA . ILE A 1 182 ? 3.898 -21.397 -5.248 1.00 97.00 182 ILE A CA 1
ATOM 1384 C C . ILE A 1 182 ? 3.102 -22.622 -4.784 1.00 97.00 182 ILE A C 1
ATOM 1386 O O . ILE A 1 182 ? 2.115 -22.997 -5.407 1.00 97.00 182 ILE A O 1
ATOM 1390 N N . ALA A 1 183 ? 3.478 -23.208 -3.644 1.00 97.62 183 ALA A N 1
ATOM 1391 C CA . ALA A 1 183 ? 2.746 -24.313 -3.028 1.00 97.62 183 ALA A CA 1
ATOM 1392 C C . ALA A 1 183 ? 1.399 -23.891 -2.403 1.00 97.62 183 ALA A C 1
ATOM 1394 O O . ALA A 1 183 ? 0.555 -24.747 -2.139 1.00 97.62 183 ALA A O 1
ATOM 1395 N N . LEU A 1 184 ? 1.205 -22.593 -2.142 1.00 97.75 184 LEU A N 1
ATOM 1396 C CA . LEU A 1 184 ? -0.022 -22.016 -1.584 1.00 97.75 184 LEU A CA 1
ATOM 1397 C C . LEU A 1 184 ? -0.993 -21.538 -2.675 1.00 97.75 184 LEU A C 1
ATOM 1399 O O . LEU A 1 184 ? -2.173 -21.316 -2.396 1.00 97.75 184 LEU A O 1
ATOM 1403 N N . GLU A 1 185 ? -0.518 -21.364 -3.909 1.00 97.75 185 GLU A N 1
ATOM 1404 C CA . GLU A 1 185 ? -1.351 -20.997 -5.049 1.00 97.75 185 GLU A CA 1
ATOM 1405 C C . GLU A 1 185 ? -2.145 -22.213 -5.556 1.00 97.75 185 GLU A C 1
ATOM 1407 O O . GLU A 1 185 ? -1.618 -23.313 -5.714 1.00 97.75 185 GLU A O 1
ATOM 1412 N N . THR A 1 186 ? -3.444 -22.026 -5.799 1.00 97.69 186 THR A N 1
ATOM 1413 C CA . THR A 1 186 ? -4.378 -23.129 -6.098 1.00 97.69 186 THR A CA 1
ATOM 1414 C C . THR A 1 186 ? -5.164 -22.943 -7.390 1.00 97.69 186 THR A C 1
ATOM 1416 O O . THR A 1 186 ? -5.683 -23.918 -7.934 1.00 97.69 186 THR A O 1
ATOM 1419 N N . GLU A 1 187 ? -5.262 -21.722 -7.907 1.00 97.81 187 GLU A N 1
ATOM 1420 C CA . GLU A 1 187 ? -6.041 -21.407 -9.099 1.00 97.81 187 GLU A CA 1
ATOM 1421 C C . GLU A 1 187 ? -5.177 -21.234 -10.344 1.00 97.81 187 GLU A C 1
ATOM 1423 O O . GLU A 1 187 ? -5.616 -21.597 -11.443 1.00 97.81 187 GLU A O 1
ATOM 1428 N N . TRP A 1 188 ? -3.988 -20.643 -10.218 1.00 97.81 188 TRP A N 1
ATOM 1429 C CA . TRP A 1 188 ? -3.094 -20.391 -11.351 1.00 97.81 188 TRP A CA 1
ATOM 1430 C C . TRP A 1 188 ? -1.821 -21.227 -11.244 1.00 97.81 188 TRP A C 1
ATOM 1432 O O . TRP A 1 188 ? -1.210 -21.318 -10.190 1.00 97.81 188 TRP A O 1
ATOM 1442 N N . ASP A 1 189 ? -1.390 -21.817 -12.358 1.00 97.56 189 ASP A N 1
ATOM 1443 C CA . ASP A 1 189 ? -0.031 -22.350 -12.424 1.00 97.56 189 ASP A CA 1
ATOM 1444 C C . ASP A 1 189 ? 1.005 -21.210 -12.365 1.00 97.56 189 ASP A C 1
ATOM 1446 O O . ASP A 1 189 ? 0.689 -20.039 -12.614 1.00 97.56 189 ASP A O 1
ATOM 1450 N N . GLN A 1 190 ? 2.249 -21.567 -12.035 1.00 96.62 190 GLN A N 1
ATOM 1451 C CA . GLN A 1 190 ? 3.349 -20.614 -11.881 1.00 96.62 190 GLN A CA 1
ATOM 1452 C C . GLN A 1 190 ? 3.508 -19.717 -13.115 1.00 96.62 190 GLN A C 1
ATOM 1454 O O . GLN A 1 190 ? 3.528 -18.494 -12.997 1.00 96.62 190 GLN A O 1
ATOM 1459 N N . ALA A 1 191 ? 3.536 -20.307 -14.312 1.00 96.31 191 ALA A N 1
ATOM 1460 C CA . ALA A 1 191 ? 3.748 -19.576 -15.559 1.00 96.31 191 ALA A CA 1
ATOM 1461 C C . ALA A 1 191 ? 2.631 -18.555 -15.836 1.00 96.31 191 ALA A C 1
ATOM 1463 O O . ALA A 1 191 ? 2.886 -17.432 -16.281 1.00 96.31 191 ALA A O 1
ATOM 1464 N N . LYS A 1 192 ? 1.373 -18.915 -15.560 1.00 96.81 192 LYS A N 1
ATOM 1465 C CA . LYS A 1 192 ? 0.225 -18.018 -15.686 1.00 96.81 192 LYS A CA 1
ATOM 1466 C C . LYS A 1 192 ? 0.286 -16.895 -14.656 1.00 96.81 192 LYS A C 1
ATOM 1468 O O . LYS A 1 192 ? -0.004 -15.753 -15.022 1.00 96.81 192 LYS A O 1
ATOM 1473 N N . LEU A 1 193 ? 0.654 -17.190 -13.408 1.00 97.50 193 LEU A N 1
ATOM 1474 C CA . LEU A 1 193 ? 0.815 -16.178 -12.363 1.00 97.50 193 LEU A CA 1
ATOM 1475 C C . LEU A 1 193 ? 1.931 -15.190 -12.724 1.00 97.50 193 LEU A C 1
ATOM 1477 O O . LEU A 1 193 ? 1.673 -13.989 -12.776 1.00 97.50 193 LEU A O 1
ATOM 1481 N N . GLU A 1 194 ? 3.109 -15.675 -13.116 1.00 97.62 194 GLU A N 1
ATOM 1482 C CA . GLU A 1 194 ? 4.221 -14.848 -13.602 1.00 97.62 194 GLU A CA 1
ATOM 1483 C C . GLU A 1 194 ? 3.812 -13.974 -14.798 1.00 97.62 194 GLU A C 1
ATOM 1485 O O . GLU A 1 194 ? 4.076 -12.767 -14.821 1.00 97.62 194 GLU A O 1
ATOM 1490 N N . LYS A 1 195 ? 3.120 -14.556 -15.793 1.00 96.81 195 LYS A N 1
ATOM 1491 C CA . LYS A 1 195 ? 2.594 -13.821 -16.959 1.00 96.81 195 LYS A CA 1
ATOM 1492 C C . LYS A 1 195 ? 1.654 -12.696 -16.517 1.00 96.81 195 LYS A C 1
ATOM 1494 O O . LYS A 1 195 ? 1.734 -11.595 -17.063 1.00 96.81 195 LYS A O 1
ATOM 1499 N N . ARG A 1 196 ? 0.782 -12.942 -15.532 1.00 98.00 196 ARG A N 1
ATOM 1500 C CA . ARG A 1 196 ? -0.166 -11.946 -15.003 1.00 98.00 196 ARG A CA 1
ATOM 1501 C C . ARG A 1 196 ? 0.530 -10.839 -14.215 1.00 98.00 196 ARG A C 1
ATOM 1503 O O . ARG A 1 196 ? 0.248 -9.677 -14.490 1.00 98.00 196 ARG A O 1
ATOM 1510 N N . ILE A 1 197 ? 1.474 -11.160 -13.330 1.00 98.19 197 ILE A N 1
ATOM 1511 C CA . ILE A 1 197 ? 2.253 -10.151 -12.592 1.00 98.19 197 ILE A CA 1
ATOM 1512 C C . ILE A 1 197 ? 3.011 -9.237 -13.566 1.00 98.19 197 ILE A C 1
ATOM 1514 O O . ILE A 1 197 ? 2.868 -8.016 -13.507 1.00 98.19 197 ILE A O 1
ATOM 1518 N N . LYS A 1 198 ? 3.712 -9.807 -14.557 1.00 97.56 198 LYS A N 1
ATOM 1519 C CA . LYS A 1 198 ? 4.385 -9.026 -15.613 1.00 97.56 198 LYS A CA 1
ATOM 1520 C C . LYS A 1 198 ? 3.419 -8.147 -16.412 1.00 97.56 198 LYS A C 1
ATOM 1522 O O . LYS A 1 198 ? 3.763 -7.026 -16.786 1.00 97.56 198 LYS A O 1
ATOM 1527 N N . GLN A 1 199 ? 2.205 -8.631 -16.679 1.00 97.19 199 GLN A N 1
ATOM 1528 C CA . GLN A 1 199 ? 1.169 -7.845 -17.351 1.00 97.19 199 GLN A CA 1
ATOM 1529 C C . GLN A 1 199 ? 0.748 -6.624 -16.518 1.00 97.19 199 GLN A C 1
ATOM 1531 O O . GLN A 1 199 ? 0.613 -5.537 -17.081 1.00 97.19 199 GLN A O 1
ATOM 1536 N N . TYR A 1 200 ? 0.555 -6.784 -15.206 1.00 98.25 200 TYR A N 1
ATOM 1537 C CA . TYR A 1 200 ? 0.191 -5.687 -14.304 1.00 98.25 200 TYR A CA 1
ATOM 1538 C C . TYR A 1 200 ? 1.270 -4.601 -14.262 1.00 98.25 200 TYR A C 1
ATOM 1540 O O . TYR A 1 200 ? 0.956 -3.429 -14.467 1.00 98.25 200 TYR A O 1
ATOM 1548 N N . LEU A 1 201 ? 2.543 -4.994 -14.151 1.00 98.06 201 LEU A N 1
ATOM 1549 C CA . LEU A 1 201 ? 3.690 -4.078 -14.200 1.00 98.06 201 LEU A CA 1
ATOM 1550 C C . LEU A 1 201 ? 3.724 -3.268 -15.504 1.00 98.06 201 LEU A C 1
ATOM 1552 O O . LEU A 1 201 ? 3.792 -2.041 -15.493 1.00 98.06 201 LEU A O 1
ATOM 1556 N N . ARG A 1 202 ? 3.590 -3.935 -16.656 1.00 97.31 202 ARG A N 1
ATOM 1557 C CA . ARG A 1 202 ? 3.579 -3.253 -17.962 1.00 97.31 202 ARG A CA 1
ATOM 1558 C C . ARG A 1 202 ? 2.383 -2.328 -18.136 1.00 97.31 202 ARG A C 1
ATOM 1560 O O . ARG A 1 202 ? 2.501 -1.302 -18.799 1.00 97.31 202 ARG A O 1
ATOM 1567 N N . ASN A 1 203 ? 1.224 -2.694 -17.597 1.00 97.25 203 ASN A N 1
ATOM 1568 C CA . ASN A 1 203 ? 0.035 -1.854 -17.670 1.00 97.25 203 ASN A CA 1
ATOM 1569 C C . ASN A 1 203 ? 0.176 -0.597 -16.803 1.00 97.25 203 ASN A C 1
ATOM 1571 O O . ASN A 1 203 ? -0.213 0.471 -17.264 1.00 97.25 203 ASN A O 1
ATOM 1575 N N . ALA A 1 204 ? 0.780 -0.705 -15.617 1.00 97.81 204 ALA A N 1
ATOM 1576 C CA . ALA A 1 204 ? 1.078 0.445 -14.767 1.00 97.81 204 ALA A CA 1
ATOM 1577 C C . ALA A 1 204 ? 2.035 1.431 -15.460 1.00 97.81 204 ALA A C 1
ATOM 1579 O O . ALA A 1 204 ? 1.740 2.618 -15.567 1.00 97.81 204 ALA A O 1
ATOM 1580 N N . ALA A 1 205 ? 3.133 0.938 -16.047 1.00 97.88 205 ALA A N 1
ATOM 1581 C CA . ALA A 1 205 ? 4.113 1.793 -16.725 1.00 97.88 205 ALA A CA 1
ATOM 1582 C C . ALA A 1 205 ? 3.522 2.579 -17.913 1.00 97.88 205 ALA A C 1
ATOM 1584 O O . ALA A 1 205 ? 3.927 3.708 -18.177 1.00 97.88 205 ALA A O 1
ATOM 1585 N N . LYS A 1 206 ? 2.541 2.008 -18.628 1.00 97.12 206 LYS A N 1
ATOM 1586 C CA . LYS A 1 206 ? 1.895 2.661 -19.782 1.00 97.12 206 LYS A CA 1
ATOM 1587 C C . LYS A 1 206 ? 1.109 3.921 -19.421 1.00 97.12 206 LYS A C 1
ATOM 1589 O O . LYS A 1 206 ? 0.907 4.755 -20.298 1.00 97.12 206 LYS A O 1
ATOM 1594 N N . ASN A 1 207 ? 0.649 4.046 -18.179 1.00 94.62 207 ASN A N 1
ATOM 1595 C CA . ASN A 1 207 ? -0.181 5.171 -17.745 1.00 94.62 207 ASN A CA 1
ATOM 1596 C C . ASN A 1 207 ? 0.637 6.289 -17.077 1.00 94.62 207 ASN A C 1
ATOM 1598 O O . ASN A 1 207 ? 0.049 7.235 -16.558 1.00 94.62 207 ASN A O 1
ATOM 1602 N N . LEU A 1 208 ? 1.969 6.180 -17.062 1.00 97.44 208 LEU A N 1
ATOM 1603 C CA . LEU A 1 208 ? 2.851 7.174 -16.457 1.00 97.44 208 LEU A CA 1
ATOM 1604 C C . LEU A 1 208 ? 3.169 8.332 -17.411 1.00 97.44 208 LEU A C 1
ATOM 1606 O O . LEU A 1 208 ? 3.350 8.145 -18.615 1.00 97.44 208 LEU A O 1
ATOM 1610 N N . ASP A 1 209 ? 3.310 9.534 -16.851 1.00 97.50 209 ASP A N 1
ATOM 1611 C CA . ASP A 1 209 ? 3.747 10.730 -17.577 1.00 97.50 209 ASP A CA 1
ATOM 1612 C C . ASP A 1 209 ? 5.254 10.968 -17.409 1.00 97.50 209 ASP A C 1
ATOM 1614 O O . ASP A 1 209 ? 5.702 11.786 -16.602 1.00 97.50 209 ASP A O 1
ATOM 1618 N N . PHE A 1 210 ? 6.042 10.264 -18.220 1.00 97.44 210 PHE A N 1
ATOM 1619 C CA . PHE A 1 210 ? 7.505 10.367 -18.237 1.00 97.44 210 PHE A CA 1
ATOM 1620 C C . PHE A 1 210 ? 8.057 11.730 -18.700 1.00 97.44 210 PHE A C 1
ATOM 1622 O O . PHE A 1 210 ? 9.276 11.908 -18.708 1.00 97.44 210 PHE A O 1
ATOM 1629 N N . GLN A 1 211 ? 7.211 12.665 -19.153 1.00 97.12 211 GLN A N 1
ATOM 1630 C CA . GLN A 1 211 ? 7.659 13.953 -19.695 1.00 97.12 211 GLN A CA 1
ATOM 1631 C C . GLN A 1 211 ? 7.612 15.070 -18.656 1.00 97.12 211 GLN A C 1
ATOM 1633 O O . GLN A 1 211 ? 8.455 15.965 -18.686 1.00 97.12 211 GLN A O 1
ATOM 1638 N N . THR A 1 212 ? 6.619 15.050 -17.765 1.00 97.50 212 THR A N 1
ATOM 1639 C CA . THR A 1 212 ? 6.372 16.175 -16.851 1.00 97.50 212 THR A CA 1
ATOM 1640 C C . THR A 1 212 ? 6.813 15.913 -15.419 1.00 97.50 212 THR A C 1
ATOM 1642 O O . THR A 1 212 ? 7.138 16.869 -14.713 1.00 97.50 212 THR A O 1
ATOM 1645 N N . LYS A 1 213 ? 6.836 14.649 -14.985 1.00 97.75 213 LYS A N 1
ATOM 1646 C CA . LYS A 1 213 ? 7.116 14.283 -13.596 1.00 97.75 213 LYS A CA 1
ATOM 1647 C C . LYS A 1 213 ? 8.573 13.874 -13.384 1.00 97.75 213 LYS A C 1
ATOM 1649 O O . LYS A 1 213 ? 9.177 13.256 -14.265 1.00 97.75 213 LYS A O 1
ATOM 1654 N N . PRO A 1 214 ? 9.151 14.180 -12.212 1.00 97.69 2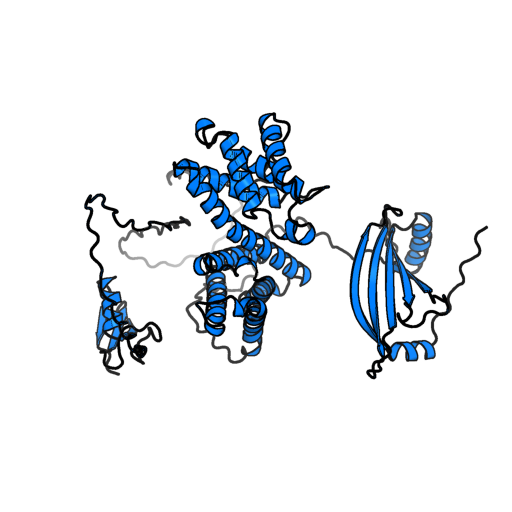14 PRO A N 1
ATOM 1655 C CA . PRO A 1 214 ? 10.464 13.675 -11.850 1.00 97.69 214 PRO A CA 1
ATOM 1656 C C . PRO A 1 214 ? 10.415 12.165 -11.563 1.00 97.69 214 PRO A C 1
ATOM 1658 O O . PRO A 1 214 ? 9.376 11.606 -11.215 1.00 97.69 214 PRO A O 1
ATOM 1661 N N . TRP A 1 215 ? 11.567 11.499 -11.676 1.00 98.06 215 TRP A N 1
ATOM 1662 C CA . TRP A 1 215 ? 11.674 10.038 -11.571 1.00 98.06 215 TRP A CA 1
ATOM 1663 C C . TRP A 1 215 ? 11.142 9.462 -10.245 1.00 98.06 215 TRP A C 1
ATOM 1665 O O . TRP A 1 215 ? 10.536 8.398 -10.256 1.00 98.06 215 TRP A O 1
ATOM 1675 N N . HIS A 1 216 ? 11.321 10.156 -9.117 1.00 98.12 216 HIS A N 1
ATOM 1676 C CA . HIS A 1 216 ? 10.897 9.660 -7.801 1.00 98.12 216 HIS A CA 1
ATOM 1677 C C . HIS A 1 216 ? 9.369 9.646 -7.648 1.00 98.12 216 HIS A C 1
ATOM 1679 O O . HIS A 1 216 ? 8.821 8.656 -7.170 1.00 98.12 216 HIS A O 1
ATOM 1685 N N . GLU A 1 217 ? 8.677 10.683 -8.138 1.00 97.94 217 GLU A N 1
ATOM 1686 C CA . GLU A 1 217 ? 7.207 10.713 -8.194 1.00 97.94 217 GLU A CA 1
ATOM 1687 C C . GLU A 1 217 ? 6.662 9.633 -9.139 1.00 97.94 217 GLU A C 1
ATOM 1689 O O . GLU A 1 217 ? 5.634 9.019 -8.860 1.00 97.94 217 GLU A O 1
ATOM 1694 N N . LEU A 1 218 ? 7.363 9.372 -10.250 1.00 98.31 218 LEU A N 1
ATOM 1695 C CA . LEU A 1 218 ? 6.991 8.313 -11.189 1.00 98.31 218 LEU A CA 1
ATOM 1696 C C . LEU A 1 218 ? 7.098 6.921 -10.563 1.00 98.31 218 LEU A C 1
ATOM 1698 O O . LEU A 1 218 ? 6.245 6.083 -10.835 1.00 98.31 218 LEU A O 1
ATOM 1702 N N . ILE A 1 219 ? 8.104 6.669 -9.720 1.00 98.50 219 ILE A N 1
ATOM 1703 C CA . ILE A 1 219 ? 8.237 5.399 -8.988 1.00 98.50 219 ILE A CA 1
ATOM 1704 C C . ILE A 1 219 ? 7.093 5.223 -7.981 1.00 98.50 219 ILE A C 1
ATOM 1706 O O . ILE A 1 219 ? 6.539 4.131 -7.885 1.00 98.50 219 ILE A O 1
ATOM 1710 N N . GLU A 1 220 ? 6.698 6.282 -7.270 1.00 98.06 220 GLU A N 1
ATOM 1711 C CA . GLU A 1 220 ? 5.565 6.223 -6.337 1.00 98.06 220 GLU A CA 1
ATOM 1712 C C . GLU A 1 220 ? 4.246 5.929 -7.053 1.00 98.06 220 GLU A C 1
ATOM 1714 O O . GLU A 1 220 ? 3.524 5.011 -6.666 1.00 98.06 220 GLU A O 1
ATOM 1719 N N . GLU A 1 221 ? 3.960 6.660 -8.134 1.00 98.06 221 GLU A N 1
ATOM 1720 C CA . GLU A 1 221 ? 2.758 6.444 -8.942 1.00 98.06 221 GLU A CA 1
ATOM 1721 C C . GLU A 1 221 ? 2.760 5.060 -9.604 1.00 98.06 221 GLU A C 1
ATOM 1723 O O . GLU A 1 221 ? 1.716 4.414 -9.706 1.00 98.06 221 GLU A O 1
ATOM 1728 N N . PHE A 1 222 ? 3.930 4.584 -10.034 1.00 98.62 222 PHE A N 1
ATOM 1729 C CA . PHE A 1 222 ? 4.089 3.238 -10.564 1.00 98.62 222 PHE A CA 1
ATOM 1730 C C . PHE A 1 222 ? 3.734 2.185 -9.514 1.00 98.62 222 PHE A C 1
ATOM 1732 O O . PHE A 1 222 ? 2.890 1.333 -9.785 1.00 98.62 222 PHE A O 1
ATOM 1739 N N . ALA A 1 223 ? 4.317 2.267 -8.314 1.00 98.56 223 ALA A N 1
ATOM 1740 C CA . ALA A 1 223 ? 4.039 1.336 -7.225 1.00 98.56 223 ALA A CA 1
ATOM 1741 C C . ALA A 1 223 ? 2.546 1.327 -6.848 1.00 98.56 223 ALA A C 1
ATOM 1743 O O . ALA A 1 223 ? 1.958 0.250 -6.739 1.00 98.56 223 ALA A O 1
ATOM 1744 N N . ASP A 1 224 ? 1.900 2.498 -6.757 1.00 97.81 224 ASP A N 1
ATOM 1745 C CA . ASP A 1 224 ? 0.457 2.602 -6.492 1.00 97.81 224 ASP A CA 1
ATOM 1746 C C . ASP A 1 224 ? -0.377 1.852 -7.538 1.00 97.81 224 ASP A C 1
ATOM 1748 O O . ASP A 1 224 ? -1.277 1.080 -7.197 1.00 97.81 224 ASP A O 1
ATOM 1752 N N . GLN A 1 225 ? -0.078 2.051 -8.824 1.00 98.25 225 GLN A N 1
ATOM 1753 C CA . GLN A 1 225 ? -0.805 1.393 -9.910 1.00 98.25 225 GLN A CA 1
ATOM 1754 C C . GLN A 1 225 ? -0.559 -0.119 -9.939 1.00 98.25 225 GLN A C 1
ATOM 1756 O O . GLN A 1 225 ? -1.494 -0.900 -10.151 1.00 98.25 225 GLN A O 1
ATOM 1761 N N . VAL A 1 226 ? 0.685 -0.544 -9.704 1.00 98.50 226 VAL A N 1
ATOM 1762 C CA . VAL A 1 226 ? 1.054 -1.960 -9.642 1.00 98.50 226 VAL A CA 1
ATOM 1763 C C . VAL A 1 226 ? 0.303 -2.645 -8.511 1.00 98.50 226 VAL A C 1
ATOM 1765 O O . VAL A 1 226 ? -0.449 -3.584 -8.774 1.00 98.50 226 VAL A O 1
ATOM 1768 N N . PHE A 1 227 ? 0.431 -2.158 -7.278 1.00 98.38 227 PHE A N 1
ATOM 1769 C CA . PHE A 1 227 ? -0.212 -2.802 -6.139 1.00 98.38 227 PHE A CA 1
ATOM 1770 C C . PHE A 1 227 ? -1.730 -2.713 -6.204 1.00 98.38 227 PHE A C 1
ATOM 1772 O O . PHE A 1 227 ? -2.390 -3.700 -5.892 1.00 98.38 227 PHE A O 1
ATOM 1779 N N . SER A 1 228 ? -2.300 -1.608 -6.693 1.00 97.00 228 SER A N 1
ATOM 1780 C CA . SER A 1 228 ? -3.747 -1.520 -6.904 1.00 97.00 228 SER A CA 1
ATOM 1781 C C . SER A 1 228 ? -4.250 -2.635 -7.828 1.00 97.00 228 SER A C 1
ATOM 1783 O O . SER A 1 228 ? -5.213 -3.328 -7.494 1.00 97.00 228 SER A O 1
ATOM 1785 N N . SER A 1 229 ? -3.567 -2.878 -8.951 1.00 97.88 229 SER A N 1
ATOM 1786 C CA . SER A 1 229 ? -3.959 -3.937 -9.891 1.00 97.88 229 SER A CA 1
ATOM 1787 C C . SER A 1 229 ? -3.715 -5.354 -9.356 1.00 97.88 229 SER A C 1
ATOM 1789 O O . SER A 1 229 ? -4.571 -6.225 -9.531 1.00 97.88 229 SER A O 1
ATOM 1791 N N . ILE A 1 230 ? -2.596 -5.584 -8.657 1.00 98.00 230 ILE A N 1
ATOM 1792 C CA . ILE A 1 230 ? -2.276 -6.870 -8.022 1.00 98.00 230 ILE A CA 1
ATOM 1793 C C . ILE A 1 230 ? -3.319 -7.206 -6.954 1.00 98.00 230 ILE A C 1
ATOM 1795 O O . ILE A 1 230 ? -3.934 -8.268 -7.028 1.00 98.00 230 ILE A O 1
ATOM 1799 N N . PHE A 1 231 ? -3.574 -6.306 -6.002 1.00 96.94 231 PHE A N 1
ATOM 1800 C CA . PHE A 1 231 ? -4.544 -6.547 -4.932 1.00 96.94 231 PHE A CA 1
ATOM 1801 C C . PHE A 1 231 ? -5.965 -6.663 -5.477 1.00 96.94 231 PHE A C 1
ATOM 1803 O O . PHE A 1 231 ? -6.710 -7.535 -5.044 1.00 96.94 231 PHE A O 1
ATOM 1810 N N . GLN A 1 232 ? -6.348 -5.881 -6.487 1.00 96.12 232 GLN A N 1
ATOM 1811 C CA . GLN A 1 232 ? -7.660 -6.043 -7.113 1.00 96.12 232 GLN A CA 1
ATOM 1812 C C . GLN A 1 232 ? -7.850 -7.447 -7.707 1.00 96.12 232 GLN A C 1
ATOM 1814 O O . GLN A 1 232 ? -8.930 -8.026 -7.577 1.00 96.12 232 GLN A O 1
ATOM 1819 N N . ALA A 1 233 ? -6.819 -7.989 -8.357 1.00 96.88 233 ALA A N 1
ATOM 1820 C CA . ALA A 1 233 ? -6.888 -9.293 -9.003 1.00 96.88 233 ALA A CA 1
ATOM 1821 C C . ALA A 1 233 ? -6.682 -10.474 -8.043 1.00 96.88 233 ALA A C 1
ATOM 1823 O O . ALA A 1 233 ? -7.187 -11.562 -8.315 1.00 96.88 233 ALA A O 1
ATOM 1824 N N . LEU A 1 234 ? -5.924 -10.280 -6.960 1.00 96.81 234 LEU A N 1
ATOM 1825 C CA . LEU A 1 234 ? -5.430 -11.348 -6.086 1.00 96.81 234 LEU A CA 1
ATOM 1826 C C . LEU A 1 234 ? -5.867 -11.213 -4.620 1.00 96.81 234 LEU A C 1
ATOM 1828 O O . LEU A 1 234 ? -5.395 -11.981 -3.792 1.00 96.81 234 LEU A O 1
ATOM 1832 N N . LYS A 1 235 ? -6.780 -10.297 -4.268 1.00 94.81 235 LYS A N 1
ATOM 1833 C CA . LYS A 1 235 ? -7.226 -10.084 -2.871 1.00 94.81 235 LYS A CA 1
ATOM 1834 C C . LYS A 1 235 ? -7.730 -11.337 -2.147 1.00 94.81 235 LYS A C 1
ATOM 1836 O O . LYS A 1 235 ? -7.695 -11.384 -0.927 1.00 94.81 235 LYS A O 1
ATOM 1841 N N . GLU A 1 236 ? -8.227 -12.334 -2.877 1.00 95.00 236 GLU A N 1
ATOM 1842 C CA . GLU A 1 236 ? -8.760 -13.578 -2.297 1.00 95.00 236 GLU A CA 1
ATOM 1843 C C . GLU A 1 236 ? -7.647 -14.602 -1.994 1.00 95.00 236 GLU A C 1
ATOM 1845 O O . GLU A 1 236 ? -7.904 -15.667 -1.434 1.00 95.00 236 GLU A O 1
ATOM 1850 N N . ARG A 1 237 ? -6.391 -14.287 -2.341 1.00 96.25 237 ARG A N 1
ATOM 1851 C CA . ARG A 1 237 ? -5.217 -15.118 -2.069 1.00 96.25 237 ARG A CA 1
ATOM 1852 C C . ARG A 1 237 ? -4.679 -14.836 -0.673 1.00 96.25 237 ARG A C 1
ATOM 1854 O O . ARG A 1 237 ? -4.083 -13.792 -0.427 1.00 96.25 237 ARG A O 1
ATOM 1861 N N . SER A 1 238 ? -4.794 -15.814 0.221 1.00 95.06 238 SER A N 1
ATOM 1862 C CA . SER A 1 238 ? -4.241 -15.737 1.583 1.00 95.06 238 SER A CA 1
ATOM 1863 C C . SER A 1 238 ? -2.712 -15.613 1.627 1.00 95.06 238 SER A C 1
ATOM 1865 O O . SER A 1 238 ? -2.155 -15.168 2.630 1.00 95.06 238 SER A O 1
ATOM 1867 N N . TRP A 1 239 ? -2.026 -16.000 0.550 1.00 96.06 239 TRP A N 1
ATOM 1868 C CA . TRP A 1 239 ? -0.578 -15.871 0.422 1.00 96.06 239 TRP A CA 1
ATOM 1869 C C . TRP A 1 239 ? -0.130 -14.472 -0.010 1.00 96.06 239 TRP A C 1
ATOM 1871 O O . TRP A 1 239 ? 1.040 -14.154 0.164 1.00 96.06 239 TRP A O 1
ATOM 1881 N N . LEU A 1 240 ? -1.017 -13.624 -0.551 1.00 96.19 240 LEU A N 1
ATOM 1882 C CA . LEU A 1 240 ? -0.629 -12.327 -1.120 1.00 96.19 240 LEU A CA 1
ATOM 1883 C C . LEU A 1 240 ? 0.152 -11.437 -0.134 1.00 96.19 240 LEU A C 1
ATOM 1885 O O . LEU A 1 240 ? 1.170 -10.884 -0.546 1.00 96.19 240 LEU A O 1
ATOM 1889 N N . PRO A 1 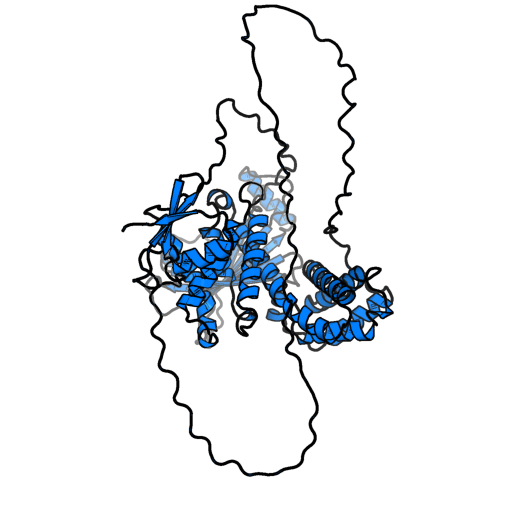241 ? -0.226 -11.339 1.158 1.00 93.88 241 PRO A N 1
ATOM 1890 C CA . PRO A 1 241 ? 0.539 -10.559 2.131 1.00 93.88 241 PRO A CA 1
ATOM 1891 C C . PRO A 1 241 ? 1.940 -11.111 2.443 1.00 93.88 241 PRO A C 1
ATOM 1893 O O . PRO A 1 241 ? 2.710 -10.437 3.116 1.00 93.88 241 PRO A O 1
ATOM 1896 N N . GLN A 1 242 ? 2.252 -12.339 2.017 1.00 94.50 242 GLN A N 1
ATOM 1897 C CA . GLN A 1 242 ? 3.508 -13.038 2.314 1.00 94.50 242 GLN A CA 1
ATOM 1898 C C . GLN A 1 242 ? 4.553 -12.872 1.202 1.00 94.50 242 GLN A C 1
ATOM 1900 O O . GLN A 1 242 ? 5.690 -13.304 1.371 1.00 94.50 242 GLN A O 1
ATOM 1905 N N . VAL A 1 243 ? 4.173 -12.294 0.058 1.00 96.81 243 VAL A N 1
ATOM 1906 C CA . VAL A 1 243 ? 5.079 -12.121 -1.082 1.00 96.81 243 VAL A CA 1
ATOM 1907 C C . VAL A 1 243 ? 5.796 -10.794 -0.985 1.00 96.81 243 VAL A C 1
ATOM 1909 O O . VAL A 1 243 ? 5.163 -9.743 -0.906 1.00 96.81 243 VAL A O 1
ATOM 1912 N N . ASP A 1 244 ? 7.117 -10.862 -1.074 1.00 96.75 244 ASP A N 1
ATOM 1913 C CA . ASP A 1 244 ? 7.966 -9.694 -1.220 1.00 96.75 244 ASP A CA 1
ATOM 1914 C C . ASP A 1 244 ? 8.113 -9.334 -2.707 1.00 96.75 244 ASP A C 1
ATOM 1916 O O . ASP A 1 244 ? 8.745 -10.050 -3.488 1.00 96.75 244 ASP A O 1
ATOM 1920 N N . PHE A 1 245 ? 7.503 -8.218 -3.106 1.00 98.12 245 PHE A N 1
ATOM 1921 C CA . PHE A 1 245 ? 7.577 -7.694 -4.468 1.00 98.12 245 PHE A CA 1
ATOM 1922 C C . PHE A 1 245 ? 8.675 -6.633 -4.635 1.00 98.12 245 PHE A C 1
ATOM 1924 O O . PHE A 1 245 ? 8.773 -6.046 -5.714 1.00 98.12 245 PHE A O 1
ATOM 1931 N N . LEU A 1 246 ? 9.526 -6.384 -3.635 1.00 97.81 246 LEU A N 1
ATOM 1932 C CA . LEU A 1 246 ? 10.519 -5.309 -3.673 1.00 97.81 246 LEU A CA 1
ATOM 1933 C C . LEU A 1 246 ? 11.467 -5.447 -4.868 1.00 97.81 246 LEU A C 1
ATOM 1935 O O . LEU A 1 246 ? 11.597 -4.527 -5.680 1.00 97.81 246 LEU A O 1
ATOM 1939 N N . MET A 1 247 ? 12.060 -6.631 -5.033 1.00 98.06 247 MET A N 1
ATOM 1940 C CA . MET A 1 247 ? 12.960 -6.920 -6.156 1.00 98.06 247 MET A CA 1
ATOM 1941 C C . MET A 1 247 ? 12.233 -6.902 -7.506 1.00 98.06 247 MET A C 1
ATOM 1943 O O . MET A 1 247 ? 12.830 -6.589 -8.535 1.00 98.06 247 MET A O 1
ATOM 1947 N N . VAL A 1 248 ? 10.930 -7.200 -7.512 1.00 98.50 248 VAL A N 1
ATOM 1948 C CA . VAL A 1 248 ? 10.092 -7.133 -8.715 1.00 98.50 248 VAL A CA 1
ATOM 1949 C C . VAL A 1 248 ? 9.877 -5.683 -9.140 1.00 98.50 248 VAL A C 1
ATOM 1951 O O . VAL A 1 248 ? 10.002 -5.382 -10.325 1.00 98.50 248 VAL A O 1
ATOM 1954 N N . ILE A 1 249 ? 9.581 -4.782 -8.197 1.00 98.56 249 ILE A N 1
ATOM 1955 C CA . ILE A 1 249 ? 9.438 -3.348 -8.481 1.00 98.56 249 ILE A CA 1
ATOM 1956 C C . ILE A 1 249 ? 10.776 -2.757 -8.939 1.00 98.56 249 ILE A C 1
ATOM 1958 O O . ILE A 1 249 ? 10.794 -2.057 -9.949 1.00 98.56 249 ILE A O 1
ATOM 1962 N N . ASP A 1 250 ? 11.888 -3.070 -8.264 1.00 98.31 250 ASP A N 1
ATOM 1963 C CA . ASP A 1 250 ? 13.236 -2.625 -8.657 1.00 98.31 250 ASP A CA 1
ATOM 1964 C C . ASP A 1 250 ? 13.561 -3.006 -10.113 1.00 98.31 250 ASP A C 1
ATOM 1966 O O . ASP A 1 250 ? 13.875 -2.133 -10.933 1.00 98.31 250 ASP A O 1
ATOM 1970 N N . ALA A 1 251 ? 13.402 -4.288 -10.461 1.00 97.75 251 ALA A N 1
ATOM 1971 C CA . ALA A 1 251 ? 13.646 -4.784 -11.813 1.00 97.75 251 ALA A CA 1
ATOM 1972 C C . ALA A 1 251 ? 12.676 -4.168 -12.833 1.00 97.75 251 ALA A C 1
ATOM 1974 O O . ALA A 1 251 ? 13.084 -3.770 -13.925 1.00 97.75 251 ALA A O 1
ATOM 1975 N N . ALA A 1 252 ? 11.395 -4.030 -12.476 1.00 98.00 252 ALA A N 1
ATOM 1976 C CA . ALA A 1 252 ? 10.387 -3.453 -13.358 1.00 98.00 252 ALA A CA 1
ATOM 1977 C C . ALA A 1 252 ? 10.649 -1.976 -13.659 1.00 98.00 252 ALA A C 1
ATOM 1979 O O . ALA A 1 252 ? 10.470 -1.551 -14.797 1.00 98.00 252 ALA A O 1
ATOM 1980 N N . VAL A 1 253 ? 11.090 -1.190 -12.676 1.00 98.25 253 VAL A N 1
ATOM 1981 C CA . VAL A 1 253 ? 11.444 0.215 -12.902 1.00 98.25 253 VAL A CA 1
ATOM 1982 C C . VAL A 1 253 ? 12.657 0.304 -13.830 1.00 98.25 253 VAL A C 1
ATOM 1984 O O . VAL A 1 253 ? 12.616 1.066 -14.793 1.00 98.25 253 VAL A O 1
ATOM 1987 N N . LYS A 1 254 ? 13.697 -0.514 -13.614 1.00 97.31 254 LYS A N 1
ATOM 1988 C CA . LYS A 1 254 ? 14.887 -0.559 -14.486 1.00 97.31 254 LYS A CA 1
ATOM 1989 C C . LYS A 1 254 ? 14.561 -0.975 -15.927 1.00 97.31 254 LYS A C 1
ATOM 1991 O O . LYS A 1 254 ? 15.159 -0.433 -16.853 1.00 97.31 254 LYS A O 1
ATOM 1996 N N . GLU A 1 255 ? 13.623 -1.904 -16.122 1.00 96.44 255 GLU A N 1
ATOM 1997 C CA . GLU A 1 255 ? 13.231 -2.394 -17.453 1.00 96.44 255 GLU A CA 1
ATOM 1998 C C . GLU A 1 255 ? 12.242 -1.460 -18.172 1.00 96.44 255 GLU A C 1
ATOM 2000 O O . GLU A 1 255 ? 12.358 -1.239 -19.378 1.00 96.44 255 GLU A O 1
ATOM 2005 N N . LEU A 1 256 ? 11.236 -0.941 -17.461 1.00 97.00 256 LEU A N 1
ATOM 2006 C CA . LEU A 1 256 ? 10.085 -0.270 -18.076 1.00 97.00 256 LEU A CA 1
ATOM 2007 C C . LEU A 1 256 ? 10.232 1.254 -18.153 1.00 97.00 256 LEU A C 1
ATOM 2009 O O . LEU A 1 256 ? 9.515 1.884 -18.935 1.00 97.00 256 LEU A O 1
ATOM 2013 N N . PHE A 1 257 ? 11.117 1.864 -17.358 1.00 97.62 257 PHE A N 1
ATOM 2014 C CA . PHE A 1 257 ? 11.311 3.313 -17.386 1.00 97.62 257 PHE A CA 1
ATOM 2015 C C . PHE A 1 257 ? 12.301 3.698 -18.494 1.00 97.62 257 PHE A C 1
ATOM 2017 O O . PHE A 1 257 ? 13.268 2.980 -18.753 1.00 97.62 257 PHE A O 1
ATOM 2024 N N . PRO A 1 258 ? 12.122 4.863 -19.142 1.00 97.44 258 PRO A N 1
ATOM 2025 C CA . PRO A 1 258 ? 13.105 5.369 -20.087 1.00 97.44 258 PRO A CA 1
ATOM 2026 C C . PRO A 1 258 ? 14.505 5.510 -19.450 1.00 97.44 258 PRO A C 1
ATOM 2028 O O . PRO A 1 258 ? 14.639 6.215 -18.446 1.00 97.44 258 PRO A O 1
ATOM 2031 N N . PRO A 1 259 ? 15.574 4.942 -20.049 1.00 96.75 259 PRO A N 1
ATOM 2032 C CA . PRO A 1 259 ? 16.909 4.924 -19.438 1.00 96.75 259 PRO A CA 1
ATOM 2033 C C . PRO A 1 259 ? 17.471 6.309 -19.093 1.00 96.75 259 PRO A C 1
ATOM 2035 O O . PRO A 1 259 ? 18.187 6.466 -18.105 1.00 96.75 259 PRO A O 1
ATOM 2038 N N . TYR A 1 260 ? 17.112 7.336 -19.873 1.00 97.12 260 TYR A N 1
ATOM 2039 C CA . TYR A 1 260 ? 17.567 8.711 -19.647 1.00 97.12 260 TYR A CA 1
ATOM 2040 C C . TYR A 1 260 ? 17.082 9.302 -18.313 1.00 97.12 260 TYR A C 1
ATOM 2042 O O . TYR A 1 260 ? 17.707 10.232 -17.812 1.00 97.12 260 TYR A O 1
ATOM 2050 N N . LEU A 1 261 ? 15.990 8.783 -17.734 1.00 97.31 261 LEU A N 1
ATOM 2051 C CA . LEU A 1 261 ? 15.493 9.232 -16.430 1.00 97.31 261 LEU A CA 1
ATOM 2052 C C . LEU A 1 261 ? 16.333 8.693 -15.271 1.00 97.31 261 LEU A C 1
ATOM 2054 O O . LEU A 1 261 ? 16.430 9.350 -14.239 1.00 97.31 261 LEU A O 1
ATOM 2058 N N . LEU A 1 262 ? 16.922 7.507 -15.439 1.00 97.31 262 LEU A N 1
ATOM 2059 C CA . LEU A 1 262 ? 17.631 6.793 -14.376 1.00 97.31 262 LEU A CA 1
ATOM 2060 C C . LEU A 1 262 ? 19.155 6.939 -14.474 1.00 97.31 262 LEU A C 1
ATOM 2062 O O . LEU A 1 262 ? 19.845 6.782 -13.474 1.00 97.31 262 LEU A O 1
ATOM 2066 N N . GLN A 1 263 ? 19.692 7.294 -15.647 1.00 97.00 263 GLN A N 1
ATOM 2067 C CA . GLN A 1 263 ? 21.137 7.339 -15.905 1.00 97.00 263 GLN A CA 1
ATOM 2068 C C . GLN A 1 263 ? 21.923 8.238 -14.932 1.00 97.00 263 GLN A C 1
ATOM 2070 O O . GLN A 1 263 ? 23.083 7.957 -14.636 1.00 97.00 263 GLN A O 1
ATOM 2075 N N . SER A 1 264 ? 21.317 9.324 -14.448 1.00 96.12 264 SER A N 1
ATOM 2076 C CA . SER A 1 264 ? 21.951 10.270 -13.521 1.00 96.12 264 SER A CA 1
ATOM 2077 C C . SER A 1 264 ? 21.592 10.038 -12.053 1.00 96.12 264 SER A C 1
ATOM 2079 O O . SER A 1 264 ? 21.965 10.851 -11.207 1.00 96.12 264 SER A O 1
ATOM 2081 N N . VAL A 1 265 ? 20.825 8.993 -11.738 1.00 97.50 265 VAL A N 1
ATOM 2082 C CA . VAL A 1 265 ? 20.354 8.732 -10.376 1.00 97.50 265 VAL A CA 1
ATOM 2083 C C . VAL A 1 265 ? 21.382 7.860 -9.651 1.00 97.50 265 VAL A C 1
ATOM 2085 O O . VAL A 1 265 ? 21.702 6.772 -10.128 1.00 97.50 265 VAL A O 1
ATOM 2088 N N . PRO A 1 266 ? 21.919 8.295 -8.496 1.00 97.75 266 PRO A N 1
ATOM 2089 C CA . PRO A 1 266 ? 22.758 7.436 -7.671 1.00 97.75 266 PRO A CA 1
ATOM 2090 C C . PRO A 1 266 ? 22.006 6.168 -7.253 1.00 97.75 266 PRO A C 1
ATOM 2092 O O . PRO A 1 266 ? 20.891 6.264 -6.739 1.00 97.75 266 PRO A O 1
ATOM 2095 N N . GLN A 1 267 ? 22.641 5.002 -7.407 1.00 96.44 267 GLN A N 1
ATOM 2096 C CA . GLN A 1 267 ? 22.034 3.693 -7.124 1.00 96.44 267 GLN A CA 1
ATOM 2097 C C . GLN A 1 267 ? 21.391 3.625 -5.727 1.00 96.44 267 GLN A C 1
ATOM 2099 O O . GLN A 1 267 ? 20.261 3.175 -5.595 1.00 96.44 267 GLN A O 1
ATOM 2104 N N . GLN A 1 268 ? 22.058 4.169 -4.704 1.00 97.31 268 GLN A N 1
ATOM 2105 C CA . GLN A 1 268 ? 21.538 4.191 -3.333 1.00 97.31 268 GLN A CA 1
ATOM 2106 C C . GLN A 1 268 ? 20.236 5.002 -3.193 1.00 97.31 268 GLN A C 1
ATOM 2108 O O . GLN A 1 268 ? 19.331 4.591 -2.473 1.00 97.31 268 GLN A O 1
ATOM 2113 N N . LEU A 1 269 ? 20.128 6.153 -3.869 1.00 97.12 269 LEU A N 1
ATOM 2114 C CA . LEU A 1 269 ? 18.906 6.968 -3.832 1.00 97.12 269 LEU A CA 1
ATOM 2115 C C . LEU A 1 269 ? 17.770 6.293 -4.596 1.00 97.12 269 LEU A C 1
ATOM 2117 O O . LEU A 1 269 ? 16.616 6.378 -4.185 1.00 97.12 269 LEU A O 1
ATOM 2121 N N . PHE A 1 270 ? 18.104 5.623 -5.698 1.00 97.75 270 PHE A N 1
ATOM 2122 C CA . PHE A 1 270 ? 17.153 4.835 -6.463 1.00 97.75 270 PHE A CA 1
ATOM 2123 C C . PHE A 1 270 ? 16.561 3.701 -5.616 1.00 97.75 270 PHE A C 1
ATOM 2125 O O . PHE A 1 270 ? 15.345 3.628 -5.467 1.00 97.75 270 PHE A O 1
ATOM 2132 N N . GLU A 1 271 ? 17.410 2.872 -5.006 1.00 97.38 271 GLU A N 1
ATOM 2133 C CA . GLU A 1 271 ? 16.989 1.746 -4.161 1.00 97.38 271 GLU A CA 1
ATOM 2134 C C . GLU A 1 271 ? 16.168 2.216 -2.958 1.00 97.38 271 GLU A C 1
ATOM 2136 O O . GLU A 1 271 ? 15.117 1.649 -2.668 1.00 97.38 271 GLU A O 1
ATOM 2141 N N . GLN A 1 272 ? 16.594 3.299 -2.299 1.00 97.25 272 GLN A N 1
ATOM 2142 C CA . GLN A 1 272 ? 15.850 3.887 -1.186 1.00 97.25 272 GLN A CA 1
ATOM 2143 C C . GLN A 1 272 ? 14.450 4.348 -1.613 1.00 97.25 272 GLN A C 1
ATOM 2145 O O . GLN A 1 272 ? 13.480 4.115 -0.892 1.00 97.25 272 GLN A O 1
ATOM 2150 N N . GLN A 1 273 ? 14.333 4.989 -2.779 1.00 98.12 273 GLN A N 1
ATOM 2151 C CA . GLN A 1 273 ? 13.043 5.446 -3.290 1.00 98.12 273 GLN A CA 1
ATOM 2152 C C . GLN A 1 273 ? 12.143 4.274 -3.694 1.00 98.12 273 GLN A C 1
ATOM 2154 O O . GLN A 1 273 ? 10.942 4.323 -3.439 1.00 98.12 273 GLN A O 1
ATOM 2159 N N . VAL A 1 274 ? 12.704 3.225 -4.306 1.00 98.19 274 VAL A N 1
ATOM 2160 C CA . VAL A 1 274 ? 11.963 2.005 -4.655 1.00 98.19 274 VAL A CA 1
ATOM 2161 C C . VAL A 1 274 ? 11.433 1.317 -3.401 1.00 98.19 274 VAL A C 1
ATOM 2163 O O . VAL A 1 274 ? 10.246 1.011 -3.360 1.00 98.19 274 VAL A O 1
ATOM 2166 N N . LEU A 1 275 ? 12.267 1.141 -2.371 1.00 96.94 275 LEU A N 1
ATOM 2167 C CA . LEU A 1 275 ? 11.858 0.576 -1.084 1.00 96.94 275 LEU A CA 1
ATOM 2168 C C . LEU A 1 275 ? 10.734 1.395 -0.439 1.00 96.94 275 LEU A C 1
ATOM 2170 O O . LEU A 1 275 ? 9.694 0.850 -0.082 1.00 96.94 275 LEU A O 1
ATOM 2174 N N . HIS A 1 276 ? 10.901 2.718 -0.361 1.00 96.00 276 HIS A N 1
ATOM 2175 C CA . HIS A 1 276 ? 9.889 3.603 0.214 1.00 96.00 276 HIS A CA 1
ATOM 2176 C C . HIS A 1 276 ? 8.553 3.542 -0.547 1.00 96.00 276 HIS A C 1
ATOM 2178 O O . HIS A 1 276 ? 7.488 3.429 0.062 1.00 96.00 276 HIS A O 1
ATOM 2184 N N . ALA A 1 277 ? 8.597 3.597 -1.882 1.00 97.44 277 ALA A N 1
ATOM 2185 C CA . ALA A 1 277 ? 7.405 3.506 -2.718 1.00 97.44 277 ALA A CA 1
ATOM 2186 C C . ALA A 1 277 ? 6.731 2.130 -2.615 1.00 97.44 277 ALA A C 1
ATOM 2188 O O . ALA A 1 277 ? 5.502 2.064 -2.566 1.00 97.44 277 ALA A O 1
ATOM 2189 N N . HIS A 1 278 ? 7.527 1.058 -2.562 1.00 97.94 278 HIS A N 1
ATOM 2190 C CA . HIS A 1 278 ? 7.064 -0.313 -2.387 1.00 97.94 278 HIS A CA 1
ATOM 2191 C C . HIS A 1 278 ? 6.292 -0.471 -1.078 1.00 97.94 278 HIS A C 1
ATOM 2193 O O . HIS A 1 278 ? 5.102 -0.787 -1.109 1.00 97.94 278 HIS A O 1
ATOM 2199 N N . ASP A 1 279 ? 6.943 -0.196 0.053 1.00 95.81 279 ASP A N 1
ATOM 2200 C CA . ASP A 1 279 ? 6.373 -0.448 1.375 1.00 95.81 279 ASP A CA 1
ATOM 2201 C C . ASP A 1 279 ? 5.112 0.381 1.593 1.00 95.81 279 ASP A C 1
ATOM 2203 O O . ASP A 1 279 ? 4.094 -0.146 2.041 1.00 95.81 279 ASP A O 1
ATOM 2207 N N . ARG A 1 280 ? 5.131 1.661 1.193 1.00 96.12 280 ARG A N 1
ATOM 2208 C CA . ARG A 1 280 ? 3.949 2.526 1.267 1.00 96.12 280 ARG A CA 1
ATOM 2209 C C . ARG A 1 280 ? 2.792 1.958 0.446 1.00 96.12 280 ARG A C 1
ATOM 2211 O O . ARG A 1 280 ? 1.699 1.773 0.979 1.00 96.12 280 ARG A O 1
ATOM 2218 N N . ALA A 1 281 ? 3.003 1.712 -0.847 1.00 97.19 281 ALA A N 1
ATOM 2219 C CA . ALA A 1 281 ? 1.925 1.301 -1.740 1.00 97.19 281 ALA A CA 1
ATOM 2220 C C . ALA A 1 281 ? 1.370 -0.083 -1.359 1.00 97.19 281 ALA A C 1
ATOM 2222 O O . ALA A 1 281 ? 0.154 -0.279 -1.365 1.00 97.19 281 ALA A O 1
ATOM 2223 N N . PHE A 1 282 ? 2.235 -1.018 -0.959 1.00 97.12 282 PHE A N 1
ATOM 2224 C CA . PHE A 1 282 ? 1.825 -2.325 -0.451 1.00 97.12 282 PHE A CA 1
ATOM 2225 C C . PHE A 1 282 ? 0.974 -2.196 0.819 1.00 97.12 282 PHE A C 1
ATOM 2227 O O . PHE A 1 282 ? -0.123 -2.754 0.896 1.00 97.12 282 PHE A O 1
ATOM 2234 N N . GLU A 1 283 ? 1.433 -1.411 1.797 1.00 96.06 283 GLU A N 1
ATOM 2235 C CA . GLU A 1 283 ? 0.731 -1.202 3.064 1.00 96.06 283 GLU A CA 1
ATOM 2236 C C . GLU A 1 283 ? -0.628 -0.519 2.903 1.00 96.06 283 GLU A C 1
ATOM 2238 O O . GLU A 1 283 ? -1.566 -0.821 3.647 1.00 96.06 283 GLU A O 1
ATOM 2243 N N . GLU A 1 284 ? -0.762 0.398 1.946 1.00 95.75 284 GLU A N 1
ATOM 2244 C CA . GLU A 1 284 ? -2.041 1.033 1.630 1.00 95.75 284 GLU A CA 1
ATOM 2245 C C . GLU A 1 284 ? -3.046 0.023 1.061 1.00 95.75 284 GLU A C 1
ATOM 2247 O O . GLU A 1 284 ? -4.193 -0.031 1.515 1.00 95.75 284 GLU A O 1
ATOM 2252 N N . GLN A 1 285 ? -2.617 -0.821 0.116 1.00 96.88 285 GLN A N 1
ATOM 2253 C CA . GLN A 1 285 ? -3.496 -1.825 -0.492 1.00 96.88 285 GLN A CA 1
ATOM 2254 C C . GLN A 1 285 ? -3.834 -2.978 0.461 1.00 96.88 285 GLN A C 1
ATOM 2256 O O . GLN A 1 285 ? -4.935 -3.522 0.391 1.00 96.88 285 GLN A O 1
ATOM 2261 N N . ARG A 1 286 ? -2.930 -3.323 1.384 1.00 96.00 286 ARG A N 1
ATOM 2262 C CA . ARG A 1 286 ? -3.160 -4.343 2.417 1.00 96.00 286 ARG A CA 1
ATOM 2263 C C . ARG A 1 286 ? -4.204 -3.910 3.444 1.00 96.00 286 ARG A C 1
ATOM 2265 O O . ARG A 1 286 ? -5.030 -4.717 3.860 1.00 96.00 286 ARG A O 1
ATOM 2272 N N . PHE A 1 287 ? -4.172 -2.644 3.850 1.00 96.56 287 PHE A N 1
ATOM 2273 C CA . PHE A 1 287 ? -5.051 -2.115 4.893 1.00 96.56 287 PHE A CA 1
ATOM 2274 C C . PHE A 1 287 ? -6.489 -1.885 4.422 1.00 96.56 287 PHE A C 1
ATOM 2276 O O . PHE A 1 287 ? -7.426 -2.112 5.186 1.00 96.56 287 PHE A O 1
ATOM 2283 N N . ALA A 1 288 ? -6.681 -1.457 3.172 1.00 94.50 288 ALA A N 1
ATOM 2284 C CA . ALA A 1 288 ? -7.998 -1.083 2.657 1.00 94.50 288 ALA A CA 1
ATOM 2285 C C . ALA A 1 288 ? -9.077 -2.185 2.807 1.00 94.50 288 ALA A C 1
ATOM 2287 O O . ALA A 1 288 ? -10.160 -1.869 3.307 1.00 94.50 288 ALA A O 1
ATOM 2288 N N . PRO A 1 289 ? -8.824 -3.466 2.458 1.00 94.19 289 PRO A N 1
ATOM 2289 C CA . PRO A 1 289 ? -9.783 -4.550 2.687 1.00 94.19 289 PRO A CA 1
ATOM 2290 C C . PRO A 1 289 ? -10.105 -4.775 4.169 1.00 94.19 289 PRO A C 1
ATOM 2292 O O . PRO A 1 289 ? -11.275 -4.890 4.512 1.00 94.19 289 PRO A O 1
ATOM 2295 N N . MET A 1 290 ? -9.096 -4.751 5.050 1.00 95.88 290 MET A N 1
ATOM 2296 C CA . MET A 1 290 ? -9.292 -4.927 6.499 1.00 95.88 290 MET A CA 1
ATOM 2297 C C . MET A 1 290 ? -10.204 -3.838 7.062 1.00 95.88 290 MET A C 1
ATOM 2299 O O . MET A 1 290 ? -11.152 -4.119 7.792 1.00 95.88 290 MET A O 1
ATOM 2303 N N . LEU A 1 291 ? -9.940 -2.587 6.673 1.00 96.94 291 LEU A N 1
ATOM 2304 C CA . LEU A 1 291 ? -10.761 -1.453 7.068 1.00 96.94 291 LEU A CA 1
ATOM 2305 C C . LEU A 1 291 ? -12.191 -1.586 6.560 1.00 96.94 291 LEU A C 1
ATOM 2307 O O . LEU A 1 291 ? -13.140 -1.309 7.292 1.00 96.94 291 LEU A O 1
ATOM 2311 N N . TRP A 1 292 ? -12.348 -2.000 5.306 1.00 95.25 292 TRP A N 1
ATOM 2312 C CA . TRP A 1 292 ? -13.662 -2.173 4.715 1.00 95.25 292 TRP A CA 1
ATOM 2313 C C . TRP A 1 292 ? -14.476 -3.250 5.433 1.00 95.25 292 TRP A C 1
ATOM 2315 O O . TRP A 1 292 ? -15.633 -2.991 5.757 1.00 95.25 292 TRP A O 1
ATOM 2325 N N . ASP A 1 293 ? -13.880 -4.405 5.717 1.00 95.19 293 ASP A N 1
ATOM 2326 C CA . ASP A 1 293 ? -14.562 -5.533 6.352 1.00 95.19 293 ASP A CA 1
ATOM 2327 C C . ASP A 1 293 ? -15.013 -5.176 7.777 1.00 95.19 293 ASP A C 1
ATOM 2329 O O . ASP A 1 293 ? -16.193 -5.314 8.102 1.00 95.19 293 ASP A O 1
ATOM 2333 N N . VAL A 1 294 ? -14.123 -4.581 8.582 1.00 96.75 294 VAL A N 1
ATOM 2334 C CA . VAL A 1 294 ? -14.450 -4.119 9.943 1.00 96.75 294 VAL A CA 1
ATOM 2335 C C . VAL A 1 294 ? -15.549 -3.047 9.927 1.00 96.75 294 VAL A C 1
ATOM 2337 O O . VAL A 1 294 ? -16.495 -3.090 10.715 1.00 96.75 294 VAL A O 1
ATOM 2340 N N . LEU A 1 295 ? -15.486 -2.080 9.003 1.00 96.12 295 LEU A N 1
ATOM 2341 C CA . LEU A 1 295 ? -16.514 -1.037 8.913 1.00 96.12 295 LEU A CA 1
ATOM 2342 C C . LEU A 1 295 ? -17.850 -1.560 8.392 1.00 96.12 295 LEU A C 1
ATOM 2344 O O . LEU A 1 295 ? -18.903 -1.011 8.743 1.00 96.12 295 LEU A O 1
ATOM 2348 N N . PHE A 1 296 ? -17.832 -2.561 7.509 1.00 93.75 296 PHE A N 1
ATOM 2349 C CA . PHE A 1 296 ? -19.035 -3.006 6.825 1.00 93.75 296 PHE A CA 1
ATOM 2350 C C . PHE A 1 296 ? -20.063 -3.579 7.799 1.00 93.75 296 PHE A C 1
ATOM 2352 O O . PHE A 1 296 ? -21.250 -3.273 7.653 1.00 93.75 296 PHE A O 1
ATOM 2359 N N . ASP A 1 297 ? -19.581 -4.303 8.806 1.00 92.62 297 ASP A N 1
ATOM 2360 C CA . ASP A 1 297 ? -20.389 -5.009 9.797 1.00 92.62 297 ASP A CA 1
ATOM 2361 C C . ASP A 1 297 ? -20.920 -4.104 10.916 1.00 92.62 297 ASP A C 1
ATOM 2363 O O . ASP A 1 297 ? -21.906 -4.437 11.574 1.00 92.62 297 ASP A O 1
ATOM 2367 N N . LYS A 1 298 ? -20.285 -2.949 11.140 1.00 95.19 298 LYS A N 1
ATOM 2368 C CA . LYS A 1 298 ? -20.551 -2.088 12.305 1.00 95.19 298 LYS A CA 1
ATOM 2369 C C . LYS A 1 298 ? -21.323 -0.814 11.990 1.00 95.19 298 LYS A C 1
ATOM 2371 O O . LYS A 1 298 ? -21.958 -0.252 12.879 1.00 95.19 298 LYS A O 1
ATOM 2376 N N . VAL A 1 299 ? -21.255 -0.337 10.748 1.00 96.19 299 VAL A N 1
ATOM 2377 C CA . VAL A 1 299 ? -21.860 0.936 10.335 1.00 96.19 299 VAL A CA 1
ATOM 2378 C C . VAL A 1 299 ? -22.880 0.682 9.231 1.00 96.19 299 VAL A C 1
ATOM 2380 O O . VAL A 1 299 ? -22.533 0.256 8.131 1.00 96.19 299 VAL A O 1
ATOM 2383 N N . GLU A 1 300 ? -24.154 0.962 9.493 1.00 95.88 300 GLU A N 1
ATOM 2384 C CA . GLU A 1 300 ? -25.219 0.744 8.504 1.00 95.88 300 GLU A CA 1
ATOM 2385 C C . GLU A 1 300 ? -25.250 1.845 7.432 1.00 95.88 300 GLU A C 1
ATOM 2387 O O . GLU A 1 300 ? -25.401 1.565 6.238 1.00 95.88 300 GLU A O 1
ATOM 2392 N N . ASP A 1 301 ? -25.071 3.106 7.841 1.00 96.50 301 ASP A N 1
ATOM 2393 C CA . ASP A 1 301 ? -25.157 4.253 6.938 1.00 96.50 301 ASP A CA 1
ATOM 2394 C C . ASP A 1 301 ? -23.938 4.326 6.004 1.00 96.50 301 ASP A C 1
ATOM 2396 O O . ASP A 1 301 ? -22.792 4.482 6.429 1.00 96.50 301 ASP A O 1
ATOM 2400 N N . LYS A 1 302 ? -24.192 4.253 4.692 1.00 96.25 302 LYS A N 1
ATOM 2401 C CA . LYS A 1 302 ? -23.154 4.261 3.649 1.00 96.25 302 LYS A CA 1
ATOM 2402 C C . LYS A 1 302 ? -22.342 5.563 3.611 1.00 96.25 302 LYS A C 1
ATOM 2404 O O . LYS A 1 302 ? -21.153 5.530 3.299 1.00 96.25 302 LYS A O 1
ATOM 2409 N N . VAL A 1 303 ? -22.966 6.711 3.868 1.00 96.19 303 VAL A N 1
ATOM 2410 C CA . VAL A 1 303 ? -22.295 8.019 3.821 1.00 96.19 303 VAL A CA 1
ATOM 2411 C C . VAL A 1 303 ? -21.374 8.172 5.024 1.00 96.19 303 VAL A C 1
ATOM 2413 O O . VAL A 1 303 ? -20.226 8.584 4.857 1.00 96.19 303 VAL A O 1
ATOM 2416 N N . VAL A 1 304 ? -21.855 7.810 6.213 1.00 96.25 304 VAL A N 1
ATOM 2417 C CA . VAL A 1 304 ? -21.054 7.776 7.441 1.00 96.25 304 VAL A CA 1
ATOM 2418 C C . VAL A 1 304 ? -19.900 6.789 7.285 1.00 96.25 304 VAL A C 1
ATOM 2420 O O . VAL A 1 304 ? -18.753 7.173 7.494 1.00 96.25 304 VAL A O 1
ATOM 2423 N N . LYS A 1 305 ? -20.171 5.568 6.807 1.00 96.19 305 LYS A N 1
ATOM 2424 C CA . LYS A 1 305 ? -19.158 4.538 6.531 1.00 96.19 305 LYS A CA 1
ATOM 2425 C C . LYS A 1 305 ? -18.033 5.056 5.640 1.00 96.19 305 LYS A C 1
ATOM 2427 O O . LYS A 1 305 ? -16.870 4.925 5.994 1.00 96.19 305 LYS A O 1
ATOM 2432 N N . ASN A 1 306 ? -18.366 5.710 4.527 1.00 96.62 306 ASN A N 1
ATOM 2433 C CA . ASN A 1 306 ? -17.360 6.280 3.629 1.00 96.62 306 ASN A CA 1
ATOM 2434 C C . ASN A 1 306 ? -16.543 7.401 4.289 1.00 96.62 306 ASN A C 1
ATOM 2436 O O . ASN A 1 306 ? -15.360 7.546 3.997 1.00 96.62 306 ASN A O 1
ATOM 2440 N N . LYS A 1 307 ? -17.148 8.217 5.160 1.00 96.94 307 LYS A N 1
ATOM 2441 C CA . LYS A 1 307 ? -16.412 9.254 5.901 1.00 96.94 307 LYS A CA 1
ATOM 2442 C C . LYS A 1 307 ? -15.444 8.641 6.908 1.00 96.94 307 LYS A C 1
ATOM 2444 O O . LYS A 1 307 ? -14.297 9.067 6.940 1.00 96.94 307 LYS A O 1
ATOM 2449 N N . ILE A 1 308 ? -15.880 7.625 7.656 1.00 97.50 308 ILE A N 1
ATOM 2450 C CA . ILE A 1 308 ? -15.022 6.892 8.597 1.00 97.50 308 ILE A CA 1
ATOM 2451 C C . ILE A 1 308 ? -13.886 6.200 7.853 1.00 97.50 308 ILE A C 1
ATOM 2453 O O . ILE A 1 308 ? -12.735 6.363 8.239 1.00 97.50 308 ILE A O 1
ATOM 2457 N N . TYR A 1 309 ? -14.194 5.524 6.744 1.00 97.31 309 TYR A N 1
ATOM 2458 C CA . TYR A 1 309 ? -13.195 4.895 5.886 1.00 97.31 309 TYR A CA 1
ATOM 2459 C C . TYR A 1 309 ? -12.104 5.895 5.476 1.00 97.31 309 TYR A C 1
ATOM 2461 O O . TYR A 1 309 ? -10.927 5.680 5.750 1.00 97.31 309 TYR A O 1
ATOM 2469 N N . ASN A 1 310 ? -12.500 7.032 4.893 1.00 96.56 310 ASN A N 1
ATOM 2470 C CA . ASN A 1 310 ? -11.549 8.045 4.431 1.00 96.56 310 ASN A CA 1
ATOM 2471 C C . ASN A 1 310 ? -10.743 8.659 5.585 1.00 96.56 310 ASN A C 1
ATOM 2473 O O . ASN A 1 310 ? -9.555 8.920 5.420 1.00 96.56 310 ASN A O 1
ATOM 2477 N N . ALA A 1 311 ? -11.375 8.896 6.737 1.00 97.06 311 ALA A N 1
ATOM 2478 C CA . ALA A 1 311 ? -10.712 9.466 7.904 1.00 97.06 311 ALA A CA 1
ATOM 2479 C C . ALA A 1 311 ? -9.679 8.504 8.507 1.00 97.06 311 ALA A C 1
ATOM 2481 O O . ALA A 1 311 ? -8.570 8.923 8.823 1.00 97.06 311 ALA A O 1
ATOM 2482 N N . PHE A 1 312 ? -10.012 7.217 8.622 1.00 97.75 312 PHE A N 1
ATOM 2483 C CA . PHE A 1 312 ? -9.106 6.196 9.154 1.00 97.75 312 PHE A CA 1
ATOM 2484 C C . PHE A 1 312 ? -7.938 5.933 8.204 1.00 97.75 312 PHE A C 1
ATOM 2486 O O . PHE A 1 312 ? -6.801 5.794 8.651 1.00 97.75 312 PHE A O 1
ATOM 2493 N N . GLU A 1 313 ? -8.200 5.905 6.895 1.00 96.69 313 GLU A N 1
ATOM 2494 C CA . GLU A 1 313 ? -7.163 5.786 5.871 1.00 96.69 313 GLU A CA 1
ATOM 2495 C C . GLU A 1 313 ? -6.217 6.997 5.891 1.00 96.69 313 GLU A C 1
ATOM 2497 O O . GLU A 1 313 ? -4.998 6.827 5.944 1.00 96.69 313 GLU A O 1
ATOM 2502 N N . ALA A 1 314 ? -6.762 8.217 5.908 1.00 95.69 314 ALA A N 1
ATOM 2503 C CA . ALA A 1 314 ? -5.969 9.442 5.978 1.00 95.69 314 ALA A CA 1
ATOM 2504 C C . ALA A 1 314 ? -5.156 9.517 7.277 1.00 95.69 314 ALA A C 1
ATOM 2506 O O . ALA A 1 314 ? -3.953 9.772 7.235 1.00 95.69 314 ALA A O 1
ATOM 2507 N N . GLY A 1 315 ? -5.784 9.220 8.417 1.00 96.81 315 GLY A N 1
ATOM 2508 C CA . GLY A 1 315 ? -5.118 9.221 9.712 1.00 96.81 315 GLY A CA 1
ATOM 2509 C C . GLY A 1 315 ? -3.975 8.214 9.787 1.00 96.81 315 GLY A C 1
ATOM 2510 O O . GLY A 1 315 ? -2.920 8.530 10.330 1.00 96.81 315 GLY A O 1
ATOM 2511 N N . ARG A 1 316 ? -4.138 7.030 9.180 1.00 96.94 316 ARG A N 1
ATOM 2512 C CA . ARG A 1 316 ? -3.083 6.009 9.107 1.00 96.94 316 ARG A CA 1
ATOM 2513 C C . ARG A 1 316 ? -1.894 6.482 8.272 1.00 96.94 316 ARG A C 1
ATOM 2515 O O . ARG A 1 316 ? -0.750 6.313 8.688 1.00 96.94 316 ARG A O 1
ATOM 2522 N N . LYS A 1 317 ? -2.161 7.093 7.110 1.00 94.88 317 LYS A N 1
ATOM 2523 C CA . LYS A 1 317 ? -1.117 7.645 6.227 1.00 94.88 317 LYS A CA 1
ATOM 2524 C C . LYS A 1 317 ? -0.321 8.743 6.920 1.00 94.88 317 LYS A C 1
ATOM 2526 O O . LYS A 1 317 ? 0.899 8.770 6.809 1.00 94.88 317 LYS A O 1
ATOM 2531 N N . GLU A 1 318 ? -0.992 9.626 7.655 1.00 95.06 318 GLU A N 1
ATOM 2532 C CA . GLU A 1 318 ? -0.310 10.669 8.421 1.00 95.06 318 GLU A CA 1
ATOM 2533 C C . GLU A 1 318 ? 0.515 10.096 9.575 1.00 95.06 318 GLU A C 1
ATOM 2535 O O . GLU A 1 318 ? 1.655 10.515 9.765 1.00 95.06 318 GLU A O 1
ATOM 2540 N N . ALA A 1 319 ? -0.022 9.114 10.304 1.00 95.81 319 ALA A N 1
ATOM 2541 C CA . ALA A 1 319 ? 0.685 8.455 11.399 1.00 95.81 319 ALA A CA 1
ATOM 2542 C C . ALA A 1 319 ? 1.967 7.755 10.935 1.00 95.81 319 ALA A C 1
ATOM 2544 O O . ALA A 1 319 ? 2.987 7.842 11.611 1.00 95.81 319 ALA A O 1
ATOM 2545 N N . ALA A 1 320 ? 1.957 7.148 9.744 1.00 94.38 320 ALA A N 1
ATOM 2546 C CA . ALA A 1 320 ? 3.142 6.523 9.153 1.00 94.38 320 ALA A CA 1
ATOM 2547 C C . ALA A 1 320 ? 4.281 7.521 8.851 1.00 94.38 320 ALA A C 1
ATOM 2549 O O . ALA A 1 320 ? 5.427 7.115 8.691 1.00 94.38 320 ALA A O 1
ATOM 2550 N N . MET A 1 321 ? 3.988 8.825 8.777 1.00 92.38 321 MET A N 1
ATOM 2551 C CA . MET A 1 321 ? 4.985 9.880 8.542 1.00 92.38 321 MET A CA 1
ATOM 2552 C C . MET A 1 321 ? 5.546 10.492 9.834 1.00 92.38 321 MET A C 1
ATOM 2554 O O . MET A 1 321 ? 6.395 11.393 9.772 1.00 92.38 321 MET A O 1
ATOM 2558 N N . VAL A 1 322 ? 5.043 10.082 10.999 1.00 91.88 322 VAL A N 1
ATOM 2559 C CA . VAL A 1 322 ? 5.502 10.587 12.292 1.00 91.88 322 VAL A CA 1
ATOM 2560 C C . VAL A 1 322 ? 6.760 9.824 12.691 1.00 91.88 322 VAL A C 1
ATOM 2562 O O . VAL A 1 322 ? 6.721 8.630 12.957 1.00 91.88 322 VAL A O 1
ATOM 2565 N N . SER A 1 323 ? 7.891 10.527 12.733 1.00 79.81 323 SER A N 1
ATOM 2566 C CA . SER A 1 323 ? 9.122 10.001 13.325 1.00 79.81 323 SER A CA 1
ATOM 2567 C C . SER A 1 323 ? 9.022 10.118 14.843 1.00 79.81 323 SER A C 1
ATOM 2569 O O . SER A 1 323 ? 8.762 11.214 15.340 1.00 79.81 323 SER A O 1
ATOM 2571 N N . SER A 1 324 ? 9.255 9.028 15.571 1.00 81.88 324 SER A N 1
ATOM 2572 C CA . SER A 1 324 ? 9.164 9.003 17.033 1.00 81.88 324 SER A CA 1
ATOM 2573 C C . SER A 1 324 ? 10.519 8.798 17.710 1.00 81.88 324 SER A C 1
ATOM 2575 O O . SER A 1 324 ? 11.349 8.004 17.269 1.00 81.88 324 SER A O 1
ATOM 2577 N N . GLU A 1 325 ? 10.722 9.492 18.829 1.00 81.31 325 GLU A N 1
ATOM 2578 C CA . GLU A 1 325 ? 11.750 9.181 19.826 1.00 81.31 325 GLU A CA 1
ATOM 2579 C C . GLU A 1 325 ? 11.094 8.287 20.895 1.00 81.31 325 GLU A C 1
ATOM 2581 O O . GLU A 1 325 ? 10.604 8.780 21.905 1.00 81.31 325 GLU A O 1
ATOM 2586 N N . GLY A 1 326 ? 10.968 6.979 20.653 1.00 89.06 326 GLY A N 1
ATOM 2587 C CA . GLY A 1 326 ? 10.250 6.082 21.570 1.00 89.06 326 GLY A CA 1
ATOM 2588 C C . GLY A 1 326 ? 9.912 4.727 20.961 1.00 89.06 326 GLY A C 1
ATOM 2589 O O . GLY A 1 326 ? 10.499 4.350 19.947 1.00 89.06 326 GLY A O 1
ATOM 2590 N N . ASP A 1 327 ? 8.965 4.012 21.578 1.00 91.56 327 ASP A N 1
ATOM 2591 C CA . ASP A 1 327 ? 8.377 2.808 20.985 1.00 91.56 327 ASP A CA 1
ATOM 2592 C C . ASP A 1 327 ? 7.605 3.212 19.714 1.00 91.56 327 ASP A C 1
ATOM 2594 O O . ASP A 1 327 ? 6.598 3.926 19.800 1.00 91.56 327 ASP A O 1
ATOM 2598 N N . PRO A 1 328 ? 8.077 2.806 18.523 1.00 93.56 328 PRO A N 1
ATOM 2599 C CA . PRO A 1 328 ? 7.496 3.261 17.272 1.00 93.56 328 PRO A CA 1
ATOM 2600 C C . PRO A 1 328 ? 6.080 2.717 17.050 1.00 93.56 328 PRO A C 1
ATOM 2602 O O . PRO A 1 328 ? 5.298 3.349 16.341 1.00 93.56 328 PRO A O 1
ATOM 2605 N N . VAL A 1 329 ? 5.717 1.581 17.657 1.00 94.12 329 VAL A N 1
ATOM 2606 C CA . VAL A 1 329 ? 4.374 1.008 17.518 1.00 94.12 329 VAL A CA 1
ATOM 2607 C C . VAL A 1 329 ? 3.378 1.785 18.370 1.00 94.12 329 VAL A C 1
ATOM 2609 O O . VAL A 1 329 ? 2.309 2.154 17.882 1.00 94.12 329 VAL A O 1
ATOM 2612 N N . GLU A 1 330 ? 3.726 2.064 19.625 1.00 94.31 330 GLU A N 1
ATOM 2613 C CA . GLU A 1 330 ? 2.873 2.844 20.526 1.00 94.31 330 GLU A CA 1
ATOM 2614 C C . GLU A 1 330 ? 2.618 4.252 19.968 1.00 94.31 330 GLU A C 1
ATOM 2616 O O . GLU A 1 330 ? 1.473 4.710 19.904 1.00 94.31 330 GLU A O 1
ATOM 2621 N N . GLU A 1 331 ? 3.673 4.929 19.516 1.00 94.81 331 GLU A N 1
ATOM 2622 C CA . GLU A 1 331 ? 3.567 6.277 18.957 1.00 94.81 331 GLU A CA 1
ATOM 2623 C C . GLU A 1 331 ? 2.781 6.293 17.641 1.00 94.81 331 GLU A C 1
ATOM 2625 O O . GLU A 1 331 ? 1.965 7.194 17.421 1.00 94.81 331 GLU A O 1
ATOM 2630 N N . PHE A 1 332 ? 2.932 5.260 16.805 1.00 96.00 332 PHE A N 1
ATOM 2631 C CA . PHE A 1 332 ? 2.095 5.089 15.622 1.00 96.00 332 PHE A CA 1
ATOM 2632 C C . PHE A 1 332 ? 0.612 4.956 15.988 1.00 96.00 332 PHE A C 1
ATOM 2634 O O . PHE A 1 332 ? -0.220 5.628 15.381 1.00 96.00 332 PHE A O 1
ATOM 2641 N N . ILE A 1 333 ? 0.261 4.132 16.985 1.00 96.88 333 ILE A N 1
ATOM 2642 C CA . ILE A 1 333 ? -1.133 3.941 17.421 1.00 96.88 333 ILE A CA 1
ATOM 2643 C C . ILE A 1 333 ? -1.729 5.267 17.902 1.00 96.88 333 ILE A C 1
ATOM 2645 O O . ILE A 1 333 ? -2.808 5.655 17.446 1.00 96.88 333 ILE A O 1
ATOM 2649 N N . LYS A 1 334 ? -1.013 6.001 18.764 1.00 96.38 334 LYS A N 1
ATOM 2650 C CA . LYS A 1 334 ? -1.452 7.316 19.255 1.00 96.38 334 LYS A CA 1
ATOM 2651 C C . LYS A 1 334 ? -1.672 8.299 18.107 1.00 96.38 334 LYS A C 1
ATOM 2653 O O . LYS A 1 334 ? -2.728 8.931 18.031 1.00 96.38 334 LYS A O 1
ATOM 2658 N N . ALA A 1 335 ? -0.704 8.413 17.196 1.00 97.06 335 ALA A N 1
ATOM 2659 C CA . ALA A 1 335 ? -0.804 9.303 16.043 1.00 97.06 335 ALA A CA 1
ATOM 2660 C C . ALA A 1 335 ? -1.957 8.902 15.112 1.00 97.06 335 ALA A C 1
ATOM 2662 O O . ALA A 1 335 ? -2.702 9.767 14.650 1.00 97.06 335 ALA A O 1
ATOM 2663 N N . TRP A 1 336 ? -2.147 7.603 14.876 1.00 97.81 336 TRP A N 1
ATOM 2664 C CA . TRP A 1 336 ? -3.200 7.081 14.009 1.00 97.81 336 TRP A CA 1
ATOM 2665 C C . TRP A 1 336 ? -4.588 7.384 14.565 1.00 97.81 336 TRP A C 1
ATOM 2667 O O . TRP A 1 336 ? -5.430 7.923 13.837 1.00 97.81 336 TRP A O 1
ATOM 2677 N N . VAL A 1 337 ? -4.816 7.117 15.852 1.00 97.94 337 VAL A N 1
ATOM 2678 C CA . VAL A 1 337 ? -6.071 7.456 16.535 1.00 97.94 337 VAL A CA 1
ATOM 2679 C C . VAL A 1 337 ? -6.315 8.964 16.468 1.00 97.94 337 VAL A C 1
ATOM 2681 O O . VAL A 1 337 ? -7.371 9.396 16.001 1.00 97.94 337 VAL A O 1
ATOM 2684 N N . ALA A 1 338 ? -5.328 9.777 16.854 1.00 97.56 338 ALA A N 1
ATOM 2685 C CA . ALA A 1 338 ? -5.478 11.227 16.902 1.00 97.56 338 ALA A CA 1
ATOM 2686 C C . ALA A 1 338 ? -5.769 11.840 15.522 1.00 97.56 338 ALA A C 1
ATOM 2688 O O . ALA A 1 338 ? -6.688 12.652 15.389 1.00 97.56 338 ALA A O 1
ATOM 2689 N N . CYS A 1 339 ? -5.023 11.453 14.482 1.00 97.44 339 CYS A N 1
ATOM 2690 C CA . CYS A 1 339 ? -5.250 11.952 13.126 1.00 97.44 339 CYS A CA 1
ATOM 2691 C C . CYS A 1 339 ? -6.607 11.501 12.570 1.00 97.44 339 CYS A C 1
ATOM 2693 O O . CYS A 1 339 ? -7.321 12.314 11.987 1.00 97.44 339 CYS A O 1
ATOM 2695 N N . SER A 1 340 ? -7.007 10.246 12.798 1.00 97.69 340 SER A N 1
ATOM 2696 C CA . SER A 1 340 ? -8.302 9.737 12.323 1.00 97.69 340 SER A CA 1
ATOM 2697 C C . SER A 1 340 ? -9.474 10.462 12.984 1.00 97.69 340 SER A C 1
ATOM 2699 O O . SER A 1 340 ? -10.421 10.869 12.311 1.00 97.69 340 SER A O 1
ATOM 2701 N N . LEU A 1 341 ? -9.405 10.675 14.303 1.00 97.38 341 LEU A N 1
ATOM 2702 C CA . LEU A 1 341 ? -10.438 11.400 15.039 1.00 97.38 341 LEU A CA 1
ATOM 2703 C C . LEU A 1 341 ? -10.478 12.882 14.655 1.00 97.38 341 LEU A C 1
ATOM 2705 O O . LEU A 1 341 ? -11.566 13.444 14.537 1.00 97.38 341 LEU A O 1
ATOM 2709 N N . ARG A 1 342 ? -9.328 13.509 14.379 1.00 96.31 342 ARG A N 1
ATOM 2710 C CA . ARG A 1 342 ? -9.281 14.872 13.831 1.00 96.31 342 ARG A CA 1
ATOM 2711 C C . ARG A 1 342 ? -10.014 14.976 12.492 1.00 96.31 342 ARG A C 1
ATOM 2713 O O . ARG A 1 342 ? -10.785 15.911 12.313 1.00 96.31 342 ARG A O 1
ATOM 2720 N N . GLU A 1 343 ? -9.811 14.037 11.572 1.00 96.06 343 GLU A N 1
ATOM 2721 C CA . GLU A 1 343 ? -10.505 14.033 10.270 1.00 96.06 343 GLU A CA 1
ATOM 2722 C C . GLU A 1 343 ? -12.026 13.807 10.407 1.00 96.06 343 GLU A C 1
ATOM 2724 O O . GLU A 1 343 ? -12.834 14.244 9.576 1.00 96.06 343 GLU A O 1
ATOM 2729 N N . LEU A 1 344 ? -12.448 13.152 11.490 1.00 96.44 344 LEU A N 1
ATOM 2730 C CA . LEU A 1 344 ? -13.859 12.951 11.814 1.00 96.44 344 LEU A CA 1
ATOM 2731 C C . LEU A 1 344 ? -14.520 14.181 12.443 1.00 96.44 344 LEU A C 1
ATOM 2733 O O . LEU A 1 344 ? -15.730 14.372 12.267 1.00 96.44 344 LEU A O 1
ATOM 2737 N N . GLN A 1 345 ? -13.756 15.038 13.127 1.00 95.12 345 GLN A N 1
ATOM 2738 C CA . GLN A 1 345 ? -14.286 16.238 13.774 1.00 95.12 345 GLN A CA 1
ATOM 2739 C C . GLN A 1 345 ? -14.991 17.148 12.755 1.00 95.12 345 GLN A C 1
ATOM 2741 O O . GLN A 1 345 ? -14.399 17.683 11.820 1.00 95.12 345 GLN A O 1
ATOM 2746 N N . GLY A 1 346 ? -16.303 17.316 12.937 1.00 90.56 346 GLY A N 1
ATOM 2747 C CA . GLY A 1 346 ? -17.159 18.135 12.074 1.00 90.56 346 GLY A CA 1
ATOM 2748 C C . GLY A 1 346 ? -17.634 17.453 10.784 1.00 90.56 346 GLY A C 1
ATOM 2749 O O . GLY A 1 346 ? -18.492 18.010 10.096 1.00 90.56 346 GLY A O 1
ATOM 2750 N N . SER A 1 347 ? -17.139 16.256 10.449 1.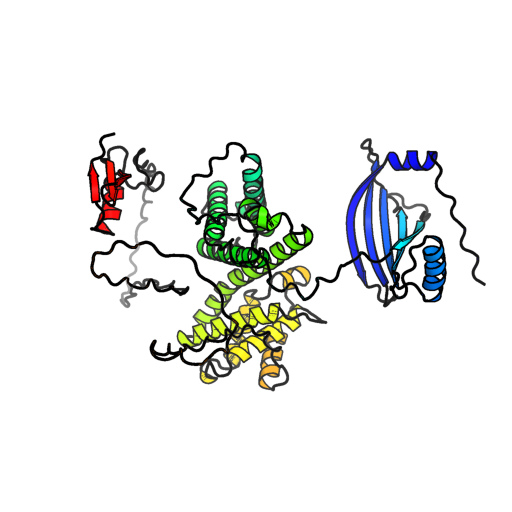00 92.38 347 SER A N 1
ATOM 2751 C CA . SER A 1 347 ? -17.579 15.509 9.265 1.00 92.38 347 SER A CA 1
ATOM 2752 C C . SER A 1 347 ? -18.609 14.427 9.601 1.00 92.38 347 SER A C 1
ATOM 2754 O O . SER A 1 347 ? -19.541 14.213 8.813 1.00 92.38 347 SER A O 1
ATOM 2756 N N . VAL A 1 348 ? -18.494 13.790 10.768 1.00 91.56 348 VAL A N 1
ATOM 2757 C CA . VAL A 1 348 ? -19.409 12.756 11.270 1.00 91.56 348 VAL A CA 1
ATOM 2758 C C . VAL A 1 348 ? -20.004 13.218 12.606 1.00 91.56 348 VAL A C 1
ATOM 2760 O O . VAL A 1 348 ? -19.248 13.660 13.469 1.00 91.56 348 VAL A O 1
ATOM 2763 N N . PRO A 1 349 ? -21.339 13.178 12.782 1.00 88.75 349 PRO A N 1
ATOM 2764 C CA . PRO A 1 349 ? -21.954 13.514 14.064 1.00 88.75 349 PRO A CA 1
ATOM 2765 C C . PRO A 1 349 ? -21.584 12.468 15.126 1.00 88.75 349 PRO A C 1
ATOM 2767 O O . PRO A 1 349 ? -21.455 11.286 14.806 1.00 88.75 349 PRO A O 1
ATOM 2770 N N . GLU A 1 350 ? -21.422 12.892 16.381 1.00 92.88 350 GLU A N 1
ATOM 2771 C CA . GLU A 1 350 ? -20.990 12.023 17.490 1.00 92.88 350 GLU A CA 1
ATOM 2772 C C . GLU A 1 350 ? -21.963 10.852 17.715 1.00 92.88 350 GLU A C 1
ATOM 2774 O O . GLU A 1 350 ? -21.551 9.748 18.061 1.00 92.88 350 GLU A O 1
ATOM 2779 N N . GLU A 1 351 ? -23.248 11.042 17.406 1.00 91.56 351 GLU A N 1
ATOM 2780 C CA . GLU A 1 351 ? -24.260 9.988 17.480 1.00 91.56 351 GLU A CA 1
ATOM 2781 C C . GLU A 1 351 ? -24.042 8.871 16.450 1.00 91.56 351 GLU A C 1
ATOM 2783 O O . GLU A 1 351 ? -24.452 7.734 16.680 1.00 91.56 351 GLU A O 1
ATOM 2788 N N . ALA A 1 352 ? -23.414 9.178 15.310 1.00 91.44 352 ALA A N 1
ATOM 2789 C CA . ALA A 1 352 ? -23.158 8.203 14.251 1.00 91.44 352 ALA A CA 1
ATOM 2790 C C . ALA A 1 352 ? -21.874 7.393 14.481 1.00 91.44 352 ALA A C 1
ATOM 2792 O O . ALA A 1 352 ? -21.720 6.323 13.891 1.00 91.44 352 ALA A O 1
ATOM 2793 N N . LEU A 1 353 ? -20.973 7.880 15.336 1.00 96.06 353 LEU A N 1
ATOM 2794 C CA . LEU A 1 353 ? -19.796 7.144 15.782 1.00 96.06 353 LEU A CA 1
ATOM 2795 C C . LEU A 1 353 ? -19.579 7.357 17.289 1.00 96.06 353 LEU A C 1
ATOM 2797 O O . LEU A 1 353 ? -18.686 8.111 17.682 1.00 96.06 353 LEU A O 1
ATOM 2801 N N . PRO A 1 354 ? -20.380 6.690 18.144 1.00 96.56 354 PRO A N 1
ATOM 2802 C CA . PRO A 1 354 ? -20.190 6.754 19.586 1.00 96.56 354 PRO A CA 1
ATOM 2803 C C . PRO A 1 354 ? -18.779 6.310 19.979 1.00 96.56 354 PRO A C 1
ATOM 2805 O O . PRO A 1 354 ? -18.200 5.429 19.340 1.00 96.56 354 PRO A O 1
ATOM 2808 N N . ARG A 1 355 ? -18.250 6.855 21.079 1.00 95.94 355 ARG A N 1
ATOM 2809 C CA . ARG A 1 355 ? -16.891 6.553 21.569 1.00 95.94 355 ARG A CA 1
ATOM 2810 C C . ARG A 1 355 ? -16.607 5.051 21.675 1.00 95.94 355 ARG A C 1
ATOM 2812 O O . ARG A 1 355 ? -15.578 4.593 21.192 1.00 95.94 355 ARG A O 1
ATOM 2819 N N . GLU A 1 356 ? -17.548 4.286 22.228 1.00 97.00 356 GLU A N 1
ATOM 2820 C CA . GLU A 1 356 ? -17.434 2.824 22.354 1.00 97.00 356 GLU A CA 1
ATOM 2821 C C . GLU A 1 356 ? -17.360 2.115 20.997 1.00 97.00 356 GLU A C 1
ATOM 2823 O O . GLU A 1 356 ? -16.615 1.154 20.829 1.00 97.00 356 GLU A O 1
ATOM 2828 N N . LEU A 1 357 ? -18.098 2.605 19.996 1.00 96.56 357 LEU A N 1
ATOM 2829 C CA . LEU A 1 357 ? -18.017 2.064 18.643 1.00 96.56 357 LEU A CA 1
ATOM 2830 C C . LEU A 1 357 ? -16.656 2.377 18.017 1.00 96.56 357 LEU A C 1
ATOM 2832 O O . LEU A 1 357 ? -16.048 1.493 17.426 1.00 96.56 357 LEU A O 1
ATOM 2836 N N . CYS A 1 358 ? -16.156 3.604 18.185 1.00 97.19 358 CYS A N 1
ATOM 2837 C CA . CYS A 1 358 ? -14.833 3.991 17.700 1.00 9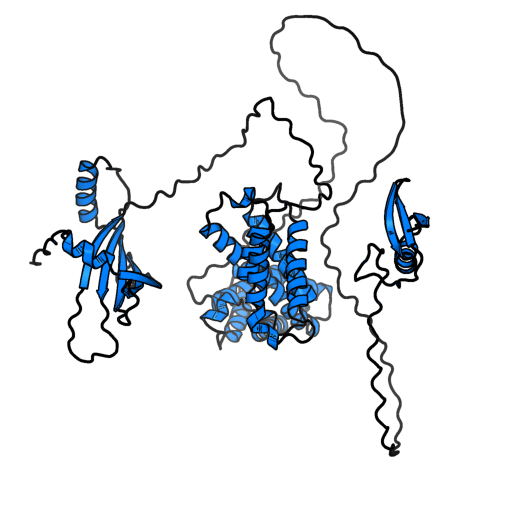7.19 358 CYS A CA 1
ATOM 2838 C C . CYS A 1 358 ? -13.719 3.133 18.317 1.00 97.19 358 CYS A C 1
ATOM 2840 O O . CYS A 1 358 ? -12.843 2.662 17.595 1.00 97.19 358 CYS A O 1
ATOM 2842 N N . ARG A 1 359 ? -13.783 2.893 19.632 1.00 97.38 359 ARG A N 1
ATOM 2843 C CA . ARG A 1 359 ? -12.878 1.993 20.357 1.00 97.38 359 ARG A CA 1
ATOM 2844 C C . ARG A 1 359 ? -12.894 0.589 19.762 1.00 97.38 359 ARG A C 1
ATOM 2846 O O . ARG A 1 359 ? -11.855 0.086 19.347 1.00 97.38 359 ARG A O 1
ATOM 2853 N N . ASN A 1 360 ? -14.083 0.001 19.634 1.00 97.25 360 ASN A N 1
ATOM 2854 C CA . ASN A 1 360 ? -14.237 -1.342 19.077 1.00 97.25 360 ASN A CA 1
ATOM 2855 C C . ASN A 1 360 ? -13.712 -1.444 17.637 1.00 97.25 360 ASN A C 1
ATOM 2857 O O . ASN A 1 360 ? -13.083 -2.440 17.298 1.00 97.25 360 ASN A O 1
ATOM 2861 N N . LEU A 1 361 ? -13.909 -0.413 16.806 1.00 97.75 361 LEU A N 1
ATOM 2862 C CA . LEU A 1 361 ? -13.353 -0.383 15.450 1.00 97.75 361 LEU A CA 1
ATOM 2863 C C . LEU A 1 361 ? -11.820 -0.426 15.458 1.00 97.75 361 LEU A C 1
ATOM 2865 O O . LEU A 1 361 ? -11.240 -1.205 14.711 1.00 97.75 361 LEU A O 1
ATOM 2869 N N . PHE A 1 362 ? -11.149 0.374 16.293 1.00 98.00 362 PHE A N 1
ATOM 2870 C CA . PHE A 1 362 ? -9.686 0.324 16.377 1.00 98.00 362 PHE A CA 1
ATOM 2871 C C . PHE A 1 362 ? -9.177 -0.999 16.960 1.00 98.00 362 PHE A C 1
ATOM 2873 O O . PHE A 1 362 ? -8.160 -1.493 16.483 1.00 98.00 362 PHE A O 1
ATOM 2880 N N . HIS A 1 363 ? -9.878 -1.595 17.930 1.00 97.44 363 HIS A N 1
ATOM 2881 C CA . HIS A 1 363 ? -9.534 -2.921 18.459 1.00 97.44 363 HIS A CA 1
ATOM 2882 C C . HIS A 1 363 ? -9.631 -3.999 17.377 1.00 97.44 363 HIS A C 1
ATOM 2884 O O . HIS A 1 363 ? -8.672 -4.734 17.164 1.00 97.44 363 HIS A O 1
ATOM 2890 N N . GLU A 1 364 ? -10.736 -4.045 16.632 1.00 97.12 364 GLU A N 1
ATOM 2891 C CA . GLU A 1 364 ? -10.911 -5.023 15.553 1.00 97.12 364 GLU A CA 1
ATOM 2892 C C . GLU A 1 364 ? -9.887 -4.818 14.428 1.00 97.12 364 GLU A C 1
ATOM 2894 O O . GLU A 1 364 ? -9.348 -5.787 13.901 1.00 97.12 364 GLU A O 1
ATOM 2899 N N . LEU A 1 365 ? -9.544 -3.569 14.089 1.00 97.25 365 LEU A N 1
ATOM 2900 C CA . LEU A 1 365 ? -8.480 -3.294 13.119 1.00 97.25 365 LEU A CA 1
ATOM 2901 C C . LEU A 1 365 ? -7.104 -3.720 13.631 1.00 97.25 365 LEU A C 1
ATOM 2903 O O . LEU A 1 365 ? -6.302 -4.261 12.871 1.00 97.25 365 LEU A O 1
ATOM 2907 N N . TYR A 1 366 ? -6.823 -3.474 14.907 1.00 96.56 366 TYR A N 1
ATOM 2908 C CA . TYR A 1 366 ? -5.592 -3.904 15.551 1.00 96.56 366 TYR A CA 1
ATOM 2909 C C . TYR A 1 366 ? -5.453 -5.433 15.499 1.00 96.56 366 TYR A C 1
ATOM 2911 O O . TYR A 1 366 ? -4.436 -5.938 15.026 1.00 96.56 366 TYR A O 1
ATOM 2919 N N . GLU A 1 367 ? -6.500 -6.163 15.891 1.00 95.75 367 GLU A N 1
ATOM 2920 C CA . GLU A 1 367 ? -6.556 -7.630 15.843 1.00 95.75 367 GLU A CA 1
ATOM 2921 C C . GLU A 1 367 ? -6.483 -8.180 14.410 1.00 95.75 367 GLU A C 1
ATOM 2923 O O . GLU A 1 367 ? -5.861 -9.216 14.176 1.00 95.75 367 GLU A O 1
ATOM 2928 N N . ALA A 1 368 ? -7.047 -7.464 13.433 1.00 95.12 368 ALA A N 1
ATOM 2929 C CA . ALA A 1 368 ? -6.934 -7.789 12.011 1.00 95.12 368 ALA A CA 1
ATOM 2930 C C . ALA A 1 368 ? -5.527 -7.532 11.429 1.00 95.12 368 ALA A C 1
ATOM 2932 O O . ALA A 1 368 ? -5.278 -7.842 10.263 1.00 95.12 368 ALA A O 1
ATOM 2933 N N . GLY A 1 369 ? -4.599 -6.973 12.214 1.00 95.38 369 GLY A N 1
ATOM 2934 C CA . GLY A 1 369 ? -3.232 -6.693 11.785 1.00 95.38 369 GLY A CA 1
ATOM 2935 C C . GLY A 1 369 ? -3.091 -5.401 10.979 1.00 95.38 369 GLY A C 1
ATOM 2936 O O . GLY A 1 369 ? -2.237 -5.318 10.098 1.00 95.38 369 GLY A O 1
ATOM 2937 N N . ALA A 1 370 ? -3.902 -4.374 11.251 1.00 96.50 370 ALA A N 1
ATOM 2938 C CA . ALA A 1 370 ? -3.850 -3.087 10.543 1.00 96.50 370 ALA A CA 1
ATOM 2939 C C . ALA A 1 370 ? -2.558 -2.274 10.774 1.00 96.50 370 ALA A C 1
ATOM 2941 O O . ALA A 1 370 ? -2.285 -1.314 10.038 1.00 96.50 370 ALA A O 1
ATOM 2942 N N . LEU A 1 371 ? -1.758 -2.644 11.778 1.00 96.12 371 LEU A N 1
ATOM 2943 C CA . LEU A 1 371 ? -0.458 -2.026 12.030 1.00 96.12 371 LEU A CA 1
ATOM 2944 C C . LEU A 1 371 ? 0.486 -2.216 10.829 1.00 96.12 371 LEU A C 1
ATOM 2946 O O . LEU A 1 371 ? 0.442 -3.275 10.201 1.00 96.12 371 LEU A O 1
ATOM 2950 N N . PRO A 1 372 ? 1.329 -1.224 10.489 1.00 95.06 372 PRO A N 1
ATOM 2951 C CA . PRO A 1 372 ? 2.302 -1.351 9.410 1.00 95.06 372 PRO A CA 1
ATOM 2952 C C . PRO A 1 372 ? 3.244 -2.539 9.623 1.00 95.06 372 PRO A C 1
ATOM 2954 O O . PRO A 1 372 ? 3.831 -2.672 10.702 1.00 95.06 372 PRO A O 1
ATOM 2957 N N . LEU A 1 373 ? 3.437 -3.371 8.592 1.00 93.31 373 LEU A N 1
ATOM 2958 C CA . LEU A 1 373 ? 4.329 -4.528 8.687 1.00 93.31 373 LEU A CA 1
ATOM 2959 C C . LEU A 1 373 ? 5.756 -4.155 9.111 1.00 93.31 373 LEU A C 1
ATOM 2961 O O . LEU A 1 373 ? 6.241 -4.821 10.028 1.00 93.31 373 LEU A O 1
ATOM 2965 N N . PRO A 1 374 ? 6.392 -3.083 8.586 1.00 91.44 374 PRO A N 1
ATOM 2966 C CA . PRO A 1 374 ? 7.744 -2.710 9.004 1.00 91.44 374 PRO A CA 1
ATOM 2967 C C . PRO A 1 374 ? 7.880 -2.460 10.512 1.00 91.44 374 PRO A C 1
ATOM 2969 O O . PRO A 1 374 ? 8.924 -2.739 11.088 1.00 91.44 374 PRO A O 1
ATOM 2972 N N . LEU A 1 375 ? 6.816 -1.991 11.176 1.00 92.56 375 LEU A N 1
ATOM 2973 C CA . LEU A 1 375 ? 6.828 -1.764 12.625 1.00 92.56 375 LEU A CA 1
ATOM 2974 C C . LEU A 1 375 ? 6.675 -3.069 13.419 1.00 92.56 375 LEU A C 1
ATOM 2976 O O . LEU A 1 375 ? 7.268 -3.232 14.481 1.00 92.56 375 LEU A O 1
ATOM 2980 N N . THR A 1 376 ? 5.884 -4.009 12.903 1.00 93.75 376 THR A N 1
ATOM 2981 C CA . THR A 1 376 ? 5.581 -5.275 13.596 1.00 93.75 376 THR A CA 1
ATOM 2982 C C . THR A 1 376 ? 6.548 -6.414 13.282 1.00 93.75 376 THR A C 1
ATOM 2984 O O . THR A 1 376 ? 6.629 -7.360 14.058 1.00 93.75 376 THR A O 1
ATOM 2987 N N . GLN A 1 377 ? 7.287 -6.363 12.172 1.00 90.31 377 GLN A N 1
ATOM 2988 C CA . GLN A 1 377 ? 8.215 -7.432 11.789 1.00 90.31 377 GLN A CA 1
ATOM 2989 C C . GLN A 1 377 ? 9.429 -7.514 12.722 1.00 90.31 377 GLN A C 1
ATOM 2991 O O . GLN A 1 377 ? 9.888 -8.615 13.022 1.00 90.31 377 GLN A O 1
ATOM 2996 N N . GLU A 1 378 ? 9.927 -6.375 13.210 1.00 85.62 378 GLU A N 1
ATOM 2997 C CA . GLU A 1 378 ? 11.079 -6.336 14.119 1.00 85.62 378 GLU A CA 1
ATOM 2998 C C . GLU A 1 378 ? 10.681 -6.547 15.588 1.00 85.62 378 GLU A C 1
ATOM 3000 O O . GLU A 1 378 ? 11.348 -7.288 16.310 1.00 85.62 378 GLU A O 1
ATOM 3005 N N . GLY A 1 379 ? 9.600 -5.896 16.034 1.00 84.56 379 GLY A N 1
ATOM 3006 C CA . GLY A 1 379 ? 9.178 -5.878 17.441 1.00 84.56 379 GLY A CA 1
ATOM 3007 C C . GLY A 1 379 ? 8.058 -6.856 17.802 1.00 84.56 379 GLY A C 1
ATOM 3008 O O . GLY A 1 379 ? 7.781 -7.065 18.983 1.00 84.56 379 GLY A O 1
ATOM 3009 N N . GLY A 1 380 ? 7.411 -7.467 16.808 1.00 90.00 380 GLY A N 1
ATOM 3010 C CA . GLY A 1 380 ? 6.144 -8.165 16.997 1.00 90.00 380 GLY A CA 1
ATOM 3011 C C . GLY A 1 380 ? 4.974 -7.209 17.251 1.00 90.00 380 GLY A C 1
ATOM 3012 O O . GLY A 1 380 ? 5.098 -5.984 17.237 1.00 90.00 380 GLY A O 1
ATOM 3013 N N . THR A 1 381 ? 3.801 -7.789 17.476 1.00 89.00 381 THR A N 1
ATOM 3014 C CA . THR A 1 381 ? 2.598 -7.061 17.888 1.00 89.00 381 THR A CA 1
ATOM 3015 C C . THR A 1 381 ? 2.634 -6.882 19.413 1.00 89.00 381 THR A C 1
ATOM 3017 O O . THR A 1 381 ? 2.711 -7.893 20.119 1.00 89.00 381 THR A O 1
ATOM 3020 N N . PRO A 1 382 ? 2.613 -5.647 19.953 1.00 88.50 382 PRO A N 1
ATOM 3021 C CA . PRO A 1 382 ? 2.735 -5.436 21.394 1.00 88.50 382 PRO A CA 1
ATOM 3022 C C . PRO A 1 382 ? 1.531 -6.048 22.132 1.00 88.50 382 PRO A C 1
ATOM 3024 O O . PRO A 1 382 ? 0.404 -5.707 21.794 1.00 88.50 382 PRO A O 1
ATOM 3027 N N . PRO A 1 383 ? 1.710 -6.902 23.158 1.00 88.62 383 PRO A N 1
ATOM 3028 C CA . PRO A 1 383 ? 0.588 -7.542 23.860 1.00 88.62 383 PRO A CA 1
ATOM 3029 C C . PRO A 1 383 ? -0.446 -6.547 24.407 1.00 88.62 383 PRO A C 1
ATOM 3031 O O . PRO A 1 383 ? -1.639 -6.838 24.435 1.00 88.62 383 PRO A O 1
ATOM 3034 N N . ASP A 1 384 ? 0.025 -5.355 24.779 1.00 90.44 384 ASP A N 1
ATOM 3035 C CA . ASP A 1 384 ? -0.761 -4.277 25.376 1.00 90.44 384 ASP A CA 1
ATOM 3036 C C . ASP A 1 384 ? -1.261 -3.247 24.344 1.00 90.44 384 ASP A C 1
ATOM 3038 O O . ASP A 1 384 ? -1.766 -2.188 24.711 1.00 90.44 384 ASP A O 1
ATOM 3042 N N . GLY A 1 385 ? -1.165 -3.533 23.037 1.00 85.69 385 GLY A N 1
ATOM 3043 C CA . GLY A 1 385 ? -1.582 -2.611 21.970 1.00 85.69 385 GLY A CA 1
ATOM 3044 C C . GLY A 1 385 ? -3.019 -2.101 22.092 1.00 85.69 385 GLY A C 1
ATOM 3045 O O . GLY A 1 385 ? -3.288 -0.938 21.800 1.00 85.69 385 GLY A O 1
ATOM 3046 N N . ILE A 1 386 ? -3.918 -2.944 22.600 1.00 93.81 386 ILE A N 1
ATOM 3047 C CA . ILE A 1 386 ? -5.316 -2.593 22.884 1.00 93.81 386 ILE A CA 1
ATOM 3048 C C . ILE A 1 386 ? -5.399 -1.489 23.952 1.00 93.81 386 ILE A C 1
ATOM 3050 O O . ILE A 1 386 ? -6.140 -0.524 23.786 1.00 93.81 386 ILE A O 1
ATOM 3054 N N . LEU A 1 387 ? -4.577 -1.558 25.005 1.00 95.75 387 LEU A N 1
ATOM 3055 C CA . LEU A 1 387 ? -4.545 -0.529 26.051 1.00 95.75 387 LEU A CA 1
ATOM 3056 C C . LEU A 1 387 ? -4.064 0.819 25.502 1.00 95.75 387 LEU A C 1
ATOM 3058 O O . LEU A 1 387 ? -4.560 1.866 25.914 1.00 95.75 387 LEU A O 1
ATOM 3062 N N . HIS A 1 388 ? -3.129 0.806 24.549 1.00 95.75 388 HIS A N 1
ATOM 3063 C CA . HIS A 1 388 ? -2.661 2.029 23.897 1.00 95.75 388 HIS A CA 1
ATOM 3064 C C . HIS A 1 388 ? -3.738 2.666 23.011 1.00 95.75 388 HIS A C 1
ATOM 3066 O O . HIS A 1 388 ? -3.820 3.893 22.953 1.00 95.75 388 HIS A O 1
ATOM 3072 N N . VAL A 1 389 ? -4.592 1.863 22.364 1.00 97.06 389 VAL A N 1
ATOM 3073 C CA . VAL A 1 389 ? -5.767 2.369 21.637 1.00 97.06 389 VAL A CA 1
ATOM 3074 C C . VAL A 1 389 ? -6.736 3.052 22.601 1.00 97.06 389 VAL A C 1
ATOM 3076 O O . VAL A 1 389 ? -7.113 4.203 22.370 1.00 97.06 389 VAL A O 1
ATOM 3079 N N . ASP A 1 390 ? -7.102 2.376 23.692 1.00 97.56 390 ASP A N 1
ATOM 3080 C CA . ASP A 1 390 ? -8.015 2.910 24.706 1.00 97.56 390 ASP A CA 1
ATOM 3081 C C . ASP A 1 390 ? -7.513 4.236 25.278 1.00 97.56 390 ASP A C 1
ATOM 3083 O O . ASP A 1 390 ? -8.239 5.235 25.292 1.00 97.56 390 ASP A O 1
ATOM 3087 N N . GLN A 1 391 ? -6.245 4.256 25.690 1.00 97.44 391 GLN A N 1
ATOM 3088 C CA . GLN A 1 391 ? -5.604 5.436 26.250 1.00 97.44 391 GLN A CA 1
ATOM 3089 C C . GLN A 1 391 ? -5.557 6.584 25.234 1.00 97.44 391 GLN A C 1
ATOM 3091 O O . GLN A 1 391 ? -5.877 7.717 25.587 1.00 97.44 391 GLN A O 1
ATOM 3096 N N . ALA A 1 392 ? -5.230 6.308 23.967 1.00 97.50 392 ALA A N 1
ATOM 3097 C CA . ALA A 1 392 ? -5.181 7.332 22.925 1.00 97.50 392 ALA A CA 1
ATOM 3098 C C . ALA A 1 392 ? -6.559 7.955 22.642 1.00 97.50 392 ALA A C 1
ATOM 3100 O O . ALA A 1 392 ? -6.653 9.165 22.427 1.00 97.50 392 ALA A O 1
ATOM 3101 N N . ILE A 1 393 ? -7.634 7.158 22.663 1.00 97.56 393 ILE A N 1
ATOM 3102 C CA . ILE A 1 393 ? -9.006 7.655 22.480 1.00 97.56 393 ILE A CA 1
ATOM 3103 C C . ILE A 1 393 ? -9.418 8.545 23.658 1.00 97.56 393 ILE A C 1
ATOM 3105 O O . ILE A 1 393 ? -9.963 9.632 23.439 1.00 97.56 393 ILE A O 1
ATOM 3109 N N . GLU A 1 394 ? -9.148 8.117 24.894 1.00 97.50 394 GLU A N 1
ATOM 3110 C CA . GLU A 1 394 ? -9.467 8.916 26.082 1.00 97.50 394 GLU A CA 1
ATOM 3111 C C . GLU A 1 394 ? -8.655 10.215 26.111 1.00 97.50 394 GLU A C 1
ATOM 3113 O O . GLU A 1 394 ? -9.243 11.294 26.222 1.00 97.50 394 GLU A O 1
ATOM 3118 N N . ASP A 1 395 ? -7.339 10.146 25.889 1.00 97.50 395 ASP A N 1
ATOM 3119 C CA . ASP A 1 395 ? -6.468 11.322 25.866 1.00 97.50 395 ASP A CA 1
ATOM 3120 C C . ASP A 1 395 ? -6.861 12.312 24.765 1.00 97.50 395 ASP A C 1
ATOM 3122 O O . ASP A 1 395 ? -6.802 13.526 24.979 1.00 97.50 395 ASP A O 1
ATOM 3126 N N . PHE A 1 396 ? -7.295 11.834 23.596 1.00 96.81 396 PHE A N 1
ATOM 3127 C CA . PHE A 1 396 ? -7.805 12.712 22.542 1.00 96.81 396 PHE A CA 1
ATOM 3128 C C . PHE A 1 396 ? -9.112 13.394 22.968 1.00 96.81 396 PHE A C 1
ATOM 3130 O O . PHE A 1 396 ? -9.283 14.595 22.754 1.00 96.81 396 PHE A O 1
ATOM 3137 N N . SER A 1 397 ? -10.021 12.659 23.617 1.00 95.19 397 SER A N 1
ATOM 3138 C CA . SER A 1 397 ? -11.303 13.200 24.087 1.00 95.19 397 SER A CA 1
ATOM 3139 C C . SER A 1 397 ? -11.151 14.237 25.207 1.00 95.19 397 SER A C 1
ATOM 3141 O O . SER A 1 397 ? -11.925 15.190 25.284 1.00 95.19 397 SER A O 1
ATOM 3143 N N . GLU A 1 398 ? -10.121 14.086 26.038 1.00 97.00 398 GLU A N 1
ATOM 3144 C CA . GLU A 1 398 ? -9.765 15.019 27.109 1.00 97.00 398 GLU A CA 1
ATOM 3145 C C . GLU A 1 398 ? -8.886 16.185 26.619 1.00 97.00 398 GLU A C 1
ATOM 3147 O O . GLU A 1 398 ? -8.564 17.090 27.391 1.00 97.00 398 GLU A O 1
ATOM 3152 N N . GLY A 1 399 ? -8.480 16.181 25.343 1.00 96.50 399 GLY A N 1
ATOM 3153 C CA . GLY A 1 399 ? -7.595 17.190 24.755 1.00 96.50 399 GLY A CA 1
ATOM 3154 C C . GLY A 1 399 ? -6.129 17.087 25.194 1.00 96.50 399 GLY A C 1
ATOM 3155 O O . GLY A 1 399 ? -5.356 18.019 24.961 1.00 96.50 399 GLY A O 1
ATOM 3156 N N . LYS A 1 400 ? -5.737 15.972 25.825 1.00 97.38 400 LYS A N 1
ATOM 3157 C CA . LYS A 1 400 ? -4.353 15.652 26.210 1.00 97.38 400 LYS A CA 1
ATOM 3158 C C . LYS A 1 400 ? -3.519 15.190 25.018 1.00 97.38 400 LYS A C 1
ATOM 3160 O O . LYS A 1 400 ? -2.332 15.498 24.954 1.00 97.38 400 LYS A O 1
ATOM 3165 N N . LEU A 1 401 ? -4.141 14.489 24.070 1.00 96.00 401 LEU A N 1
ATOM 3166 C CA . LEU A 1 401 ? -3.518 14.063 22.822 1.00 96.00 401 LEU A CA 1
ATOM 3167 C C . LEU A 1 401 ? -3.966 14.978 21.681 1.00 96.00 401 LEU A C 1
ATOM 3169 O O . LEU A 1 401 ? -5.150 15.073 21.365 1.00 96.00 401 LEU A O 1
ATOM 3173 N N . GLN A 1 402 ? -3.005 15.645 21.047 1.00 95.56 402 GLN A N 1
ATOM 3174 C CA . GLN A 1 402 ? -3.245 16.454 19.856 1.00 95.56 402 GLN A CA 1
ATOM 3175 C C . GLN A 1 402 ? -2.687 15.736 18.637 1.00 95.56 402 GLN A C 1
ATOM 3177 O O . GLN A 1 402 ? -1.550 15.266 18.647 1.00 95.56 402 GLN A O 1
ATOM 3182 N N . ALA A 1 403 ? -3.479 15.681 17.569 1.00 94.88 403 ALA A N 1
ATOM 3183 C CA . ALA A 1 403 ? -3.007 15.139 16.308 1.00 94.88 403 ALA A CA 1
ATOM 3184 C C . ALA A 1 403 ? -1.823 15.980 15.790 1.00 94.88 403 ALA A C 1
ATOM 3186 O O . ALA A 1 403 ? -1.927 17.215 15.769 1.00 94.88 403 ALA A O 1
ATOM 3187 N N . PRO A 1 404 ? -0.724 15.350 15.336 1.00 93.06 404 PRO A N 1
ATOM 3188 C CA . PRO A 1 404 ? 0.434 16.062 14.804 1.00 93.06 404 PRO A CA 1
ATOM 3189 C C . PRO A 1 404 ? -0.007 17.001 13.676 1.00 93.06 404 PRO A C 1
ATOM 3191 O O . PRO A 1 404 ? -0.904 16.639 12.908 1.00 93.06 404 PRO A O 1
ATOM 3194 N N . PRO A 1 405 ? 0.565 18.212 13.559 1.00 91.56 405 PRO A N 1
ATOM 3195 C CA . PRO A 1 405 ? 0.121 19.188 12.570 1.00 91.56 405 PRO A CA 1
ATOM 3196 C C . PRO A 1 405 ? 0.147 18.558 11.175 1.00 91.56 405 PRO A C 1
ATOM 3198 O O . PRO A 1 405 ? 1.190 18.067 10.740 1.00 91.56 405 PRO A O 1
ATOM 3201 N N . SER A 1 406 ? -1.000 18.552 10.482 1.00 87.94 406 SER A N 1
ATOM 3202 C CA . SER A 1 406 ? -1.080 17.985 9.134 1.00 87.94 406 SER A CA 1
ATOM 3203 C C . SER A 1 406 ? -0.057 18.708 8.262 1.00 87.94 406 SER A C 1
ATOM 3205 O O . SER A 1 406 ? -0.135 19.935 8.111 1.00 87.94 406 SER A O 1
ATOM 3207 N N . LYS A 1 407 ? 0.901 17.982 7.680 1.00 79.94 407 LYS A N 1
ATOM 3208 C CA . LYS A 1 407 ? 1.864 18.542 6.724 1.00 79.94 407 LYS A CA 1
ATOM 3209 C C . LYS A 1 407 ? 1.160 18.808 5.390 1.00 79.94 407 LYS A C 1
ATOM 3211 O O . LYS A 1 407 ? 1.429 18.158 4.394 1.00 79.94 407 LYS A O 1
ATOM 3216 N N . GLY A 1 408 ? 0.207 19.738 5.380 1.00 55.66 408 GLY A N 1
ATOM 3217 C CA . GLY A 1 408 ? -0.266 20.434 4.186 1.00 55.66 408 GLY A CA 1
ATOM 3218 C C . GLY A 1 408 ? -0.835 19.606 3.030 1.00 55.66 408 GLY A C 1
ATOM 3219 O O . GLY A 1 408 ? -1.086 20.196 1.985 1.00 55.66 408 GLY A O 1
ATOM 3220 N N . LEU A 1 409 ? -1.124 18.306 3.177 1.00 53.66 409 LEU A N 1
ATOM 3221 C CA . LEU A 1 409 ? -1.861 17.542 2.157 1.00 53.66 409 LEU A CA 1
ATOM 3222 C C . LEU A 1 409 ? -3.346 17.917 2.093 1.00 53.66 409 LEU A C 1
ATOM 3224 O O . LEU A 1 409 ? -4.109 17.279 1.364 1.00 53.66 409 LEU A O 1
ATOM 3228 N N . ALA A 1 410 ? -3.755 18.978 2.799 1.00 54.09 410 ALA A N 1
ATOM 3229 C CA . ALA A 1 410 ? -4.981 19.694 2.515 1.00 54.09 410 ALA A CA 1
ATOM 3230 C C . ALA A 1 410 ? -4.973 20.029 1.022 1.00 54.09 410 ALA A C 1
ATOM 3232 O O . ALA A 1 410 ? -4.378 21.016 0.586 1.00 54.09 410 ALA A O 1
ATOM 3233 N N . LYS A 1 411 ? -5.626 19.169 0.229 1.00 54.28 411 LYS A N 1
ATOM 3234 C CA . LYS A 1 411 ? -5.968 19.425 -1.160 1.00 54.28 411 LYS A CA 1
ATOM 3235 C C . LYS A 1 411 ? -6.723 20.732 -1.103 1.00 54.28 411 LYS A C 1
ATOM 3237 O O . LYS A 1 411 ? -7.912 20.735 -0.783 1.00 54.28 411 LYS A O 1
ATOM 3242 N N . ALA A 1 412 ? -6.026 21.841 -1.349 1.00 42.56 412 ALA A N 1
ATOM 3243 C CA . ALA A 1 412 ? -6.654 23.123 -1.538 1.00 42.56 412 ALA A CA 1
ATOM 3244 C C . ALA A 1 412 ? -7.670 22.848 -2.635 1.00 42.56 412 ALA A C 1
ATOM 3246 O O . ALA A 1 412 ? -7.294 22.603 -3.786 1.00 42.56 412 ALA A O 1
ATOM 3247 N N . LYS A 1 413 ? -8.953 22.748 -2.258 1.00 44.69 413 LYS A N 1
ATOM 3248 C CA . LYS A 1 413 ? -10.047 22.699 -3.214 1.00 44.69 413 LYS A CA 1
ATOM 3249 C C . LYS A 1 413 ? -9.822 23.961 -4.010 1.00 44.69 413 LYS A C 1
ATOM 3251 O O . LYS A 1 413 ? -10.108 25.038 -3.493 1.00 44.69 413 LYS A O 1
ATOM 3256 N N . LYS A 1 414 ? -9.211 23.842 -5.199 1.00 36.91 414 LYS A N 1
ATOM 3257 C CA . LYS A 1 414 ? -9.028 24.976 -6.097 1.00 36.91 414 LYS A CA 1
ATOM 3258 C C . LYS A 1 414 ? -10.406 25.620 -6.135 1.00 36.91 414 LYS A C 1
ATOM 3260 O O . LYS A 1 414 ? -11.347 24.911 -6.518 1.00 36.91 414 LYS A O 1
ATOM 3265 N N . PRO A 1 415 ? -10.573 26.863 -5.640 1.00 33.88 415 PRO A N 1
ATOM 3266 C CA . PRO A 1 415 ? -11.863 27.509 -5.723 1.00 33.88 415 PRO A CA 1
ATOM 3267 C C . PRO A 1 415 ? -12.249 27.398 -7.187 1.00 33.88 415 PRO A C 1
ATOM 3269 O O . PRO A 1 415 ? -11.427 27.667 -8.068 1.00 33.88 415 PRO A O 1
ATOM 3272 N N . LYS A 1 416 ? -13.441 26.859 -7.446 1.00 38.56 416 LYS A N 1
ATOM 3273 C CA . LYS A 1 416 ? -13.988 26.744 -8.792 1.00 38.56 416 LYS A CA 1
ATOM 3274 C C . LYS A 1 416 ? -14.217 28.180 -9.257 1.00 38.56 416 LYS A C 1
ATOM 3276 O O . LYS A 1 416 ? -15.297 28.727 -9.073 1.00 38.56 416 LYS A O 1
ATOM 3281 N N . ALA A 1 417 ? -13.146 28.827 -9.710 1.00 34.97 417 ALA A N 1
ATOM 3282 C CA . ALA A 1 417 ? -13.142 30.215 -10.105 1.00 34.97 417 ALA A CA 1
ATOM 3283 C C . ALA A 1 417 ? -14.111 30.324 -11.274 1.00 34.97 417 ALA A C 1
ATOM 3285 O O . ALA A 1 417 ? -13.935 29.667 -12.303 1.00 34.97 417 ALA A O 1
ATOM 3286 N N . ALA A 1 418 ? -15.172 31.103 -11.080 1.00 34.59 418 ALA A N 1
ATOM 3287 C CA . ALA A 1 418 ? -16.000 31.547 -12.179 1.00 34.59 418 ALA A CA 1
ATOM 3288 C C . ALA A 1 418 ? -15.078 32.294 -13.150 1.00 34.59 418 ALA A C 1
ATOM 3290 O O . ALA A 1 418 ? -14.476 33.303 -12.786 1.00 34.59 418 ALA A O 1
ATOM 3291 N N . LEU A 1 419 ? -14.912 31.749 -14.356 1.00 30.95 419 LEU A N 1
ATOM 3292 C CA . LEU A 1 419 ? -14.216 32.423 -15.445 1.00 30.95 419 LEU A CA 1
ATOM 3293 C C . LEU A 1 419 ? -14.863 33.803 -15.660 1.00 30.95 419 LEU A C 1
ATOM 3295 O O . LEU A 1 419 ? -16.072 33.853 -15.905 1.00 30.95 419 LEU A O 1
ATOM 3299 N N . PRO A 1 420 ? -14.112 34.916 -15.584 1.00 31.61 420 PRO A N 1
ATOM 3300 C CA . PRO A 1 420 ? -14.627 36.198 -16.031 1.00 31.61 420 PRO A CA 1
ATOM 3301 C C . PRO A 1 420 ? -14.817 36.176 -17.554 1.00 31.61 420 PRO A C 1
ATOM 3303 O O . PRO A 1 420 ? -14.022 35.601 -18.300 1.00 31.61 420 PRO A O 1
ATOM 3306 N N . SER A 1 421 ? -15.908 36.802 -17.996 1.00 28.84 421 SER A N 1
ATOM 3307 C CA . SER A 1 421 ? -16.276 36.989 -19.401 1.00 28.84 421 SER A CA 1
ATOM 3308 C C . SER A 1 421 ? -15.135 37.641 -20.206 1.00 28.84 421 SER A C 1
ATOM 3310 O O . SER A 1 421 ? -14.566 38.633 -19.743 1.00 28.84 421 SER A O 1
ATOM 3312 N N . PRO A 1 422 ? -14.809 37.151 -21.417 1.00 29.83 422 PRO A N 1
ATOM 3313 C CA . PRO A 1 422 ? -13.757 37.712 -22.252 1.00 29.83 422 PRO A CA 1
ATOM 3314 C C . PRO A 1 422 ? -14.274 38.943 -23.008 1.00 29.83 422 PRO A C 1
ATOM 3316 O O . PRO A 1 422 ? -14.556 38.897 -24.201 1.00 29.83 422 PRO A O 1
ATOM 3319 N N . SER A 1 423 ? -14.398 40.072 -22.319 1.00 32.97 423 SER A N 1
ATOM 3320 C CA . SER A 1 423 ? -14.365 41.386 -22.960 1.00 32.97 423 SER A CA 1
ATOM 3321 C C . SER A 1 423 ? -13.959 42.422 -21.923 1.00 32.97 423 SER A C 1
ATOM 3323 O O . SER A 1 423 ? -14.618 42.504 -20.893 1.00 32.97 423 SER A O 1
ATOM 3325 N N . GLN A 1 424 ? -12.951 43.237 -22.242 1.00 39.03 424 GLN A N 1
ATOM 3326 C CA . GLN A 1 424 ? -12.367 44.320 -21.430 1.00 39.03 424 GLN A CA 1
ATOM 3327 C C . GLN A 1 424 ? -11.165 43.922 -20.563 1.00 39.03 424 GLN A C 1
ATOM 3329 O O . GLN A 1 424 ? -11.284 43.757 -19.358 1.00 39.03 424 GLN A O 1
ATOM 3334 N N . ALA A 1 425 ? -9.980 43.877 -21.177 1.00 30.56 425 ALA A N 1
ATOM 3335 C CA . ALA A 1 425 ? -8.742 44.328 -20.536 1.00 30.56 425 ALA A CA 1
ATOM 3336 C C . ALA A 1 425 ? -7.607 44.379 -21.567 1.00 30.56 425 ALA A C 1
ATOM 3338 O O . ALA A 1 425 ? -6.852 43.429 -21.656 1.00 30.56 425 ALA A O 1
ATOM 3339 N N . TRP A 1 426 ? -7.492 45.476 -22.327 1.00 27.23 426 TRP A N 1
ATOM 3340 C CA . TRP A 1 426 ? -6.214 46.016 -22.828 1.00 27.23 426 TRP A CA 1
ATOM 3341 C C . TRP A 1 426 ? -6.403 47.503 -23.141 1.00 27.23 426 TRP A C 1
ATOM 3343 O O . TRP A 1 426 ? -6.832 47.881 -24.227 1.00 27.23 426 TRP A O 1
ATOM 3353 N N . SER A 1 427 ? -6.120 48.361 -22.165 1.00 37.19 427 SER A N 1
ATOM 3354 C CA . SER A 1 427 ? -5.866 49.790 -22.381 1.00 37.19 427 SER A CA 1
ATOM 3355 C C . SER A 1 427 ? -5.101 50.338 -21.181 1.00 37.19 427 SER A C 1
ATOM 3357 O O . SER A 1 427 ? -5.711 50.763 -20.207 1.00 37.19 427 SER A O 1
ATOM 3359 N N . ALA A 1 428 ? -3.768 50.294 -21.245 1.00 31.31 428 ALA A N 1
ATOM 3360 C CA . ALA A 1 428 ? -2.887 51.187 -20.491 1.00 31.31 428 ALA A CA 1
ATOM 3361 C C . ALA A 1 428 ? -1.465 51.171 -21.092 1.00 31.31 428 ALA A C 1
ATOM 3363 O O . ALA A 1 428 ? -0.707 50.222 -20.927 1.00 31.31 428 ALA A O 1
ATOM 3364 N N . SER A 1 429 ? -1.192 52.233 -21.848 1.00 32.59 429 SER A N 1
ATOM 3365 C CA . SER A 1 429 ? 0.048 52.992 -22.076 1.00 32.59 429 SER A CA 1
ATOM 3366 C C . SER A 1 429 ? 1.424 52.417 -21.684 1.00 32.59 429 SER A C 1
ATOM 3368 O O . SER A 1 429 ? 1.720 52.227 -20.508 1.00 32.59 429 SER A O 1
ATOM 3370 N N . LEU A 1 430 ? 2.328 52.354 -22.672 1.00 32.41 430 LEU A N 1
ATOM 3371 C CA . LEU A 1 430 ? 3.793 52.360 -22.512 1.00 32.41 430 LEU A CA 1
ATOM 3372 C C . LEU A 1 430 ? 4.383 53.705 -23.012 1.00 32.41 430 LEU A C 1
ATOM 3374 O O . LEU A 1 430 ? 3.809 54.294 -23.933 1.00 32.41 430 LEU A O 1
ATOM 3378 N N . PRO A 1 431 ? 5.508 54.198 -22.448 1.00 39.19 431 PRO A N 1
ATOM 3379 C CA . PRO A 1 431 ? 6.205 55.411 -22.900 1.00 39.19 431 PRO A CA 1
ATOM 3380 C C . PRO A 1 431 ? 7.165 55.162 -24.092 1.00 39.19 431 PRO A C 1
ATOM 3382 O O . PRO A 1 431 ? 7.462 54.009 -24.412 1.00 39.19 431 PRO A O 1
ATOM 3385 N N . PRO A 1 432 ? 7.638 56.226 -24.781 1.00 42.16 432 PRO A N 1
ATOM 3386 C CA . PRO A 1 432 ? 8.134 56.138 -26.153 1.00 42.16 432 PRO A CA 1
ATOM 3387 C C . PRO A 1 432 ? 9.632 55.825 -26.236 1.00 42.16 432 PRO A C 1
ATOM 3389 O O . PRO A 1 432 ? 10.435 56.362 -25.474 1.00 42.16 432 PRO A O 1
ATOM 3392 N N . VAL A 1 433 ? 10.019 55.029 -27.236 1.00 35.28 433 VAL A N 1
ATOM 3393 C CA . VAL A 1 433 ? 11.418 54.851 -27.656 1.00 35.28 433 VAL A CA 1
ATOM 3394 C C . VAL A 1 433 ? 11.563 55.258 -29.126 1.00 35.28 433 VAL A C 1
ATOM 3396 O O . VAL A 1 433 ? 10.666 55.053 -29.941 1.00 35.28 433 VAL A O 1
ATOM 3399 N N . HIS A 1 434 ? 12.690 55.911 -29.401 1.00 41.31 434 HIS A N 1
ATOM 3400 C CA . HIS A 1 434 ? 13.071 56.653 -30.599 1.00 41.31 434 HIS A CA 1
ATOM 3401 C C . HIS A 1 434 ? 12.928 55.932 -31.955 1.00 41.31 434 HIS A C 1
ATOM 3403 O O . HIS A 1 434 ? 13.080 54.722 -32.089 1.00 41.31 434 HIS A O 1
ATOM 3409 N N . VAL A 1 435 ? 12.691 56.768 -32.971 1.00 38.25 435 VAL A N 1
ATOM 3410 C CA . VAL A 1 435 ? 12.442 56.488 -34.394 1.00 38.25 435 VAL A CA 1
ATOM 3411 C C . VAL A 1 435 ? 13.742 56.369 -35.209 1.00 38.25 435 VAL A C 1
ATOM 3413 O O . VAL A 1 435 ? 14.627 57.203 -35.021 1.00 38.25 435 VAL A O 1
ATOM 3416 N N . ALA A 1 436 ? 13.774 55.427 -36.176 1.00 37.78 436 ALA A N 1
ATOM 3417 C CA . ALA A 1 436 ? 14.198 55.554 -37.601 1.00 37.78 436 ALA A CA 1
ATOM 3418 C C . ALA A 1 436 ? 15.030 54.346 -38.127 1.00 37.78 436 ALA A C 1
ATOM 3420 O O . ALA A 1 436 ? 15.754 53.742 -37.343 1.00 37.78 436 ALA A O 1
ATOM 3421 N N . PRO A 1 437 ? 15.107 54.078 -39.456 1.00 53.16 437 PRO A N 1
ATOM 3422 C CA . PRO A 1 437 ? 14.073 54.195 -40.495 1.00 53.16 437 PRO A CA 1
ATOM 3423 C C . PRO A 1 437 ? 13.971 52.972 -41.460 1.00 53.16 437 PRO A C 1
ATOM 3425 O O . PRO A 1 437 ? 14.948 52.307 -41.778 1.00 53.16 437 PRO A O 1
ATOM 3428 N N . VAL A 1 438 ? 12.753 52.772 -41.986 1.00 40.00 438 VAL A N 1
ATOM 3429 C CA . VAL A 1 438 ? 12.352 52.467 -43.385 1.00 40.00 438 VAL A CA 1
ATOM 3430 C C . VAL A 1 438 ? 13.150 51.447 -44.223 1.00 40.00 438 VAL A C 1
ATOM 3432 O O . VAL A 1 438 ? 14.271 51.729 -44.636 1.00 40.00 438 VAL A O 1
ATOM 3435 N N . ARG A 1 439 ? 12.456 50.384 -44.688 1.00 36.28 439 ARG A N 1
ATOM 3436 C CA . ARG A 1 439 ? 12.476 49.851 -46.081 1.00 36.28 439 ARG A CA 1
ATOM 3437 C C . ARG A 1 439 ? 11.357 48.796 -46.310 1.00 36.28 439 ARG A C 1
ATOM 3439 O O . ARG A 1 439 ? 10.709 48.432 -45.336 1.00 36.28 439 ARG A O 1
ATOM 3446 N N . PRO A 1 440 ? 10.999 48.437 -47.565 1.00 49.19 440 PRO A N 1
ATOM 3447 C CA . PRO A 1 440 ? 9.642 48.617 -48.082 1.00 49.19 440 PRO A CA 1
ATOM 3448 C C . PRO A 1 440 ? 8.809 47.332 -48.236 1.00 49.19 440 PRO A C 1
ATOM 3450 O O . PRO A 1 440 ? 9.318 46.216 -48.228 1.00 49.19 440 PRO A O 1
ATOM 3453 N N . ALA A 1 441 ? 7.507 47.567 -48.409 1.00 39.56 441 ALA A N 1
ATOM 3454 C CA . ALA A 1 441 ? 6.421 46.627 -48.676 1.00 39.56 441 ALA A CA 1
ATOM 3455 C C . ALA A 1 441 ? 6.577 45.817 -49.974 1.00 39.56 441 ALA A C 1
ATOM 3457 O O . ALA A 1 441 ? 7.239 46.294 -50.887 1.00 39.56 441 ALA A O 1
ATOM 3458 N N . TYR A 1 442 ? 5.905 44.655 -50.044 1.00 37.44 442 TYR A N 1
ATOM 3459 C CA . TYR A 1 442 ? 5.058 44.118 -51.140 1.00 37.44 442 TYR A CA 1
ATOM 3460 C C . TYR A 1 442 ? 4.575 42.684 -50.756 1.00 37.44 442 TYR A C 1
ATOM 3462 O O . TYR A 1 442 ? 5.051 42.148 -49.758 1.00 37.44 442 TYR A O 1
ATOM 3470 N N . PRO A 1 443 ? 3.584 42.067 -51.435 1.00 45.69 443 PRO A N 1
ATOM 3471 C CA . PRO A 1 443 ? 2.160 42.236 -51.166 1.00 45.69 443 PRO A CA 1
ATOM 3472 C C . PRO A 1 443 ? 1.468 40.921 -50.742 1.00 45.69 443 PRO A C 1
ATOM 3474 O O . PRO A 1 443 ? 1.906 39.811 -51.036 1.00 45.69 443 PRO A O 1
ATOM 3477 N N . THR A 1 444 ? 0.320 41.061 -50.089 1.00 41.16 444 THR A N 1
ATOM 3478 C CA . THR A 1 444 ? -0.668 39.999 -49.866 1.00 41.16 444 THR A CA 1
ATOM 3479 C C . THR A 1 444 ? -1.397 39.617 -51.159 1.00 41.16 444 THR A C 1
ATOM 3481 O O . THR A 1 444 ? -1.657 40.481 -51.999 1.00 41.16 444 THR A O 1
ATOM 3484 N N . PRO A 1 445 ? -1.882 38.368 -51.254 1.00 42.44 445 PRO A N 1
ATOM 3485 C CA . PRO A 1 445 ? -3.160 38.092 -51.883 1.00 42.44 445 PRO A CA 1
ATOM 3486 C C . PRO A 1 445 ? -4.199 37.617 -50.859 1.00 42.44 445 PRO A C 1
ATOM 3488 O O . PRO A 1 445 ? -3.910 36.947 -49.871 1.00 42.44 445 PRO A O 1
ATOM 3491 N N . SER A 1 446 ? -5.421 38.053 -51.132 1.00 35.09 446 SER A N 1
ATOM 3492 C CA . SER A 1 446 ? -6.649 37.931 -50.356 1.00 35.09 446 SER A CA 1
ATOM 3493 C C . SER A 1 446 ? -7.549 36.821 -50.925 1.00 35.09 446 SER A C 1
ATOM 3495 O O . SER A 1 446 ? -7.371 36.445 -52.082 1.00 35.09 446 SER A O 1
ATOM 3497 N N . LEU A 1 447 ? -8.578 36.456 -50.138 1.00 34.19 447 LEU A N 1
ATOM 3498 C CA . LEU A 1 447 ? -9.823 35.723 -50.469 1.00 34.19 447 LEU A CA 1
ATOM 3499 C C . LEU A 1 447 ? -9.728 34.179 -50.429 1.00 34.19 447 LEU A C 1
ATOM 3501 O O . LEU A 1 447 ? -8.820 33.610 -51.009 1.00 34.19 447 LEU A O 1
ATOM 3505 N N . ALA A 1 448 ? -10.646 33.398 -49.838 1.00 39.41 448 ALA A N 1
ATOM 3506 C CA . ALA A 1 448 ? -11.891 33.623 -49.082 1.00 39.41 448 ALA A CA 1
ATOM 3507 C C . ALA A 1 448 ? -12.319 32.263 -48.410 1.00 39.41 448 ALA A C 1
ATOM 3509 O O . ALA A 1 448 ? -11.425 31.478 -48.110 1.00 39.41 448 ALA A O 1
ATOM 3510 N N . PRO A 1 449 ? -13.595 31.946 -48.068 1.00 50.50 449 PRO A N 1
ATOM 3511 C CA . PRO A 1 449 ? -14.000 31.641 -46.687 1.00 50.50 449 PRO A CA 1
ATOM 3512 C C . PRO A 1 449 ? -14.580 30.221 -46.459 1.00 50.50 449 PRO A C 1
ATOM 3514 O O . PRO A 1 449 ? -15.153 29.614 -47.357 1.00 50.50 449 PRO A O 1
ATOM 3517 N N . SER A 1 450 ? -14.559 29.719 -45.218 1.00 33.59 450 SER A N 1
ATOM 3518 C CA . SER A 1 450 ? -15.383 28.565 -44.800 1.00 33.59 450 SER A CA 1
ATOM 3519 C C . SER A 1 450 ? -15.568 28.561 -43.276 1.00 33.59 450 SER A C 1
ATOM 3521 O O . SER A 1 450 ? -14.594 28.468 -42.539 1.00 33.59 450 SER A O 1
ATOM 3523 N N . LYS A 1 451 ? -16.776 28.880 -42.776 1.00 34.00 451 LYS A N 1
ATOM 3524 C CA . LYS A 1 451 ? -17.714 27.954 -42.090 1.00 34.00 451 LYS A CA 1
ATOM 3525 C C . LYS A 1 451 ? -16.979 26.979 -41.149 1.00 34.00 451 LYS A C 1
ATOM 3527 O O . LYS A 1 451 ? -16.241 26.127 -41.612 1.00 34.00 451 LYS A O 1
ATOM 3532 N N . GLY A 1 452 ? -17.070 27.090 -39.825 1.00 38.84 452 GLY A N 1
ATOM 3533 C CA . GLY A 1 452 ? -18.303 27.036 -39.040 1.00 38.84 452 GLY A CA 1
ATOM 3534 C C . GLY A 1 452 ? -18.470 25.616 -38.492 1.00 38.84 452 GLY A C 1
ATOM 3535 O O . GLY A 1 452 ? -19.058 24.780 -39.163 1.00 38.84 452 GLY A O 1
ATOM 3536 N N . GLY A 1 453 ? -17.945 25.346 -37.293 1.00 33.09 453 GLY A N 1
ATOM 3537 C CA . GLY A 1 453 ? -18.077 24.049 -36.622 1.00 33.09 453 GLY A CA 1
ATOM 3538 C C . GLY A 1 453 ? -17.543 24.111 -35.193 1.00 33.09 453 GLY A C 1
ATOM 3539 O O . GLY A 1 453 ? -16.353 24.314 -34.978 1.00 33.09 453 GLY A O 1
ATOM 3540 N N . LYS A 1 454 ? -18.444 24.007 -34.214 1.00 35.50 454 LYS A N 1
ATOM 3541 C CA . LYS A 1 454 ? -18.138 23.973 -32.778 1.00 35.50 454 LYS A CA 1
ATOM 3542 C C . LYS A 1 454 ? -17.476 22.635 -32.431 1.00 35.50 454 LYS A C 1
ATOM 3544 O O . LYS A 1 454 ? -18.068 21.594 -32.691 1.00 35.50 454 LYS A O 1
ATOM 3549 N N . ALA A 1 455 ? -16.310 22.671 -31.794 1.00 31.48 455 ALA A N 1
ATOM 3550 C CA . ALA A 1 455 ? -15.715 21.503 -31.150 1.00 31.48 455 ALA A CA 1
ATOM 3551 C C . ALA A 1 455 ? -16.322 21.313 -29.745 1.00 31.48 455 ALA A C 1
ATOM 3553 O O . ALA A 1 455 ? -16.376 22.288 -28.986 1.00 31.48 455 ALA A O 1
ATOM 3554 N N . PRO A 1 456 ? -16.773 20.107 -29.356 1.00 38.34 456 PRO A N 1
ATOM 3555 C CA . PRO A 1 456 ? -17.046 19.812 -27.962 1.00 38.34 456 PRO A CA 1
ATOM 3556 C C . PRO A 1 456 ? -15.733 19.570 -27.204 1.00 38.34 456 PRO A C 1
ATOM 3558 O O . PRO A 1 456 ? -14.819 18.883 -27.654 1.00 38.34 456 PRO A O 1
ATOM 3561 N N . SER A 1 457 ? -15.666 20.182 -26.028 1.00 31.39 457 SER A N 1
ATOM 3562 C CA . SER A 1 457 ? -14.639 19.996 -25.010 1.00 31.39 457 SER A CA 1
ATOM 3563 C C . SER A 1 457 ? -14.673 18.558 -24.483 1.00 31.39 457 SER A C 1
ATOM 3565 O O . SER A 1 457 ? -15.684 18.127 -23.932 1.00 31.39 457 SER A O 1
ATOM 3567 N N . PHE A 1 458 ? -13.559 17.832 -24.606 1.00 32.09 458 PHE A N 1
ATOM 3568 C CA . PHE A 1 458 ? -13.338 16.601 -23.850 1.00 32.09 458 PHE A CA 1
ATOM 3569 C C . PHE A 1 458 ? -13.043 16.962 -22.391 1.00 32.09 458 PHE A C 1
ATOM 3571 O O . PHE A 1 458 ? -12.016 17.561 -22.062 1.00 32.09 458 PHE A O 1
ATOM 3578 N N . GLY A 1 459 ? -13.996 16.637 -21.520 1.00 31.09 459 GLY A N 1
ATOM 3579 C CA . GLY A 1 459 ? -13.858 16.746 -20.077 1.00 31.09 459 GLY A CA 1
ATOM 3580 C C . GLY A 1 459 ? -12.890 15.697 -19.536 1.00 31.09 459 GLY A C 1
ATOM 3581 O O . GLY A 1 459 ? -13.000 14.513 -19.838 1.00 31.09 459 GLY A O 1
ATOM 3582 N N . LYS A 1 460 ? -11.962 16.152 -18.692 1.00 35.12 460 LYS A N 1
ATOM 3583 C CA . LYS A 1 460 ? -11.164 15.321 -17.786 1.00 35.12 460 LYS A CA 1
ATOM 3584 C C . LYS A 1 460 ? -12.099 14.512 -16.879 1.00 35.12 460 LYS A C 1
ATOM 3586 O O . LYS A 1 460 ? -12.741 15.087 -15.999 1.00 35.12 460 LYS A O 1
ATOM 3591 N N . GLY A 1 461 ? -12.164 13.199 -17.089 1.00 29.33 461 GLY A N 1
ATOM 3592 C CA . GLY A 1 461 ? -12.768 12.256 -16.150 1.00 29.33 461 GLY A CA 1
ATOM 3593 C C . GLY A 1 461 ? -11.867 12.097 -14.929 1.00 29.33 461 GLY A C 1
ATOM 3594 O O . GLY A 1 461 ? -10.692 11.768 -15.063 1.00 29.33 461 GLY A O 1
ATOM 3595 N N . GLY A 1 462 ? -12.399 12.396 -13.746 1.00 28.64 462 GLY A N 1
ATOM 3596 C CA . GLY A 1 462 ? -11.747 12.090 -12.479 1.00 28.64 462 GLY A CA 1
ATOM 3597 C C . GLY A 1 462 ? -11.890 10.609 -12.134 1.00 28.64 462 GLY A C 1
ATOM 3598 O O . GLY A 1 462 ? -12.917 9.999 -12.427 1.00 28.64 462 GLY A O 1
ATOM 3599 N N . ASN A 1 463 ? -10.864 10.068 -11.475 1.00 35.16 463 ASN A N 1
ATOM 3600 C CA . ASN A 1 463 ? -10.858 8.748 -10.850 1.00 35.16 463 ASN A CA 1
ATOM 3601 C C . ASN A 1 463 ? -11.984 8.655 -9.808 1.00 35.16 463 ASN A C 1
ATOM 3603 O O . ASN A 1 463 ? -11.827 9.062 -8.658 1.00 35.16 463 ASN A O 1
ATOM 3607 N N . GLY A 1 464 ? -13.139 8.155 -10.239 1.00 29.45 464 GLY A N 1
ATOM 3608 C CA . GLY A 1 464 ? -14.229 7.720 -9.381 1.00 29.45 464 GLY A CA 1
ATOM 3609 C C . GLY A 1 464 ? -14.148 6.211 -9.212 1.00 29.45 464 GLY A C 1
ATOM 3610 O O . GLY A 1 464 ? -14.442 5.469 -10.145 1.00 29.45 464 GLY A O 1
ATOM 3611 N N . PHE A 1 465 ? -13.751 5.774 -8.020 1.00 34.91 465 PHE A N 1
ATOM 3612 C CA . PHE A 1 465 ? -13.871 4.397 -7.549 1.00 34.91 465 PHE A CA 1
ATOM 3613 C C . PHE A 1 465 ? -15.356 3.991 -7.617 1.00 34.91 465 PHE A C 1
ATOM 3615 O O . PHE A 1 465 ? -16.168 4.431 -6.806 1.00 34.91 465 PHE A O 1
ATOM 3622 N N . ASN A 1 466 ? -15.731 3.204 -8.624 1.00 32.00 466 ASN A N 1
ATOM 3623 C CA . ASN A 1 466 ? -17.065 2.623 -8.768 1.00 32.00 466 ASN A CA 1
ATOM 3624 C C . ASN A 1 466 ? -16.902 1.115 -8.963 1.00 32.00 466 ASN A C 1
ATOM 3626 O O . ASN A 1 466 ? -16.794 0.635 -10.087 1.00 32.00 466 ASN A O 1
ATOM 3630 N N . VAL A 1 467 ? -16.870 0.365 -7.861 1.00 35.59 467 VAL A N 1
ATOM 3631 C CA . VAL A 1 467 ? -16.987 -1.100 -7.858 1.00 35.59 467 VAL A CA 1
ATOM 3632 C C . VAL A 1 467 ? -17.819 -1.511 -6.635 1.00 35.59 467 VAL A C 1
ATOM 3634 O O . VAL A 1 467 ? -17.739 -0.870 -5.592 1.00 35.59 467 VAL A O 1
ATOM 3637 N N . PHE A 1 468 ? -18.607 -2.580 -6.794 1.00 38.28 468 PHE A N 1
ATOM 3638 C CA . PHE A 1 468 ? -19.557 -3.218 -5.863 1.00 38.28 468 PHE A CA 1
ATOM 3639 C C . PHE A 1 468 ? -21.023 -2.758 -5.926 1.00 38.28 468 PHE A C 1
ATOM 3641 O O . PHE A 1 468 ? -21.593 -2.223 -4.978 1.00 38.28 468 PHE A O 1
ATOM 3648 N N . ALA A 1 469 ? -21.684 -3.120 -7.030 1.00 32.78 469 ALA A N 1
ATOM 3649 C CA . ALA A 1 469 ? -23.090 -3.520 -7.011 1.00 32.78 469 ALA A CA 1
ATOM 3650 C C . ALA A 1 469 ? -23.161 -5.056 -7.116 1.00 32.78 469 ALA A C 1
ATOM 3652 O O . ALA A 1 469 ? -23.132 -5.622 -8.205 1.00 32.78 469 ALA A O 1
ATOM 3653 N N . GLY A 1 470 ? -23.196 -5.737 -5.968 1.00 33.72 470 GLY A N 1
ATOM 3654 C CA . GLY A 1 470 ? -23.459 -7.173 -5.895 1.00 33.72 470 GLY A CA 1
ATOM 3655 C C . GLY A 1 470 ? -24.946 -7.463 -6.112 1.00 33.72 470 GLY A C 1
ATOM 3656 O O . GLY A 1 470 ? -25.801 -6.914 -5.415 1.00 33.72 470 GLY A O 1
ATOM 3657 N N . GLN A 1 471 ? -25.256 -8.328 -7.079 1.00 33.59 471 GLN A N 1
ATOM 3658 C CA . GLN A 1 471 ? -26.594 -8.874 -7.308 1.00 33.59 471 GLN A CA 1
ATOM 3659 C C . GLN A 1 471 ? -27.061 -9.679 -6.082 1.00 33.59 471 GLN A C 1
ATOM 3661 O O . GLN A 1 471 ? -26.523 -10.744 -5.781 1.00 33.59 471 GLN A O 1
ATOM 3666 N N . LYS A 1 472 ? -28.098 -9.193 -5.391 1.00 34.34 472 LYS A N 1
ATOM 3667 C CA . LYS A 1 472 ? -28.847 -9.967 -4.390 1.00 34.34 472 LYS A CA 1
ATOM 3668 C C . LYS A 1 472 ? -29.779 -10.952 -5.103 1.00 34.34 472 LYS A C 1
ATOM 3670 O O . LYS A 1 472 ? -30.613 -10.536 -5.904 1.00 34.34 472 LYS A O 1
ATOM 3675 N N . ARG A 1 473 ? -29.678 -12.246 -4.783 1.00 35.59 473 ARG A N 1
ATOM 3676 C CA . ARG A 1 473 ? -30.756 -13.218 -5.043 1.00 35.59 473 ARG A CA 1
ATOM 3677 C C . ARG A 1 473 ? -31.839 -13.058 -3.964 1.00 35.59 473 ARG A C 1
ATOM 3679 O O . ARG A 1 473 ? -31.470 -12.843 -2.808 1.00 35.59 473 ARG A O 1
ATOM 3686 N N . PRO A 1 474 ? -33.136 -13.168 -4.294 1.00 41.62 474 PRO A N 1
ATOM 3687 C CA . PRO A 1 474 ? -34.190 -13.103 -3.293 1.00 41.62 474 PRO A CA 1
ATOM 3688 C C . PRO A 1 474 ? -34.272 -14.410 -2.494 1.00 41.62 474 PRO A C 1
ATOM 3690 O O . PRO A 1 474 ? -34.251 -15.505 -3.055 1.00 41.62 474 PRO A O 1
ATOM 3693 N N . LEU A 1 475 ? -34.345 -14.255 -1.173 1.00 35.81 475 LEU A N 1
ATOM 3694 C CA . LEU A 1 475 ? -34.666 -15.284 -0.189 1.00 35.81 475 LEU A CA 1
ATOM 3695 C C . LEU A 1 475 ? -36.169 -15.194 0.094 1.00 35.81 475 LEU A C 1
ATOM 3697 O O . LEU A 1 475 ? -36.612 -14.227 0.710 1.00 35.81 475 LEU A O 1
ATOM 3701 N N . ASP A 1 476 ? -36.925 -16.205 -0.327 1.00 39.81 476 ASP A N 1
ATOM 3702 C CA . ASP A 1 476 ? -38.295 -16.431 0.133 1.00 39.81 476 ASP A CA 1
ATOM 3703 C C . ASP A 1 476 ? -38.298 -17.428 1.307 1.00 39.81 476 ASP A C 1
ATOM 3705 O O . ASP A 1 476 ? -37.589 -18.435 1.323 1.00 39.81 476 ASP A O 1
ATOM 3709 N N . SER A 1 477 ? -39.134 -17.138 2.298 1.00 40.41 477 SER A N 1
ATOM 3710 C CA . SER A 1 477 ? -39.561 -17.992 3.418 1.00 40.41 477 SER A CA 1
ATOM 3711 C C . SER A 1 477 ? -41.086 -17.841 3.561 1.00 40.41 477 SER A C 1
ATOM 3713 O O . SER A 1 477 ? -41.614 -16.862 3.035 1.00 40.41 477 SER A O 1
ATOM 3715 N N . PRO A 1 478 ? -41.829 -18.662 4.341 1.00 52.50 478 PRO A N 1
ATOM 3716 C CA . PRO A 1 478 ? -41.521 -19.959 4.957 1.00 52.50 478 PRO A CA 1
ATOM 3717 C C . PRO A 1 478 ? -42.589 -21.047 4.651 1.00 52.50 478 PRO A C 1
ATOM 3719 O O . PRO A 1 478 ? -43.750 -20.755 4.370 1.00 52.50 478 PRO A O 1
ATOM 3722 N N . GLY A 1 479 ? -42.230 -22.330 4.781 1.00 34.03 479 GLY A N 1
ATOM 3723 C CA . GLY A 1 479 ? -43.143 -23.462 4.564 1.00 34.03 479 GLY A CA 1
ATOM 3724 C C . GLY A 1 479 ? -43.034 -24.541 5.639 1.00 34.03 479 GLY A C 1
ATOM 3725 O O . GLY A 1 479 ? -42.126 -25.362 5.627 1.00 34.03 479 GLY A O 1
ATOM 3726 N N . ASN A 1 480 ? -43.992 -24.521 6.561 1.00 39.47 480 ASN A N 1
ATOM 3727 C CA . ASN A 1 480 ? -44.262 -25.498 7.614 1.00 39.47 480 ASN A CA 1
ATOM 3728 C C . ASN A 1 480 ? -44.615 -26.887 7.027 1.00 39.47 480 ASN A C 1
ATOM 3730 O O . ASN A 1 480 ? -45.442 -26.965 6.121 1.00 39.47 480 ASN A O 1
ATOM 3734 N N . GLY A 1 481 ? -44.064 -27.988 7.557 1.00 34.75 481 GLY A N 1
ATOM 3735 C CA . GLY A 1 481 ? -44.491 -29.335 7.146 1.00 34.75 481 GLY A CA 1
ATOM 3736 C C . GLY A 1 481 ? -43.624 -30.490 7.646 1.00 34.75 481 GLY A C 1
ATOM 3737 O O . GLY A 1 481 ? -42.608 -30.831 7.051 1.00 34.75 481 GLY A O 1
ATOM 3738 N N . LYS A 1 482 ? -44.065 -31.138 8.729 1.00 41.84 482 LYS A N 1
ATOM 3739 C CA . LYS A 1 482 ? -43.543 -32.420 9.227 1.00 41.84 482 LYS A CA 1
ATOM 3740 C C . LYS A 1 482 ? -43.718 -33.528 8.176 1.00 41.84 482 LYS A C 1
ATOM 3742 O O . LYS A 1 482 ? -44.831 -33.756 7.716 1.00 41.84 482 LYS A O 1
ATOM 3747 N N . GLY A 1 483 ? -42.660 -34.291 7.905 1.00 34.91 483 GLY A N 1
ATOM 3748 C CA . GLY A 1 483 ? -42.747 -35.536 7.137 1.00 34.91 483 GLY A CA 1
ATOM 3749 C C . GLY A 1 483 ? -41.396 -36.235 6.995 1.00 34.91 483 GLY A C 1
ATOM 3750 O O . GLY A 1 483 ? -40.633 -35.936 6.086 1.00 34.91 483 GLY A O 1
ATOM 3751 N N . LYS A 1 484 ? -41.094 -37.179 7.896 1.00 44.41 484 LYS A N 1
ATOM 3752 C CA . LYS A 1 484 ? -39.991 -38.136 7.721 1.00 44.41 484 LYS A CA 1
ATOM 3753 C C . LYS A 1 484 ? -40.370 -39.110 6.602 1.00 44.41 484 LYS A C 1
ATOM 3755 O O . LYS A 1 484 ? -41.219 -39.969 6.815 1.00 44.41 484 LYS A O 1
ATOM 3760 N N . VAL A 1 485 ? -39.712 -38.999 5.450 1.00 37.66 485 VAL A N 1
ATOM 3761 C CA . VAL A 1 485 ? -39.676 -40.040 4.415 1.00 37.66 485 VAL A CA 1
ATOM 3762 C C . VAL A 1 485 ? -38.213 -40.295 4.064 1.00 37.66 485 VAL A C 1
ATOM 3764 O O . VAL A 1 485 ? -37.482 -39.393 3.667 1.00 37.66 485 VAL A O 1
ATOM 3767 N N . SER A 1 486 ? -37.785 -41.534 4.277 1.00 43.91 486 SER A N 1
ATOM 3768 C CA . SER A 1 486 ? -36.477 -42.077 3.921 1.00 43.91 486 SER A CA 1
ATOM 3769 C C . SER A 1 486 ? -36.270 -42.044 2.404 1.00 43.91 486 SER A C 1
ATOM 3771 O O . SER A 1 486 ? -37.028 -42.687 1.677 1.00 43.91 486 SER A O 1
ATOM 3773 N N . GLN A 1 487 ? -35.242 -41.334 1.931 1.00 37.31 487 GLN A N 1
ATOM 3774 C CA . GLN A 1 487 ? -34.804 -41.408 0.534 1.00 37.31 487 GLN A CA 1
ATOM 3775 C C . GLN A 1 487 ? -33.750 -42.511 0.328 1.00 37.31 487 GLN A C 1
ATOM 3777 O O . GLN A 1 487 ? -32.884 -42.691 1.189 1.00 37.31 487 GLN A O 1
ATOM 3782 N N . PRO A 1 488 ? -33.794 -43.237 -0.804 1.00 47.12 488 PRO A N 1
ATOM 3783 C CA . PRO A 1 488 ? -32.778 -44.208 -1.182 1.00 47.12 488 PRO A CA 1
ATOM 3784 C C . PRO A 1 488 ? -31.553 -43.525 -1.811 1.00 47.12 488 PRO A C 1
ATOM 3786 O O . PRO A 1 488 ? -31.647 -42.461 -2.421 1.00 47.12 488 PRO A O 1
ATOM 3789 N N . PHE A 1 489 ? -30.398 -44.173 -1.661 1.00 42.25 489 PHE A N 1
ATOM 3790 C CA . PHE A 1 489 ? -29.094 -43.767 -2.185 1.00 42.25 489 PHE A CA 1
ATOM 3791 C C . PHE A 1 489 ? -29.143 -43.362 -3.670 1.00 42.25 489 PHE A C 1
ATOM 3793 O O . PHE A 1 489 ? -29.338 -44.200 -4.551 1.00 42.25 489 PHE A O 1
ATOM 3800 N N . ALA A 1 490 ? -28.908 -42.077 -3.944 1.00 41.41 490 ALA A N 1
ATOM 3801 C CA . ALA A 1 490 ? -28.705 -41.560 -5.291 1.00 41.41 490 ALA A CA 1
ATOM 3802 C C . ALA A 1 490 ? -27.296 -41.922 -5.790 1.00 41.41 490 ALA A C 1
ATOM 3804 O O . ALA A 1 490 ? -26.283 -41.562 -5.184 1.00 41.41 490 ALA A O 1
ATOM 3805 N N . ALA A 1 491 ? -27.240 -42.642 -6.910 1.00 47.72 491 ALA A N 1
ATOM 3806 C CA . ALA A 1 491 ? -26.013 -42.968 -7.620 1.00 47.72 491 ALA A CA 1
ATOM 3807 C C . ALA A 1 491 ? -25.273 -41.694 -8.072 1.00 47.72 491 ALA A C 1
ATOM 3809 O O . ALA A 1 491 ? -25.880 -40.733 -8.550 1.00 47.72 491 ALA A O 1
ATOM 3810 N N . LYS A 1 492 ? -23.941 -41.703 -7.928 1.00 45.50 492 LYS A N 1
ATOM 3811 C CA . LYS A 1 492 ? -23.037 -40.629 -8.361 1.00 45.50 492 LYS A CA 1
ATOM 3812 C C . LYS A 1 492 ? -23.257 -40.313 -9.845 1.00 45.50 492 LYS A C 1
ATOM 3814 O O . LYS A 1 492 ? -23.082 -41.184 -10.694 1.00 45.50 492 LYS A O 1
ATOM 3819 N N . ARG A 1 493 ? -23.590 -39.054 -10.152 1.00 45.31 493 ARG A N 1
ATOM 3820 C CA . ARG A 1 493 ? -23.566 -38.526 -11.524 1.00 45.31 493 ARG A CA 1
ATOM 3821 C C . ARG A 1 493 ? -22.155 -38.698 -12.117 1.00 45.31 493 ARG A C 1
ATOM 3823 O O . ARG A 1 493 ? -21.187 -38.354 -11.433 1.00 45.31 493 ARG A O 1
ATOM 3830 N N . PRO A 1 494 ? -22.017 -39.195 -13.358 1.00 47.22 494 PRO A N 1
ATOM 3831 C CA . PRO A 1 494 ? -20.730 -39.233 -14.039 1.00 47.22 494 PRO A CA 1
ATOM 3832 C C . PRO A 1 494 ? -20.195 -37.806 -14.232 1.00 47.22 494 PRO A C 1
ATOM 3834 O O . PRO A 1 494 ? -20.941 -36.897 -14.601 1.00 47.22 494 PRO A O 1
ATOM 3837 N N . LYS A 1 495 ? -18.900 -37.617 -13.946 1.00 47.62 495 LYS A N 1
ATOM 3838 C CA . LYS A 1 495 ? -18.164 -36.376 -14.228 1.00 47.62 495 LYS A CA 1
ATOM 3839 C C . LYS A 1 495 ? -18.299 -36.049 -15.726 1.00 47.62 495 LYS A C 1
ATOM 3841 O O . LYS A 1 495 ? -18.087 -36.957 -16.533 1.00 47.62 495 LYS A O 1
ATOM 3846 N N . PRO A 1 496 ? -18.626 -34.800 -16.109 1.00 47.16 496 PRO A N 1
ATOM 3847 C CA . PRO A 1 496 ? -18.605 -34.401 -17.510 1.00 47.16 496 PRO A CA 1
ATOM 3848 C C . PRO A 1 496 ? -17.190 -34.590 -18.067 1.00 47.16 496 PRO A C 1
ATOM 3850 O O . PRO A 1 496 ? -16.204 -34.286 -17.391 1.00 47.16 496 PRO A O 1
ATOM 3853 N N . ALA A 1 497 ? -17.106 -35.148 -19.275 1.00 50.88 497 ALA A N 1
ATOM 3854 C CA . ALA A 1 497 ? -15.848 -35.318 -19.989 1.00 50.88 497 ALA A CA 1
ATOM 3855 C C . ALA A 1 497 ? -15.135 -33.959 -20.134 1.00 50.88 497 ALA A C 1
ATOM 3857 O O . ALA A 1 497 ? -15.815 -32.939 -20.285 1.00 50.88 497 ALA A O 1
ATOM 3858 N N . PRO A 1 498 ? -13.791 -33.922 -20.076 1.00 48.69 498 PRO A N 1
ATOM 3859 C CA . PRO A 1 498 ? -13.036 -32.692 -20.274 1.00 48.69 498 PRO A CA 1
ATOM 3860 C C . PRO A 1 498 ? -13.399 -32.105 -21.639 1.00 48.69 498 PRO A C 1
ATOM 3862 O O . PRO A 1 498 ? -13.155 -32.725 -22.673 1.00 48.69 498 PRO A O 1
ATOM 3865 N N . MET A 1 499 ? -14.031 -30.930 -21.633 1.00 51.53 499 MET A N 1
ATOM 3866 C CA . MET A 1 499 ? -14.304 -30.191 -22.859 1.00 51.53 499 MET A CA 1
ATOM 3867 C C . MET A 1 499 ? -12.950 -29.827 -23.466 1.00 51.53 499 MET A C 1
ATOM 3869 O O . MET A 1 499 ? -12.163 -29.108 -22.848 1.00 51.53 499 MET A O 1
ATOM 3873 N N . LEU A 1 500 ? -12.653 -30.383 -24.643 1.00 54.72 500 LEU A N 1
ATOM 3874 C CA . LEU A 1 500 ? -11.520 -29.956 -25.454 1.00 54.72 500 LEU A CA 1
ATOM 3875 C C . LEU A 1 500 ? -11.650 -28.441 -25.626 1.00 54.72 500 LEU A C 1
ATOM 3877 O O . LEU A 1 500 ? -12.689 -27.966 -26.085 1.00 54.72 500 LEU A O 1
ATOM 3881 N N . LYS A 1 501 ? -10.638 -27.692 -25.175 1.00 65.19 501 LYS A N 1
ATOM 3882 C CA . LYS A 1 501 ? -10.609 -26.233 -25.302 1.00 65.19 501 LYS A CA 1
ATOM 3883 C C . LYS A 1 501 ? -10.811 -25.908 -26.780 1.00 65.19 501 LYS A C 1
ATOM 3885 O O . LYS A 1 501 ? -10.001 -26.335 -27.600 1.00 65.19 501 LYS A O 1
ATOM 3890 N N . ALA A 1 502 ? -11.912 -25.233 -27.106 1.00 72.25 502 ALA A N 1
ATOM 3891 C CA . ALA A 1 502 ? -12.167 -24.782 -28.462 1.00 72.25 502 ALA A CA 1
ATOM 3892 C C . ALA A 1 502 ? -10.979 -23.913 -28.887 1.00 72.25 502 ALA A C 1
ATOM 3894 O O . ALA A 1 502 ? -10.643 -22.939 -28.217 1.00 72.25 502 ALA A O 1
ATOM 3895 N N . VAL A 1 503 ? -10.281 -24.344 -29.933 1.00 85.44 503 VAL A N 1
ATOM 3896 C CA . VAL A 1 503 ? -9.175 -23.585 -30.507 1.00 85.44 503 VAL A CA 1
ATOM 3897 C C . VAL A 1 503 ? -9.820 -22.491 -31.346 1.00 85.44 503 VAL A C 1
ATOM 3899 O O . VAL A 1 503 ? -10.538 -22.801 -32.298 1.00 85.44 503 VAL A O 1
ATOM 3902 N N . GLY A 1 504 ? -9.609 -21.236 -30.953 1.00 94.69 504 GLY A N 1
ATOM 3903 C CA . GLY A 1 504 ? -10.106 -20.070 -31.674 1.00 94.69 504 GLY A CA 1
ATOM 3904 C C . GLY A 1 504 ? -9.708 -20.066 -33.156 1.00 94.69 504 GLY A C 1
ATOM 3905 O O . GLY A 1 504 ? -8.756 -20.738 -33.558 1.00 94.69 504 GLY A O 1
ATOM 3906 N N . HIS A 1 505 ? -10.412 -19.290 -33.986 1.00 96.69 505 HIS A N 1
ATOM 3907 C CA . HIS A 1 505 ? -10.048 -19.133 -35.400 1.00 96.69 505 HIS A CA 1
ATOM 3908 C C . HIS A 1 505 ? -8.584 -18.640 -35.551 1.00 96.69 505 HIS A C 1
ATOM 3910 O O . HIS A 1 505 ? -8.258 -17.574 -35.021 1.00 96.69 505 HIS A O 1
ATOM 3916 N N . PRO A 1 506 ? -7.709 -19.331 -36.313 1.00 95.88 506 PRO A N 1
ATOM 3917 C CA . PRO A 1 506 ? -6.259 -19.078 -36.325 1.00 95.88 506 PRO A CA 1
ATOM 3918 C C . PRO A 1 506 ? -5.852 -17.716 -36.903 1.00 95.88 506 PRO A C 1
ATOM 3920 O O . PRO A 1 506 ? -4.795 -17.193 -36.567 1.00 95.88 506 PRO A O 1
ATOM 3923 N N . LEU A 1 507 ? -6.688 -17.144 -37.771 1.00 97.12 507 LEU A N 1
ATOM 3924 C CA . LEU A 1 507 ? -6.472 -15.826 -38.384 1.00 97.12 507 LEU A CA 1
ATOM 3925 C C . LEU A 1 507 ? -7.238 -14.684 -37.693 1.00 97.12 507 LEU A C 1
ATOM 3927 O O . LEU A 1 507 ? -7.190 -13.553 -38.161 1.00 97.12 507 LEU A O 1
ATOM 3931 N N . CYS A 1 508 ? -7.970 -14.957 -36.608 1.00 97.69 508 CYS A N 1
ATOM 3932 C CA . CYS A 1 508 ? -8.670 -13.902 -35.878 1.00 97.69 508 CYS A CA 1
ATOM 3933 C C . CYS A 1 508 ? -7.677 -13.111 -35.020 1.00 97.69 508 CYS A C 1
ATOM 3935 O O . CYS A 1 508 ? -6.942 -13.698 -34.223 1.00 97.69 508 CYS A O 1
ATOM 3937 N N . THR A 1 509 ? -7.711 -11.779 -35.106 1.00 97.81 509 THR A N 1
ATOM 3938 C CA . THR A 1 509 ? -6.860 -10.880 -34.310 1.00 97.81 509 THR A CA 1
ATOM 3939 C C . THR A 1 509 ? -7.010 -11.099 -32.797 1.00 97.81 509 THR A C 1
ATOM 3941 O O . THR A 1 509 ? -6.064 -10.841 -32.057 1.00 97.81 509 THR A O 1
ATOM 3944 N N . GLN A 1 510 ? -8.145 -11.637 -32.326 1.00 95.75 510 GLN A N 1
ATOM 3945 C CA . GLN A 1 510 ? -8.376 -11.949 -30.904 1.00 95.75 510 GLN A CA 1
ATOM 3946 C C . GLN A 1 510 ? -7.586 -13.164 -30.376 1.00 95.75 510 GLN A C 1
ATOM 3948 O O . GLN A 1 510 ? -7.513 -13.351 -29.166 1.00 95.75 510 GLN A O 1
ATOM 3953 N N . GLN A 1 511 ? -6.969 -13.980 -31.241 1.00 92.56 511 GLN A N 1
ATOM 3954 C CA . GLN A 1 511 ? -6.084 -15.095 -30.858 1.00 92.56 511 GLN A CA 1
ATOM 3955 C C . GLN A 1 511 ? -6.652 -16.003 -29.744 1.00 92.56 511 GLN A C 1
ATOM 3957 O O . GLN A 1 511 ? -7.654 -16.679 -29.962 1.00 92.56 511 GLN A O 1
ATOM 3962 N N . GLU A 1 512 ? -6.014 -16.041 -28.566 1.00 90.94 512 GLU A N 1
ATOM 3963 C CA . GLU A 1 512 ? -6.391 -16.888 -27.421 1.00 90.94 512 GLU A CA 1
ATOM 3964 C C . GLU A 1 512 ? -7.776 -16.539 -26.847 1.00 90.94 512 GLU A C 1
ATOM 3966 O O . GLU A 1 512 ? -8.415 -17.403 -26.249 1.00 90.94 512 GLU A O 1
ATOM 3971 N N . ASP A 1 513 ? -8.253 -15.310 -27.071 1.00 93.69 513 ASP A N 1
ATOM 3972 C CA . ASP A 1 513 ? -9.570 -14.821 -26.644 1.00 93.69 513 ASP A CA 1
ATOM 3973 C C . ASP A 1 513 ? -10.623 -14.930 -27.766 1.00 93.69 513 ASP A C 1
ATOM 3975 O O . ASP A 1 513 ? -11.761 -14.471 -27.633 1.00 93.69 513 ASP A O 1
ATOM 3979 N N . CYS A 1 514 ? -10.263 -15.536 -28.901 1.00 96.56 514 CYS A N 1
ATOM 3980 C CA . CYS A 1 514 ? -11.189 -15.769 -29.997 1.00 96.56 514 CYS A CA 1
ATOM 3981 C C . CYS A 1 514 ? -12.287 -16.758 -29.574 1.00 96.56 514 CYS A C 1
ATOM 3983 O O . CYS A 1 514 ? -12.013 -17.904 -29.225 1.00 96.56 514 CYS A O 1
ATOM 3985 N N . VAL A 1 515 ? -13.544 -16.313 -29.650 1.00 96.69 515 VAL A N 1
ATOM 3986 C CA . VAL A 1 515 ? -14.730 -17.121 -29.312 1.00 96.69 515 VAL A CA 1
ATOM 3987 C C . VAL A 1 515 ? -15.276 -17.930 -30.493 1.00 96.69 515 VAL A C 1
ATOM 3989 O O . VAL A 1 515 ? -16.199 -18.722 -30.315 1.00 96.69 515 VAL A O 1
ATOM 3992 N N . GLY A 1 516 ? -14.752 -17.701 -31.701 1.00 96.00 516 GLY A N 1
ATOM 3993 C CA . GLY A 1 516 ? -15.103 -18.476 -32.891 1.00 96.00 516 GLY A CA 1
ATOM 3994 C C . GLY A 1 516 ? -14.295 -19.764 -33.013 1.00 96.00 516 GLY A C 1
ATOM 3995 O O . GLY A 1 516 ? -13.421 -20.054 -32.204 1.00 96.00 516 GLY A O 1
ATOM 3996 N N . ASP A 1 517 ? -14.557 -20.524 -34.067 1.00 95.81 517 ASP A N 1
ATOM 3997 C CA . ASP A 1 517 ? -13.818 -21.737 -34.421 1.00 95.81 517 ASP A CA 1
ATOM 3998 C C . ASP A 1 517 ? -13.074 -21.559 -35.753 1.00 95.81 517 ASP A C 1
ATOM 4000 O O . ASP A 1 517 ? -13.232 -20.552 -36.439 1.00 95.81 517 ASP A O 1
ATOM 4004 N N . ALA A 1 518 ? -12.266 -22.544 -36.149 1.00 95.75 518 ALA A N 1
ATOM 4005 C CA . ALA A 1 518 ? -11.514 -22.504 -37.406 1.00 95.75 518 ALA A CA 1
ATOM 4006 C C . ALA A 1 518 ? -12.385 -22.508 -38.682 1.00 95.75 518 ALA A C 1
ATOM 4008 O O . ALA A 1 518 ? -11.844 -22.342 -39.770 1.00 95.75 518 ALA A O 1
ATOM 4009 N N . ALA A 1 519 ? -13.702 -22.722 -38.571 1.00 96.06 519 ALA A N 1
ATOM 4010 C CA . ALA A 1 519 ? -14.636 -22.699 -39.698 1.00 96.06 519 ALA A CA 1
ATOM 4011 C C . ALA A 1 519 ? -15.398 -21.366 -39.815 1.00 96.06 519 ALA A C 1
ATOM 4013 O O . ALA A 1 519 ? -16.111 -21.139 -40.793 1.00 96.06 519 ALA A O 1
ATOM 4014 N N . SER A 1 520 ? -15.269 -20.492 -38.817 1.00 97.12 520 SER A N 1
ATOM 4015 C CA . SER A 1 520 ? -15.948 -19.205 -38.766 1.00 97.12 520 SER A CA 1
ATOM 4016 C C . SER A 1 520 ? -15.452 -18.284 -39.884 1.00 97.12 520 SER A C 1
ATOM 4018 O O . SER A 1 520 ? -14.252 -18.093 -40.048 1.00 97.12 520 SER A O 1
ATOM 4020 N N . ALA A 1 521 ? -16.375 -17.682 -40.640 1.00 98.06 521 ALA A N 1
ATOM 4021 C CA . ALA A 1 521 ? -16.030 -16.744 -41.709 1.00 98.06 521 ALA A CA 1
ATOM 4022 C C . ALA A 1 521 ? -15.203 -15.564 -41.171 1.00 98.06 521 ALA A C 1
ATOM 4024 O O . ALA A 1 521 ? -15.424 -15.119 -40.044 1.00 98.06 521 ALA A O 1
ATOM 4025 N N . LEU A 1 522 ? -14.275 -15.045 -41.973 1.00 98.44 522 LEU A N 1
ATOM 4026 C CA . LEU A 1 522 ? -13.468 -13.883 -41.611 1.00 98.44 522 LEU A CA 1
ATOM 4027 C C . LEU A 1 522 ? -14.076 -12.597 -42.169 1.00 98.44 522 LEU A C 1
ATOM 4029 O O . LEU A 1 522 ? -14.583 -12.553 -43.290 1.00 98.44 522 LEU A O 1
ATOM 4033 N N . VAL A 1 523 ? -13.991 -11.536 -41.378 1.00 98.44 523 VAL A N 1
ATOM 4034 C CA . VAL A 1 523 ? -14.370 -10.176 -41.753 1.00 98.44 523 VAL A CA 1
ATOM 4035 C C . VAL A 1 523 ? -13.244 -9.222 -41.376 1.00 98.44 523 VAL A C 1
ATOM 4037 O O . VAL A 1 523 ? -12.555 -9.431 -40.378 1.00 98.44 523 VAL A O 1
ATOM 4040 N N . GLN A 1 524 ? -13.042 -8.178 -42.169 1.00 98.44 524 GLN A N 1
ATOM 4041 C CA . GLN A 1 524 ? -12.059 -7.136 -41.909 1.00 98.44 524 GLN A CA 1
ATOM 4042 C C . GLN A 1 524 ? -12.783 -5.851 -41.523 1.00 98.44 524 GLN A C 1
ATOM 4044 O O . GLN A 1 524 ? -13.630 -5.367 -42.273 1.00 98.44 524 GLN A O 1
ATOM 4049 N N . HIS A 1 525 ? -12.453 -5.314 -40.349 1.00 98.00 525 HIS A N 1
ATOM 4050 C CA . HIS A 1 525 ? -12.957 -4.022 -39.888 1.00 98.00 525 HIS A CA 1
ATOM 4051 C C . HIS A 1 525 ? -12.536 -2.913 -40.861 1.00 98.00 525 HIS A C 1
ATOM 4053 O O . HIS A 1 525 ? -11.404 -2.924 -41.343 1.00 98.00 525 HIS A O 1
ATOM 4059 N N . VAL A 1 526 ? -13.421 -1.958 -41.137 1.00 97.88 526 VAL A N 1
ATOM 4060 C CA . VAL A 1 526 ? -13.146 -0.783 -41.971 1.00 97.88 526 VAL A CA 1
ATOM 4061 C C . VAL A 1 526 ? -13.526 0.473 -41.198 1.00 97.88 526 VAL A C 1
ATOM 4063 O O . VAL A 1 526 ? -14.682 0.631 -40.809 1.00 97.88 526 VAL A O 1
ATOM 4066 N N . ASP A 1 527 ? -12.555 1.365 -41.023 1.00 95.75 527 ASP A N 1
ATOM 4067 C CA . ASP A 1 527 ? -12.721 2.664 -40.366 1.00 95.75 527 ASP A CA 1
ATOM 4068 C C . ASP A 1 527 ? -12.309 3.763 -41.352 1.00 95.75 527 ASP A C 1
ATOM 4070 O O . ASP A 1 527 ? -11.194 3.724 -41.874 1.00 95.75 527 ASP A O 1
ATOM 4074 N N . ASP A 1 528 ? -13.217 4.687 -41.674 1.00 94.50 528 ASP A N 1
ATOM 4075 C CA . ASP A 1 528 ? -13.015 5.737 -42.690 1.00 94.50 528 ASP A CA 1
ATOM 4076 C C . ASP A 1 528 ? -12.415 5.217 -44.022 1.00 94.50 528 ASP A C 1
ATOM 4078 O O . ASP A 1 528 ? -11.438 5.757 -44.544 1.00 94.50 528 ASP A O 1
ATOM 4082 N N . ASP A 1 529 ? -12.987 4.133 -44.564 1.00 94.31 529 ASP A N 1
ATOM 4083 C CA . ASP A 1 529 ? -12.525 3.428 -45.777 1.00 94.31 529 ASP A CA 1
ATOM 4084 C C . ASP A 1 529 ? -11.113 2.807 -45.682 1.00 94.31 529 ASP A C 1
ATOM 4086 O O . ASP A 1 529 ? -10.562 2.333 -46.681 1.00 94.31 529 ASP A O 1
ATOM 4090 N N . VAL A 1 530 ? -10.515 2.753 -44.487 1.00 95.31 530 VAL A N 1
ATOM 4091 C CA . VAL A 1 530 ? -9.215 2.119 -44.245 1.00 95.31 530 VAL A CA 1
ATOM 4092 C C . VAL A 1 530 ? -9.416 0.707 -43.679 1.00 95.31 530 VAL A C 1
ATOM 4094 O O . VAL A 1 530 ? -9.979 0.559 -42.591 1.00 95.31 530 VAL A O 1
ATOM 4097 N N . PRO A 1 531 ? -8.933 -0.349 -44.365 1.00 96.75 531 PRO A N 1
ATOM 4098 C CA . PRO A 1 531 ? -8.984 -1.711 -43.843 1.00 96.75 531 PRO A CA 1
ATOM 4099 C C . PRO A 1 531 ? -8.111 -1.860 -42.590 1.00 96.75 531 PRO A C 1
ATOM 4101 O O . PRO A 1 531 ? -6.927 -1.517 -42.593 1.00 96.75 531 PRO A O 1
ATOM 4104 N N . GLY A 1 532 ? -8.705 -2.391 -41.527 1.00 96.62 532 GLY A N 1
ATOM 4105 C CA . GLY A 1 532 ? -8.089 -2.618 -40.228 1.00 96.62 532 GLY A CA 1
ATOM 4106 C C . GLY A 1 532 ? -7.900 -4.100 -39.911 1.00 96.62 532 GLY A C 1
ATOM 4107 O O . GLY A 1 532 ? -7.502 -4.901 -40.762 1.00 96.62 532 GLY A O 1
ATOM 4108 N N . ASP A 1 533 ? -8.161 -4.449 -38.653 1.00 98.12 533 ASP A N 1
ATOM 4109 C CA . ASP A 1 533 ? -7.965 -5.792 -38.106 1.00 98.12 533 ASP A CA 1
ATOM 4110 C C . ASP A 1 533 ? -8.971 -6.819 -38.662 1.00 98.12 533 ASP A C 1
ATOM 4112 O O . ASP A 1 533 ? -10.104 -6.485 -39.019 1.00 98.12 533 ASP A O 1
ATOM 4116 N N . ILE A 1 534 ? -8.551 -8.088 -38.698 1.00 98.38 534 ILE A N 1
ATOM 4117 C CA . ILE A 1 534 ? -9.349 -9.220 -39.181 1.00 98.38 534 ILE A CA 1
ATOM 4118 C C . ILE A 1 534 ? -9.938 -9.978 -37.988 1.00 98.38 534 ILE A C 1
ATOM 4120 O O . ILE A 1 534 ? -9.229 -10.400 -37.076 1.00 98.38 534 ILE A O 1
ATOM 4124 N N . TYR A 1 535 ? -11.242 -10.216 -38.011 1.00 98.38 535 TYR A N 1
ATOM 4125 C CA . TYR A 1 535 ? -11.962 -10.941 -36.971 1.00 98.38 535 TYR A CA 1
ATOM 4126 C C . TYR A 1 535 ? -12.723 -12.115 -37.577 1.00 98.38 535 TYR A C 1
ATOM 4128 O O . TYR A 1 535 ? -13.194 -12.049 -38.709 1.00 98.38 535 TYR A O 1
ATOM 4136 N N . CYS A 1 536 ? -12.884 -13.199 -36.819 1.00 98.25 536 CYS A N 1
ATOM 4137 C CA . CYS A 1 536 ? -13.895 -14.189 -37.177 1.00 98.25 536 CYS A CA 1
ATOM 4138 C C . CYS A 1 536 ? -15.300 -13.620 -36.922 1.00 98.25 536 CYS A C 1
ATOM 4140 O O . CYS A 1 536 ? -15.483 -12.759 -36.056 1.00 98.25 536 CYS A O 1
ATOM 4142 N N . SER A 1 537 ? -16.299 -14.127 -37.638 1.00 97.88 537 SER A N 1
ATOM 4143 C CA . SER A 1 537 ? -17.682 -13.648 -37.581 1.00 97.88 537 SER A CA 1
ATOM 4144 C C . SER A 1 537 ? -18.275 -13.683 -36.168 1.00 97.88 537 SER A C 1
ATOM 4146 O O . SER A 1 537 ? -19.019 -12.777 -35.804 1.00 97.88 537 SER A O 1
ATOM 4148 N N . ALA A 1 538 ? -17.905 -14.671 -35.345 1.00 97.75 538 ALA A N 1
ATOM 4149 C CA . ALA A 1 538 ? -18.351 -14.775 -33.956 1.00 97.75 538 ALA A CA 1
ATOM 4150 C C . ALA A 1 538 ? -17.800 -13.646 -33.066 1.00 97.75 538 ALA A C 1
ATOM 4152 O O . ALA A 1 538 ? -18.550 -13.042 -32.304 1.00 97.75 538 ALA A O 1
ATOM 4153 N N . CYS A 1 539 ? -16.506 -13.323 -33.183 1.00 97.88 539 CYS A N 1
ATOM 4154 C CA . CYS A 1 539 ? -15.917 -12.180 -32.479 1.00 97.88 539 CYS A CA 1
ATOM 4155 C C . CYS A 1 539 ? -16.497 -10.858 -32.990 1.00 97.88 539 CYS A C 1
ATOM 4157 O O . CYS A 1 539 ? -16.804 -9.980 -32.190 1.00 97.88 539 CYS A O 1
ATOM 4159 N N . TRP A 1 540 ? -16.670 -10.724 -34.309 1.00 98.19 540 TRP A N 1
ATOM 4160 C CA . TRP A 1 540 ? -17.225 -9.514 -34.910 1.00 98.19 540 TRP A CA 1
ATOM 4161 C C . TRP A 1 540 ? -18.653 -9.227 -34.446 1.00 98.19 540 TRP A C 1
ATOM 4163 O O . TRP A 1 540 ? -18.963 -8.084 -34.130 1.00 98.19 540 TRP A O 1
ATOM 4173 N N . ALA A 1 541 ? -19.501 -10.254 -34.332 1.00 97.94 541 ALA A N 1
ATOM 4174 C CA . ALA A 1 541 ? -20.873 -10.094 -33.853 1.00 97.94 541 ALA A CA 1
ATOM 4175 C C . ALA A 1 541 ? -20.939 -9.458 -32.453 1.00 97.94 541 ALA A C 1
ATOM 4177 O O . ALA A 1 541 ? -21.825 -8.651 -32.203 1.00 97.94 541 ALA A O 1
ATOM 4178 N N . ILE A 1 542 ? -19.981 -9.762 -31.569 1.00 97.19 542 ILE A N 1
ATOM 4179 C CA . ILE A 1 542 ? -19.902 -9.150 -30.233 1.00 97.19 542 ILE A CA 1
ATOM 4180 C C . ILE A 1 542 ? -19.552 -7.658 -30.331 1.00 97.19 542 ILE A C 1
ATOM 4182 O O . ILE A 1 542 ? -20.124 -6.850 -29.605 1.00 97.19 542 ILE A O 1
ATOM 4186 N N . PHE A 1 543 ? -18.631 -7.279 -31.224 1.00 96.81 543 PHE A N 1
ATOM 4187 C CA . PHE A 1 543 ? -18.275 -5.871 -31.427 1.00 96.81 543 PHE A CA 1
ATOM 4188 C C . PHE A 1 543 ? -19.411 -5.081 -32.076 1.00 96.81 543 PHE A C 1
ATOM 4190 O O . PHE A 1 543 ? -19.723 -3.992 -31.609 1.00 96.81 543 PHE A O 1
ATOM 4197 N N . ALA A 1 544 ? -20.061 -5.649 -33.092 1.00 96.56 544 ALA A N 1
ATOM 4198 C CA . ALA A 1 544 ? -21.175 -5.013 -33.787 1.00 96.56 544 ALA A CA 1
ATOM 4199 C C . ALA A 1 544 ? -22.422 -4.843 -32.896 1.00 96.56 544 ALA A C 1
ATOM 4201 O O . ALA A 1 544 ? -23.146 -3.868 -33.054 1.00 96.56 544 ALA A O 1
ATOM 4202 N N . ASP A 1 545 ? -22.661 -5.755 -31.944 1.00 96.56 545 ASP A N 1
ATOM 4203 C CA . ASP A 1 545 ? -23.741 -5.620 -30.949 1.00 96.56 545 ASP A CA 1
ATOM 4204 C C . ASP A 1 545 ? -23.443 -4.511 -29.921 1.00 96.56 545 ASP A C 1
ATOM 4206 O O . ASP A 1 545 ? -24.351 -3.856 -29.411 1.00 96.56 545 ASP A O 1
ATOM 4210 N N . ALA A 1 546 ? -22.160 -4.266 -29.630 1.00 95.06 546 ALA A N 1
ATOM 4211 C CA . ALA A 1 546 ? -21.732 -3.191 -28.737 1.00 95.06 546 ALA A CA 1
ATOM 4212 C C . ALA A 1 546 ? -21.698 -1.812 -29.424 1.00 95.06 546 ALA A C 1
ATOM 4214 O O . ALA A 1 546 ? -21.938 -0.801 -28.762 1.00 95.06 546 ALA A O 1
ATOM 4215 N N . ASP A 1 547 ? -21.385 -1.767 -30.722 1.00 96.25 547 ASP A N 1
ATOM 4216 C CA . ASP A 1 547 ? -21.317 -0.544 -31.521 1.00 96.25 547 ASP A CA 1
ATOM 4217 C C . ASP A 1 547 ? -21.763 -0.795 -32.971 1.00 96.25 547 ASP A C 1
ATOM 4219 O O . ASP A 1 547 ? -21.015 -1.311 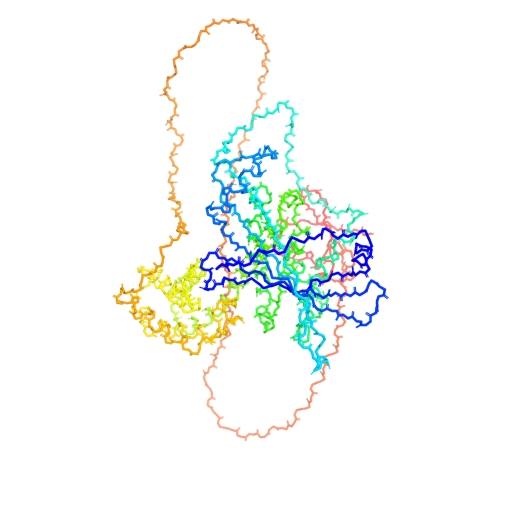-33.806 1.00 96.25 547 ASP A O 1
ATOM 4223 N N . GLU A 1 548 ? -22.991 -0.373 -33.279 1.00 96.88 548 GLU A N 1
ATOM 4224 C CA . GLU A 1 548 ? -23.597 -0.502 -34.609 1.00 96.88 548 GLU A CA 1
ATOM 4225 C C . GLU A 1 548 ? -22.926 0.383 -35.678 1.00 96.88 548 GLU A C 1
ATOM 4227 O O . GLU A 1 548 ? -23.211 0.229 -36.865 1.00 96.88 548 GLU A O 1
ATOM 4232 N N . THR A 1 549 ? -22.060 1.331 -35.295 1.00 96.25 549 THR A N 1
ATOM 4233 C CA . THR A 1 549 ? -21.368 2.211 -36.255 1.00 96.25 549 THR A CA 1
ATOM 4234 C C . THR A 1 549 ? -20.164 1.549 -36.920 1.00 96.25 549 THR A C 1
ATOM 4236 O O . THR A 1 549 ? -19.675 2.039 -37.942 1.00 96.25 549 THR A O 1
ATOM 4239 N N . LEU A 1 550 ? -19.706 0.422 -36.372 1.00 96.69 550 LEU A N 1
ATOM 4240 C CA . LEU A 1 550 ? -18.590 -0.345 -36.898 1.00 96.69 550 LEU A CA 1
ATOM 4241 C C . LEU A 1 550 ? -18.965 -1.028 -38.216 1.00 96.69 550 LEU A C 1
ATOM 4243 O O . LEU A 1 550 ? -19.933 -1.783 -38.303 1.00 96.69 550 LEU A O 1
ATOM 4247 N N . ASN A 1 551 ? -18.142 -0.819 -39.242 1.00 97.56 551 ASN A N 1
ATOM 4248 C CA . ASN A 1 551 ? -18.312 -1.453 -40.546 1.00 97.56 551 ASN A CA 1
ATOM 4249 C C . ASN A 1 551 ? -17.265 -2.548 -40.747 1.00 97.56 551 ASN A C 1
ATOM 4251 O O . ASN A 1 551 ? -16.112 -2.407 -40.348 1.00 97.56 551 ASN A O 1
ATOM 4255 N N . ALA A 1 552 ? -17.647 -3.640 -41.404 1.00 98.12 552 ALA A N 1
ATOM 4256 C CA . ALA A 1 552 ? -16.698 -4.651 -41.848 1.00 98.12 552 ALA A CA 1
ATOM 4257 C C . ALA A 1 552 ? -17.052 -5.168 -43.237 1.00 98.12 552 ALA A C 1
ATOM 4259 O O . ALA A 1 552 ? -18.220 -5.227 -43.625 1.00 98.12 552 ALA A O 1
ATOM 4260 N N . ILE A 1 553 ? -16.021 -5.572 -43.969 1.00 98.12 553 ILE A N 1
ATOM 4261 C CA . ILE A 1 553 ? -16.137 -6.233 -45.267 1.00 98.12 553 ILE A CA 1
ATOM 4262 C C . ILE A 1 553 ? -15.738 -7.709 -45.131 1.00 98.12 553 ILE A C 1
ATOM 4264 O O . ILE A 1 553 ? -14.903 -8.034 -44.283 1.00 98.12 553 ILE A O 1
ATOM 4268 N N . PRO A 1 554 ? -16.315 -8.628 -45.926 1.00 98.25 554 PRO A N 1
ATOM 4269 C CA . PRO A 1 554 ? -15.854 -10.013 -45.964 1.00 98.25 554 PRO A CA 1
ATOM 4270 C C . PRO A 1 554 ? -14.356 -10.086 -46.288 1.00 98.25 554 PRO A C 1
ATOM 4272 O O . PRO A 1 554 ? -13.889 -9.397 -47.194 1.00 98.25 554 PRO A O 1
ATOM 4275 N N . PHE A 1 555 ? -13.614 -10.914 -45.552 1.00 97.88 555 PHE A N 1
ATOM 4276 C CA . PHE A 1 555 ? -12.191 -11.145 -45.785 1.00 97.88 555 PHE A CA 1
ATOM 4277 C C . PHE A 1 555 ? -11.997 -12.520 -46.431 1.00 97.88 555 PHE A C 1
ATOM 4279 O O . PHE A 1 555 ? -12.284 -13.550 -45.817 1.00 97.88 555 PHE A O 1
ATOM 4286 N N . GLU A 1 556 ? -11.524 -12.533 -47.675 1.00 94.12 556 GLU A N 1
ATOM 4287 C CA . GLU A 1 556 ? -11.129 -13.753 -48.383 1.00 94.12 556 GLU A CA 1
ATOM 4288 C C . GLU A 1 556 ? -9.639 -14.005 -48.119 1.00 94.12 556 GLU A C 1
ATOM 4290 O O . GLU A 1 556 ? -8.800 -13.169 -48.457 1.00 94.12 556 GLU A O 1
ATOM 4295 N N . ALA A 1 557 ? -9.342 -15.113 -47.434 1.00 80.69 557 ALA A N 1
ATOM 4296 C CA . ALA A 1 557 ? -7.998 -15.469 -46.972 1.00 80.69 557 ALA A CA 1
ATOM 4297 C C . ALA A 1 557 ? -7.085 -16.016 -48.075 1.00 80.69 557 ALA A C 1
ATOM 4299 O O . ALA A 1 557 ? -7.603 -16.683 -49.003 1.00 80.69 557 ALA A O 1
#

Organism: NCBI:txid2562239

Sequence (557 aa):
MLSPTPRLKPLGDAEWDVAGKWRLQAAGAVARSDPEMAKALRVSELFEVRPKDGGDLAAAVRVVTIWRESSAEGAEQLQESLKEMGEAEKGRNLLQAVQIVSLLPEPASSTENNFASVTTRFVYSPIRVSPIPANFGTELVAAPGVSLMPARWAKKKWQGDGQDDWQDQLSAAVTQALEPIIALETEWDQAKLEKRIKQYLRNAAKNLDFQTKPWHELIEEFADQVFSSIFQALKERSWLPQVDFLMVIDAAVKELFPPYLLQSVPQQLFEQQVLHAHDRAFEEQRFAPMLWDVLFDKVEDKVVKNKIYNAFEAGRKEAAMVSSEGDPVEEFIKAWVACSLRELQGSVPEEALPRELCRNLFHELYEAGALPLPLTQEGGTPPDGILHVDQAIEDFSEGKLQAPPSKGLAKAKKPKAALPSPSQAWSASLPPVHVAPVRPAYPTPSLAPSKGGKAPSFGKGGNGFNVFAGQKRPLDSPGNGKGKVSQPFAAKRPKPAPMLKAVGHPLCTQQEDCVGDAASALVQHVDDDVPGDIYCSACWAIFADADETLNAIPFEA

Secondary structure (DSSP, 8-state):
-PPPPPPPPPPPHHHHHHHTTEEEEEEEEEEEE-TTSTTEEEEEEEEEEEETT--S-PEEEEEEEEEEEPPHHHHHHHHHHHHHTT---TT--PEEEEEEEEEEPPTT--S-----EEEEEEEEPPP--PPPPS---------TT---------------TT-SSSHHHHHHHHHHHHGGGTTT--SS-HHHHHHHHHHHHHHHHHT--TTTS-HHHHHHHHHHHHHHHHHHHHTT-TTGGG---HHHHHHHHHHHS-HHHHTTS-HHHHHHHHHHHHHHHHHHHHHHHHHHHHHHHH---HHHHHHHHHHHHHHHHHHTT---SS-HHHHHHHHHHHHHHHHHTTTS-GGGS-HHHHHHHHHHHHHTT-S-HHHHHHH---TTHHHHHHHHHHHHHTTSS-PPPP-S----------PPPS-------------------------------PPPP--------------PPP-----------PPP-PPPPPPPP--PPP---TT-TTGGG--S-TTSPEEEEEETTEEEEEEEHHHHHHHHHH-TT-EEEE---

Foldseek 3Di:
DDDDDDDDDDDDPVVVVVVVQKDKDWPDKDWDDDPVQNFKIKIKTKIWIDGPVGDPDIWIKIKIKIKGFQDPVRVVVVLVVCVVVVNRDPDAGKIKIKIKIWTDDDPPDPDDDDIDIDIDIDTDDDDDPDPPPPDPDDDPPDDPDDDDDDDPPDPDPPPDVPPPPLVVQLLVLLLVQCVVCQVQDDPDHSVRVSVVLVVQLLVLLVPADLPPDALLVRLLSSLLSSLVSCCVVCVVRPCVLVTDCLSNSLSSCVPRHDVVRCVPPDPVNSSVSSVVSNLVNNLLSVQLVLLCVLLVVQADDPQLSVQLSVLLSQQLVLLVVDDDPDLSQLSSLLLSLQSSVVSCVPRPDCVRQPLVNSLVSSVSSLVVVSGRCVSCVVPHRDPCSSVSNVVSSVCSVVVNRHHDPPPPPPPPPPPPDDDPDPDDDDDDDDDDDDDDDDDDDDDDDDDDDDDDDDDDDDDDDDDDPDDDPDDDDDDDDDDDDDDDDDDDDDDDDDDPDPDDPAQAQCQAPCGVNHPHHVVFFKKFKADPNDTDGIHGPVVVVVVCVVPVVIDIDGDDD